Protein AF-A0A6A6QJH3-F1 (afdb_monomer_lite)

InterPro domains:
  IPR001810 F-box domain [PS50181] (20-73)
  IPR032675 Leucine-rich repeat domain superfamily [G3DSA:3.80.10.10] (65-300)

Structure (mmCIF, N/CA/C/O backbone):
data_AF-A0A6A6QJH3-F1
#
_entry.id   AF-A0A6A6QJH3-F1
#
loop_
_atom_site.group_PDB
_atom_site.id
_atom_site.type_symbol
_atom_site.label_atom_id
_atom_site.label_alt_id
_atom_site.label_comp_id
_atom_site.label_asym_id
_atom_site.label_entity_id
_atom_site.label_seq_id
_atom_site.pdbx_PDB_ins_code
_atom_site.Cartn_x
_atom_site.Cartn_y
_atom_site.Cartn_z
_atom_site.occupancy
_atom_site.B_iso_or_equiv
_atom_site.auth_seq_id
_atom_site.auth_comp_id
_atom_site.auth_asym_id
_atom_site.auth_atom_id
_atom_site.pdbx_PDB_model_num
ATOM 1 N N . MET A 1 1 ? -6.195 -55.926 25.428 1.00 33.22 1 MET A N 1
ATOM 2 C CA . MET A 1 1 ? -6.969 -56.781 24.502 1.00 33.22 1 MET A CA 1
ATOM 3 C C . MET A 1 1 ? -7.998 -55.862 23.858 1.00 33.22 1 MET A C 1
ATOM 5 O O . MET A 1 1 ? -8.963 -55.534 24.522 1.00 33.22 1 MET A O 1
ATOM 9 N N . VAL A 1 2 ? -7.574 -55.046 22.888 1.00 33.12 2 VAL A N 1
ATOM 10 C CA . VAL A 1 2 ? -7.531 -55.300 21.425 1.00 33.12 2 VAL A CA 1
ATOM 11 C C . VAL A 1 2 ? -8.934 -55.444 20.838 1.00 33.12 2 VAL A C 1
ATOM 13 O O . VAL A 1 2 ? -9.550 -56.479 21.054 1.00 33.12 2 VAL A O 1
ATOM 16 N N . THR A 1 3 ? -9.378 -54.381 20.156 1.00 28.95 3 THR A N 1
ATOM 17 C CA . THR A 1 3 ? -9.725 -54.266 18.713 1.00 28.95 3 THR A CA 1
ATOM 18 C C . THR A 1 3 ? -10.146 -52.796 18.515 1.00 28.95 3 THR A C 1
ATOM 20 O O . THR A 1 3 ? -11.162 -52.393 19.067 1.00 28.95 3 THR A O 1
ATOM 23 N N . ASP A 1 4 ? -9.271 -51.884 18.079 1.00 29.75 4 ASP A N 1
ATOM 24 C CA . ASP A 1 4 ? -8.947 -51.542 16.677 1.00 29.75 4 ASP A CA 1
ATOM 25 C C . ASP A 1 4 ? -10.167 -51.487 15.741 1.00 29.75 4 ASP A C 1
ATOM 27 O O . ASP A 1 4 ? -10.427 -52.414 14.977 1.00 29.75 4 ASP A O 1
ATOM 31 N N . GLU A 1 5 ? -10.882 -50.358 15.776 1.00 31.42 5 GLU A N 1
ATOM 32 C CA . GLU A 1 5 ? -11.679 -49.869 14.647 1.00 31.42 5 GLU A CA 1
ATOM 33 C C . GLU A 1 5 ? -10.901 -48.732 13.974 1.00 31.42 5 GLU A C 1
ATOM 35 O O . GLU A 1 5 ? -10.791 -47.614 14.480 1.00 31.42 5 GLU A O 1
ATOM 40 N N . ASN A 1 6 ? -10.295 -49.072 12.837 1.00 27.81 6 ASN A N 1
ATOM 41 C CA . ASN A 1 6 ? -9.639 -48.140 11.937 1.00 27.81 6 ASN A CA 1
ATOM 42 C C . ASN A 1 6 ? -10.673 -47.159 11.365 1.00 27.81 6 ASN A C 1
ATOM 44 O O . ASN A 1 6 ? -11.611 -47.576 10.687 1.00 27.81 6 ASN A O 1
ATOM 48 N N . LEU A 1 7 ? -10.448 -45.858 11.575 1.00 31.80 7 LEU A N 1
ATOM 49 C CA . LEU A 1 7 ? -10.994 -44.817 10.708 1.00 31.80 7 LEU A CA 1
ATOM 50 C C . LEU A 1 7 ? -10.454 -45.057 9.292 1.00 31.80 7 LEU A C 1
ATOM 52 O O . LEU A 1 7 ? -9.259 -44.887 9.040 1.00 31.80 7 LEU A O 1
ATOM 56 N N . GLU A 1 8 ? -11.333 -45.451 8.377 1.00 27.08 8 GLU A N 1
ATOM 57 C CA . GLU A 1 8 ? -11.036 -45.486 6.951 1.00 27.08 8 GLU A CA 1
ATOM 58 C C . GLU A 1 8 ? -10.656 -44.074 6.481 1.00 27.08 8 GLU A C 1
ATOM 60 O O . GLU A 1 8 ? -11.463 -43.144 6.482 1.00 27.08 8 GLU A O 1
ATOM 65 N N . LEU A 1 9 ? -9.384 -43.912 6.099 1.00 31.98 9 LEU A N 1
ATOM 66 C CA . LEU A 1 9 ? -8.946 -42.811 5.255 1.00 31.98 9 LEU A CA 1
ATOM 67 C C . LEU A 1 9 ? -9.688 -42.928 3.924 1.00 31.98 9 LEU A C 1
ATOM 69 O O . LEU A 1 9 ? -9.411 -43.826 3.130 1.00 31.98 9 LEU A O 1
ATOM 73 N N . ASP A 1 10 ? -10.591 -41.986 3.686 1.00 30.16 10 ASP A N 1
ATOM 74 C CA . ASP A 1 10 ? -11.298 -41.809 2.426 1.00 30.16 10 ASP A CA 1
ATOM 75 C C . ASP A 1 10 ? -10.274 -41.501 1.315 1.00 30.16 10 ASP A C 1
ATOM 77 O O . ASP A 1 10 ? -9.805 -40.373 1.118 1.00 30.16 10 ASP A O 1
ATOM 81 N N . THR A 1 11 ? -9.824 -42.552 0.629 1.00 31.25 11 THR A N 1
ATOM 82 C CA . THR A 1 11 ? -8.893 -42.468 -0.494 1.00 31.25 11 THR A CA 1
ATOM 83 C C . THR A 1 11 ? -9.565 -41.766 -1.667 1.00 31.25 11 THR A C 1
ATOM 85 O O . THR A 1 11 ? -10.440 -42.326 -2.328 1.00 31.25 11 THR A O 1
ATOM 88 N N . LEU A 1 12 ? -9.099 -40.550 -1.961 1.00 35.19 12 LEU A N 1
ATOM 89 C CA . LEU A 1 12 ? -9.361 -39.817 -3.198 1.00 35.19 12 LEU A CA 1
ATOM 90 C C . LEU A 1 12 ? -9.184 -40.741 -4.414 1.00 35.19 12 LEU A C 1
ATOM 92 O O . LEU A 1 12 ? -8.065 -41.108 -4.782 1.00 35.19 12 LEU A O 1
ATOM 96 N N . GLN A 1 13 ? -10.297 -41.092 -5.063 1.00 32.12 13 GLN A N 1
ATOM 97 C CA . GLN A 1 13 ? -10.285 -41.737 -6.371 1.00 32.12 13 GLN A CA 1
ATOM 98 C C . GLN A 1 13 ? -9.567 -40.815 -7.364 1.00 32.12 13 GLN A C 1
ATOM 100 O O . GLN A 1 13 ? -10.042 -39.735 -7.710 1.00 32.12 13 GLN A O 1
ATOM 105 N N . THR A 1 14 ? -8.387 -41.240 -7.805 1.00 31.72 14 THR A N 1
ATOM 106 C CA . THR A 1 14 ? -7.556 -40.514 -8.765 1.00 31.72 14 THR A CA 1
ATOM 107 C C . THR A 1 14 ? -8.132 -40.669 -10.176 1.00 31.72 14 THR A C 1
ATOM 109 O O . THR A 1 14 ? -8.233 -41.794 -10.676 1.00 31.72 14 THR A O 1
ATOM 112 N N . PRO A 1 15 ? -8.473 -39.575 -10.883 1.00 34.97 15 PRO A N 1
ATOM 113 C CA . PRO A 1 15 ? -8.834 -39.661 -12.289 1.00 34.97 15 PRO A CA 1
ATOM 114 C C . PRO A 1 15 ? -7.582 -39.988 -13.110 1.00 34.97 15 PRO A C 1
ATOM 116 O O . PRO A 1 15 ? -6.642 -39.195 -13.194 1.00 34.97 15 PRO A O 1
ATOM 119 N N . ARG A 1 16 ? -7.572 -41.161 -13.750 1.00 37.00 16 ARG A N 1
ATOM 120 C CA . ARG A 1 16 ? -6.601 -41.515 -14.791 1.00 37.00 16 ARG A CA 1
ATOM 121 C C . ARG A 1 16 ? -6.897 -40.700 -16.052 1.00 37.00 16 ARG A C 1
ATOM 123 O O . ARG A 1 16 ? -7.755 -41.091 -16.833 1.00 37.00 16 ARG A O 1
ATOM 130 N N . ASN A 1 17 ? -6.201 -39.577 -16.235 1.00 38.50 17 ASN A N 1
ATOM 131 C CA . ASN A 1 17 ? -5.598 -39.189 -17.518 1.00 38.50 17 ASN A CA 1
ATOM 132 C C . ASN A 1 17 ? -4.716 -37.936 -17.374 1.00 38.50 17 ASN A C 1
ATOM 134 O O . ASN A 1 17 ? -5.122 -36.896 -16.861 1.00 38.50 17 ASN A O 1
ATOM 138 N N . ASN A 1 18 ? -3.476 -38.084 -17.838 1.00 39.50 18 ASN A N 1
ATOM 139 C CA . ASN A 1 18 ? -2.341 -37.196 -17.628 1.00 39.50 18 ASN A CA 1
ATOM 140 C C . ASN A 1 18 ? -2.458 -35.847 -18.353 1.00 39.50 18 ASN A C 1
ATOM 142 O O . ASN A 1 18 ? -2.210 -35.738 -19.550 1.00 39.50 18 ASN A O 1
ATOM 146 N N . ALA A 1 19 ? -2.649 -34.797 -17.564 1.00 43.34 19 ALA A N 1
ATOM 147 C CA . ALA A 1 19 ? -1.692 -33.699 -17.509 1.00 43.34 19 ALA A CA 1
ATOM 148 C C . ALA A 1 19 ? -1.487 -33.413 -16.019 1.00 43.34 19 ALA A C 1
ATOM 150 O O . ALA A 1 19 ? -2.361 -32.840 -15.373 1.00 43.34 19 ALA A O 1
ATOM 151 N N . THR A 1 20 ? -0.387 -33.910 -15.450 1.00 55.75 20 THR A N 1
ATOM 152 C CA . THR A 1 20 ? -0.022 -33.727 -14.040 1.00 55.75 20 THR A CA 1
ATOM 153 C C . THR A 1 20 ? 0.220 -32.245 -13.793 1.00 55.75 20 THR A C 1
ATOM 155 O O . THR A 1 20 ? 1.339 -31.759 -13.936 1.00 55.75 20 THR A O 1
ATOM 158 N N . ASN A 1 21 ? -0.846 -31.499 -13.507 1.00 62.19 21 ASN A N 1
ATOM 159 C CA . ASN A 1 21 ? -0.726 -30.123 -13.066 1.00 62.19 21 ASN A CA 1
ATOM 160 C C . ASN A 1 21 ? 0.072 -30.165 -11.753 1.00 62.19 21 ASN A C 1
ATOM 162 O O . ASN A 1 21 ? -0.440 -30.739 -10.789 1.00 62.19 21 ASN A O 1
ATOM 166 N N . PRO A 1 22 ? 1.293 -29.600 -11.701 1.00 72.00 22 PRO A N 1
ATOM 167 C CA . PRO A 1 22 ? 2.166 -29.716 -10.535 1.00 72.00 22 PRO A CA 1
ATOM 168 C C . PRO A 1 22 ? 1.496 -29.229 -9.251 1.00 72.00 22 PRO A C 1
ATOM 170 O O . PRO A 1 22 ? 1.783 -29.748 -8.181 1.00 72.00 22 PRO A O 1
ATOM 173 N N . ILE A 1 23 ? 0.555 -28.283 -9.371 1.00 74.94 23 ILE A N 1
ATOM 174 C CA . ILE A 1 23 ? -0.236 -27.752 -8.257 1.00 74.94 23 ILE A CA 1
ATOM 175 C C . ILE A 1 23 ? -1.143 -28.827 -7.644 1.00 74.94 23 ILE A C 1
ATOM 177 O O . ILE A 1 23 ? -1.285 -28.882 -6.430 1.00 74.94 23 ILE A O 1
ATOM 181 N N . LEU A 1 24 ? -1.740 -29.698 -8.463 1.00 77.69 24 LEU A N 1
ATOM 182 C CA . LEU A 1 24 ? -2.634 -30.763 -7.988 1.00 77.69 24 LEU A CA 1
ATOM 183 C C . LEU A 1 24 ? -1.876 -31.946 -7.375 1.00 77.69 24 LEU A C 1
ATOM 185 O O . LEU A 1 24 ? -2.484 -32.767 -6.700 1.00 77.69 24 LEU A O 1
ATOM 189 N N . SER A 1 25 ? -0.564 -32.038 -7.609 1.00 82.19 25 SER A N 1
ATOM 190 C CA . SER A 1 25 ? 0.308 -33.009 -6.941 1.00 82.19 25 SER A CA 1
ATOM 191 C C . SER A 1 25 ? 0.901 -32.498 -5.627 1.00 82.19 25 SER A C 1
ATOM 193 O O . SER A 1 25 ? 1.598 -33.258 -4.960 1.00 82.19 25 SER A O 1
ATOM 195 N N . ILE A 1 26 ? 0.665 -31.232 -5.256 1.00 84.44 26 ILE A N 1
ATOM 196 C CA . ILE A 1 26 ? 1.148 -30.689 -3.983 1.00 84.44 26 ILE A CA 1
ATOM 197 C C . ILE A 1 26 ? 0.317 -31.309 -2.847 1.00 84.44 26 ILE A C 1
ATOM 199 O O . ILE A 1 26 ? -0.913 -31.213 -2.886 1.00 84.44 26 ILE A O 1
ATOM 203 N N . PRO A 1 27 ? 0.956 -31.922 -1.833 1.00 86.88 27 PRO A N 1
ATOM 204 C CA . PRO A 1 27 ? 0.282 -32.369 -0.617 1.00 86.88 27 PRO A CA 1
ATOM 205 C C . PRO A 1 27 ? -0.563 -31.258 0.024 1.00 86.88 27 PRO A C 1
ATOM 207 O O . PRO A 1 27 ? -0.189 -30.087 -0.012 1.00 86.88 27 PRO A O 1
ATOM 210 N N . ALA A 1 28 ? -1.719 -31.603 0.595 1.00 81.19 28 ALA A N 1
ATOM 211 C CA . ALA A 1 28 ? -2.696 -30.616 1.066 1.00 81.19 28 ALA A CA 1
ATOM 212 C C . ALA A 1 28 ? -2.156 -29.689 2.172 1.00 81.19 28 ALA A C 1
ATOM 214 O O . ALA A 1 28 ? -2.520 -28.516 2.224 1.00 81.19 28 ALA A O 1
ATOM 215 N N . ASP A 1 29 ? -1.272 -30.197 3.026 1.00 84.19 29 ASP A N 1
ATOM 216 C CA . ASP A 1 29 ? -0.551 -29.449 4.057 1.00 84.19 29 ASP A CA 1
ATOM 217 C C . ASP A 1 29 ? 0.401 -28.409 3.449 1.00 84.19 29 ASP A C 1
ATOM 219 O O . ASP A 1 29 ? 0.345 -27.235 3.813 1.00 84.19 29 ASP A O 1
ATOM 223 N N . ILE A 1 30 ? 1.195 -28.797 2.447 1.00 87.00 30 ILE A N 1
ATOM 224 C CA . ILE A 1 30 ? 2.076 -27.872 1.718 1.00 87.00 30 ILE A CA 1
ATOM 225 C C . ILE A 1 30 ? 1.245 -26.858 0.926 1.00 87.00 30 ILE A C 1
ATOM 227 O O . ILE A 1 30 ? 1.567 -25.669 0.891 1.00 87.00 30 ILE A O 1
ATOM 231 N N . PHE A 1 31 ? 0.152 -27.302 0.304 1.00 87.25 31 PHE A N 1
ATOM 232 C CA . PHE A 1 31 ? -0.744 -26.411 -0.420 1.00 87.25 31 PHE A CA 1
ATOM 233 C C . PHE A 1 31 ? -1.396 -25.391 0.513 1.00 87.25 31 PHE A C 1
ATOM 235 O O . PHE A 1 31 ? -1.562 -24.242 0.113 1.00 87.25 31 PHE A O 1
ATOM 242 N N . ARG A 1 32 ? -1.700 -25.761 1.762 1.00 88.19 32 ARG A N 1
ATOM 243 C CA . ARG A 1 32 ? -2.193 -24.822 2.775 1.00 88.19 32 ARG A CA 1
ATOM 244 C C . ARG A 1 32 ? -1.171 -23.731 3.078 1.00 88.19 32 ARG A C 1
ATOM 246 O O . ARG A 1 32 ? -1.536 -22.562 3.059 1.00 88.19 32 ARG A O 1
ATOM 253 N N . CYS A 1 33 ? 0.108 -24.087 3.216 1.00 85.88 33 CYS A N 1
ATOM 254 C CA . CYS A 1 33 ? 1.175 -23.095 3.370 1.00 85.88 33 CYS A CA 1
ATOM 255 C C . CYS A 1 33 ? 1.263 -22.137 2.176 1.00 85.88 33 CYS A C 1
ATOM 257 O O . CYS A 1 33 ? 1.585 -20.973 2.362 1.00 85.88 33 CYS A O 1
ATOM 259 N N . ILE A 1 34 ? 0.983 -22.602 0.953 1.00 86.62 34 ILE A N 1
ATOM 260 C CA . ILE A 1 34 ? 0.912 -21.732 -0.234 1.00 86.62 34 ILE A CA 1
ATOM 261 C C . ILE A 1 34 ? -0.347 -20.860 -0.183 1.00 86.62 34 ILE A C 1
ATOM 263 O O . ILE A 1 34 ? -0.286 -19.671 -0.493 1.00 86.62 34 ILE A O 1
ATOM 267 N N . ALA A 1 35 ? -1.479 -21.445 0.206 1.00 86.06 35 ALA A N 1
ATOM 268 C CA . ALA A 1 35 ? -2.768 -20.775 0.273 1.00 86.06 35 ALA A CA 1
ATOM 269 C C . ALA A 1 35 ? -2.791 -19.627 1.288 1.00 86.06 35 ALA A C 1
ATOM 271 O O . ALA A 1 35 ? -3.460 -18.628 1.041 1.00 86.06 35 ALA A O 1
ATOM 272 N N . ASP A 1 36 ? -1.998 -19.715 2.357 1.00 82.38 36 ASP A N 1
ATOM 273 C CA . ASP A 1 36 ? -1.810 -18.630 3.326 1.00 82.38 36 ASP A CA 1
ATOM 274 C C . ASP A 1 36 ? -1.214 -17.350 2.706 1.00 82.38 36 ASP A C 1
ATOM 276 O O . ASP A 1 36 ? -1.390 -16.264 3.257 1.00 82.38 36 ASP A O 1
ATOM 280 N N . TYR A 1 37 ? -0.551 -17.456 1.547 1.00 83.31 37 TYR A N 1
ATOM 281 C CA . TYR A 1 37 ? -0.027 -16.319 0.779 1.00 83.31 37 TYR A CA 1
ATOM 282 C C . TYR A 1 37 ? -0.912 -15.918 -0.407 1.00 83.31 37 TYR A C 1
ATOM 284 O O . TYR A 1 37 ? -0.558 -14.993 -1.140 1.00 83.31 37 TYR A O 1
ATOM 292 N N . LEU A 1 38 ? -2.030 -16.610 -0.643 1.00 84.19 38 LEU A N 1
ATOM 293 C CA . LEU A 1 38 ? -2.943 -16.256 -1.724 1.00 84.19 38 LEU A CA 1
ATOM 294 C C . LEU A 1 38 ? -3.861 -15.116 -1.294 1.00 84.19 38 LEU A C 1
ATOM 296 O O . LEU A 1 38 ? -4.569 -15.198 -0.291 1.00 84.19 38 LEU A O 1
ATOM 300 N N . GLU A 1 39 ? -3.933 -14.085 -2.128 1.00 81.12 39 GLU A N 1
ATOM 301 C CA . GLU A 1 39 ? -5.009 -13.114 -2.029 1.00 81.12 39 GLU A CA 1
ATOM 302 C C . GLU A 1 39 ? -6.343 -13.757 -2.419 1.00 81.12 39 GLU A C 1
ATOM 304 O O . GLU A 1 39 ? -6.419 -14.683 -3.234 1.00 81.12 39 GLU A O 1
ATOM 309 N N . ARG A 1 40 ? -7.437 -13.212 -1.885 1.00 82.25 40 ARG A N 1
ATOM 310 C CA . ARG A 1 40 ? -8.799 -13.670 -2.180 1.00 82.25 40 ARG A CA 1
ATOM 311 C C . ARG A 1 40 ? -9.084 -13.743 -3.686 1.00 82.25 40 ARG A C 1
ATOM 313 O O . ARG A 1 40 ? -9.707 -14.700 -4.151 1.00 82.25 40 ARG A O 1
ATOM 320 N N . ALA A 1 41 ? -8.641 -12.742 -4.447 1.00 76.12 41 ALA A N 1
ATOM 321 C CA . ALA A 1 41 ? -8.834 -12.691 -5.895 1.00 76.12 41 ALA A CA 1
ATOM 322 C C . ALA A 1 41 ? -8.080 -13.823 -6.614 1.00 76.12 41 ALA A C 1
ATOM 324 O O . ALA A 1 41 ? -8.636 -14.460 -7.514 1.00 76.12 41 ALA A O 1
ATOM 325 N N . ASP A 1 42 ? -6.854 -14.121 -6.183 1.00 82.94 42 ASP A N 1
ATOM 326 C CA . ASP A 1 42 ? -6.040 -15.201 -6.739 1.00 82.94 42 ASP A CA 1
ATOM 327 C C . ASP A 1 42 ? -6.588 -16.579 -6.368 1.00 82.94 42 ASP A C 1
ATOM 329 O O . ASP A 1 42 ? -6.681 -17.451 -7.234 1.00 82.94 42 ASP A O 1
ATOM 333 N N . ALA A 1 43 ? -7.040 -16.766 -5.127 1.00 85.94 43 ALA A N 1
ATOM 334 C CA . ALA A 1 43 ? -7.709 -17.989 -4.689 1.00 85.94 43 ALA A CA 1
ATOM 335 C C . ALA A 1 43 ? -8.991 -18.249 -5.497 1.00 85.94 43 ALA A C 1
ATOM 337 O O . ALA A 1 43 ? -9.191 -19.347 -6.025 1.00 85.94 43 ALA A O 1
ATOM 338 N N . LEU A 1 44 ? -9.821 -17.218 -5.697 1.00 81.75 44 LEU A N 1
ATOM 339 C CA . LEU A 1 44 ? -11.001 -17.307 -6.559 1.00 81.75 44 LEU A CA 1
ATOM 340 C C . LEU A 1 44 ? -10.615 -17.662 -7.999 1.00 81.75 44 LEU A C 1
ATOM 342 O O . LEU A 1 44 ? -11.252 -18.504 -8.635 1.00 81.75 44 LEU A O 1
ATOM 346 N N . ARG A 1 45 ? -9.548 -17.057 -8.523 1.00 80.25 45 ARG A N 1
ATOM 347 C CA . ARG A 1 45 ? -9.061 -17.342 -9.874 1.00 80.25 45 ARG A CA 1
ATOM 348 C C . ARG A 1 45 ? -8.563 -18.779 -10.003 1.00 80.25 45 ARG A C 1
ATOM 350 O O . ARG A 1 45 ? -8.881 -19.432 -10.996 1.00 80.25 45 ARG A O 1
ATOM 357 N N . LEU A 1 46 ? -7.848 -19.292 -9.005 1.00 83.69 46 LEU A N 1
ATOM 358 C CA . LEU A 1 46 ? -7.432 -20.692 -8.943 1.00 83.69 46 LEU A CA 1
ATOM 359 C C . LEU A 1 46 ? -8.642 -21.625 -8.933 1.00 83.69 46 LEU A C 1
ATOM 361 O O . LEU A 1 46 ? -8.656 -22.581 -9.709 1.00 83.69 46 LEU A O 1
ATOM 365 N N . LYS A 1 47 ? -9.682 -21.303 -8.152 1.00 83.94 47 LYS A N 1
ATOM 366 C CA . LYS A 1 47 ? -10.939 -22.067 -8.119 1.00 83.94 47 LYS A CA 1
ATOM 367 C C . LYS A 1 47 ? -11.609 -22.145 -9.494 1.00 83.94 47 LYS A C 1
ATOM 369 O O . LYS A 1 47 ? -12.108 -23.198 -9.885 1.00 83.94 47 LYS A O 1
ATOM 374 N N . LEU A 1 48 ? -11.611 -21.035 -10.236 1.00 79.12 48 LEU A N 1
ATOM 375 C CA . LEU A 1 48 ? -12.263 -20.925 -11.547 1.00 79.12 48 LEU A CA 1
ATOM 376 C C . LEU A 1 48 ? -11.454 -21.557 -12.688 1.00 79.12 48 LEU A C 1
ATOM 378 O O . LEU A 1 48 ? -12.032 -22.092 -13.635 1.00 79.12 48 LEU A O 1
ATOM 382 N N . VAL A 1 49 ? -10.124 -21.466 -12.636 1.00 78.94 49 VAL A N 1
ATOM 383 C CA . VAL A 1 49 ? -9.241 -21.905 -13.730 1.00 78.94 49 VAL A CA 1
ATOM 384 C C . VAL A 1 49 ? -8.802 -23.359 -13.553 1.00 78.94 49 VAL A C 1
ATOM 386 O O . VAL A 1 49 ? -8.682 -24.090 -14.539 1.00 78.94 49 VAL A O 1
ATOM 389 N N . CYS A 1 50 ? -8.585 -23.811 -12.317 1.00 81.50 50 CYS A N 1
ATOM 390 C CA . CYS A 1 50 ? -8.126 -25.163 -12.026 1.00 81.50 50 CYS A CA 1
ATOM 391 C C . CYS A 1 50 ? -9.300 -26.051 -11.600 1.00 81.50 50 CYS A C 1
ATOM 393 O O . CYS A 1 50 ? -9.711 -26.038 -10.442 1.00 81.50 50 CYS A O 1
ATOM 395 N N . ARG A 1 51 ? -9.819 -26.878 -12.521 1.00 79.88 51 ARG A N 1
ATOM 396 C CA . ARG A 1 51 ? -10.951 -27.790 -12.243 1.00 79.88 51 ARG A CA 1
ATOM 397 C C . ARG A 1 51 ? -10.732 -28.657 -10.996 1.00 79.88 51 ARG A C 1
ATOM 399 O O . ARG A 1 51 ? -11.669 -28.831 -10.226 1.00 79.88 51 ARG A O 1
ATOM 406 N N . GLY A 1 52 ? -9.504 -29.134 -10.771 1.00 82.25 52 GLY A N 1
ATOM 407 C CA . GLY A 1 52 ? -9.155 -29.939 -9.593 1.00 82.25 52 GLY A CA 1
ATOM 408 C C . GLY A 1 52 ? -9.209 -29.178 -8.263 1.00 82.25 52 GLY A C 1
ATOM 409 O O . GLY A 1 52 ? -9.346 -29.802 -7.222 1.00 82.25 52 GLY A O 1
ATOM 410 N N . LEU A 1 53 ? -9.159 -27.841 -8.286 1.00 84.12 53 LEU A N 1
ATOM 411 C CA . LEU A 1 53 ? -9.299 -26.991 -7.098 1.00 84.12 53 LEU A CA 1
ATOM 412 C C . LEU A 1 53 ? -10.702 -26.387 -6.951 1.00 84.12 53 LEU A C 1
ATOM 414 O O . LEU A 1 53 ? -10.961 -25.684 -5.979 1.00 84.12 53 LEU A O 1
ATOM 418 N N . SER A 1 54 ? -11.626 -26.666 -7.876 1.00 82.38 54 SER A N 1
ATOM 419 C CA . SER A 1 54 ? -12.983 -26.097 -7.847 1.00 82.38 54 SER A CA 1
ATOM 420 C C . SER A 1 54 ? -13.806 -26.512 -6.619 1.00 82.38 54 SER A C 1
ATOM 422 O O . SER A 1 54 ? -14.734 -25.802 -6.243 1.00 82.38 54 SER A O 1
ATOM 424 N N . GLN A 1 55 ? -13.445 -27.628 -5.983 1.00 83.38 55 GLN A N 1
ATOM 425 C CA . GLN A 1 55 ? -14.054 -28.151 -4.754 1.00 83.38 55 GLN A CA 1
ATOM 426 C C . GLN A 1 55 ? -13.080 -28.112 -3.560 1.00 83.38 55 GLN A C 1
ATOM 428 O O . GLN A 1 55 ? -13.314 -28.761 -2.543 1.00 83.38 55 GLN A O 1
ATOM 433 N N . SER A 1 56 ? -11.956 -27.394 -3.680 1.00 86.88 56 SER A N 1
ATOM 434 C CA . SER A 1 56 ? -10.949 -27.337 -2.619 1.00 86.88 56 SER A CA 1
ATOM 435 C C . SER A 1 56 ? -11.458 -26.530 -1.425 1.00 86.88 56 SER A C 1
ATOM 437 O O . SER A 1 56 ? -11.673 -25.323 -1.534 1.00 86.88 56 SER A O 1
ATOM 439 N N . GLN A 1 57 ? -11.573 -27.183 -0.265 1.00 87.50 57 GLN A N 1
ATOM 440 C CA . GLN A 1 57 ? -11.939 -26.517 0.989 1.00 87.50 57 GLN A CA 1
ATOM 441 C C . GLN A 1 57 ? -10.907 -25.463 1.410 1.00 87.50 57 GLN A C 1
ATOM 443 O O . GLN A 1 57 ? -11.290 -24.414 1.906 1.00 87.50 57 GLN A O 1
ATOM 448 N N . VAL A 1 58 ? -9.614 -25.700 1.157 1.00 89.00 58 VAL A N 1
ATOM 449 C CA . VAL A 1 58 ? -8.539 -24.740 1.472 1.00 89.00 58 VAL A CA 1
ATOM 450 C C . VAL A 1 58 ? -8.715 -23.444 0.676 1.00 89.00 58 VAL A C 1
ATOM 452 O O . VAL A 1 58 ? -8.543 -22.353 1.208 1.00 89.00 58 VAL A O 1
ATOM 455 N N . ILE A 1 59 ? -9.102 -23.546 -0.597 1.00 89.38 59 ILE A N 1
ATOM 456 C CA . ILE A 1 59 ? -9.398 -22.365 -1.415 1.00 89.38 59 ILE A 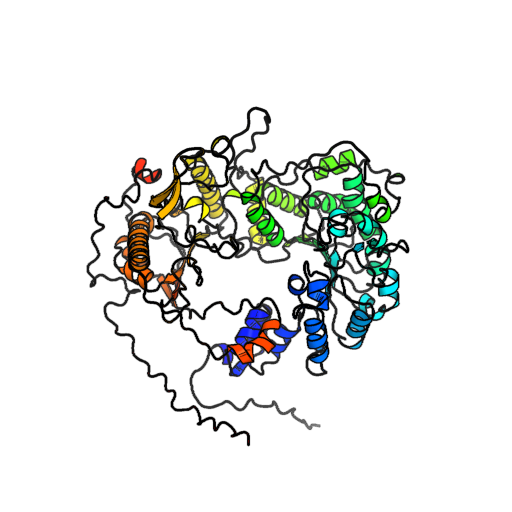CA 1
ATOM 457 C C . ILE A 1 59 ? -10.671 -21.663 -0.930 1.00 89.38 59 ILE A C 1
ATOM 459 O O . ILE A 1 59 ? -10.712 -20.434 -0.899 1.00 89.38 59 ILE A O 1
ATOM 463 N N . ASP A 1 60 ? -11.684 -22.418 -0.508 1.00 86.94 60 ASP A N 1
ATOM 464 C CA . ASP A 1 60 ? -12.921 -21.849 0.036 1.00 86.94 60 ASP A CA 1
ATOM 465 C C . ASP A 1 60 ? -12.688 -21.106 1.346 1.00 86.94 60 ASP A C 1
ATOM 467 O O . ASP A 1 60 ? -13.200 -20.000 1.514 1.00 86.94 60 ASP A O 1
ATOM 471 N N . GLU A 1 61 ? -11.848 -21.652 2.222 1.00 90.19 61 GLU A N 1
ATOM 472 C CA . GLU A 1 61 ? -11.374 -20.967 3.420 1.00 90.19 61 GLU A CA 1
ATOM 473 C C . GLU A 1 61 ? -10.772 -19.604 3.069 1.00 90.19 61 GLU A C 1
ATOM 475 O O . GLU A 1 61 ? -11.207 -18.594 3.617 1.00 90.19 61 GLU A O 1
ATOM 480 N N . VAL A 1 62 ? -9.846 -19.537 2.104 1.00 89.25 62 VAL A N 1
ATOM 481 C CA . VAL A 1 62 ? -9.222 -18.266 1.686 1.00 89.25 62 VAL A CA 1
ATOM 482 C C . VAL A 1 62 ? -10.248 -17.289 1.098 1.00 89.25 62 VAL A C 1
ATOM 484 O O . VAL A 1 62 ? -10.216 -16.098 1.408 1.00 89.25 62 VAL A O 1
ATOM 487 N N . ILE A 1 63 ? -11.187 -17.770 0.276 1.00 87.94 63 ILE A N 1
ATOM 488 C CA . ILE A 1 63 ? -12.198 -16.919 -0.376 1.00 87.94 63 ILE A CA 1
ATOM 489 C C . ILE A 1 63 ? -13.171 -16.303 0.639 1.00 87.94 63 ILE A C 1
ATOM 491 O O . ILE A 1 63 ? -13.552 -15.135 0.487 1.00 87.94 63 ILE A O 1
ATOM 495 N N . TYR A 1 64 ? -13.586 -17.081 1.643 1.00 90.25 64 TYR A N 1
ATOM 496 C CA . TYR A 1 64 ? -14.576 -16.672 2.642 1.00 90.25 64 TYR A CA 1
ATOM 497 C C . TYR A 1 64 ? -13.967 -16.040 3.899 1.00 90.25 64 TYR A C 1
ATOM 499 O O . TYR A 1 64 ? -14.709 -15.421 4.654 1.00 90.25 64 TYR A O 1
ATOM 507 N N . LYS A 1 65 ? -12.647 -16.115 4.119 1.00 92.75 65 LYS A N 1
ATOM 508 C CA . LYS A 1 65 ? -11.979 -15.547 5.307 1.00 92.75 65 LYS A CA 1
ATOM 509 C C . LYS A 1 65 ? -12.291 -14.067 5.549 1.00 92.75 65 LYS A C 1
ATOM 511 O O . LYS A 1 65 ? -12.518 -13.670 6.693 1.00 92.75 65 LYS A O 1
ATOM 516 N N . TYR A 1 66 ? -12.307 -13.271 4.474 1.00 92.69 66 TYR A N 1
ATOM 517 C CA . TYR A 1 66 ? -12.601 -11.834 4.485 1.00 92.69 66 TYR A CA 1
ATOM 518 C C . TYR A 1 66 ? -13.463 -11.450 3.258 1.00 92.69 66 TYR A C 1
ATOM 520 O O . TYR A 1 66 ? -12.929 -10.997 2.243 1.00 92.69 66 TYR A O 1
ATOM 528 N N . PRO A 1 67 ? -14.788 -11.704 3.290 1.00 90.81 67 PRO A N 1
ATOM 529 C CA . PRO A 1 67 ? -15.643 -11.702 2.098 1.00 90.81 67 PRO A CA 1
ATOM 530 C C . PRO A 1 67 ? -16.065 -10.300 1.625 1.00 90.81 67 PRO A C 1
ATOM 532 O O . PRO A 1 67 ? -16.285 -10.099 0.427 1.00 90.81 67 PRO A O 1
ATOM 535 N N . ILE A 1 68 ? -16.171 -9.343 2.550 1.00 91.94 68 ILE A N 1
ATOM 536 C CA . ILE A 1 68 ? -16.385 -7.915 2.282 1.00 91.94 68 ILE A CA 1
ATOM 537 C C . ILE A 1 68 ? -15.201 -7.181 2.898 1.00 91.94 68 ILE A C 1
ATOM 539 O O . ILE A 1 68 ? -15.058 -7.203 4.119 1.00 91.94 68 ILE A O 1
ATOM 543 N N . GLN A 1 69 ? -14.347 -6.601 2.057 1.00 91.00 69 GLN A N 1
ATOM 544 C CA . GLN A 1 69 ? -13.105 -5.933 2.446 1.00 91.00 69 GLN A CA 1
ATOM 545 C C . GLN A 1 69 ? -13.304 -4.422 2.596 1.00 91.00 69 GLN A C 1
ATOM 547 O O . GLN A 1 69 ? -14.293 -3.871 2.116 1.00 91.00 69 GLN A O 1
ATOM 552 N N . PHE A 1 70 ? -12.362 -3.731 3.239 1.00 88.31 70 PHE A N 1
ATOM 553 C CA . PHE A 1 70 ? -12.416 -2.275 3.401 1.00 88.31 70 PHE A CA 1
ATOM 554 C C . PHE A 1 70 ? -12.604 -1.559 2.056 1.00 88.31 70 PHE A C 1
ATOM 556 O O . PHE A 1 70 ? -13.474 -0.708 1.923 1.00 88.31 70 PHE A O 1
ATOM 563 N N . GLU A 1 71 ? -11.875 -1.974 1.028 1.00 84.44 71 GLU A N 1
ATOM 564 C CA . GLU A 1 71 ? -11.911 -1.447 -0.337 1.00 84.44 71 GLU A CA 1
ATOM 565 C C . GLU A 1 71 ? -13.281 -1.623 -1.006 1.00 84.44 71 GLU A C 1
ATOM 567 O O . GLU A 1 71 ? -13.622 -0.867 -1.911 1.00 84.44 71 GLU A O 1
ATOM 572 N N . ASP A 1 72 ? -14.084 -2.589 -0.551 1.00 84.38 72 ASP A N 1
ATOM 573 C CA . ASP A 1 72 ? -15.447 -2.795 -1.037 1.00 84.38 72 ASP A CA 1
ATOM 574 C C . ASP A 1 72 ? -16.445 -1.785 -0.457 1.00 84.38 72 ASP A C 1
ATOM 576 O O . ASP A 1 72 ? -17.484 -1.541 -1.069 1.00 84.38 72 ASP A O 1
ATOM 580 N N . VAL A 1 73 ? -16.156 -1.233 0.726 1.00 87.00 73 VAL A N 1
ATOM 581 C CA . VAL A 1 73 ? -17.049 -0.316 1.456 1.00 87.00 73 VAL A CA 1
ATOM 582 C C . VAL A 1 73 ? -16.510 1.110 1.542 1.00 87.00 73 VAL A C 1
ATOM 584 O O . VAL A 1 73 ? -17.269 2.031 1.849 1.00 87.00 73 VAL A O 1
ATOM 587 N N . ARG A 1 74 ? -15.217 1.311 1.273 1.00 83.88 74 ARG A N 1
ATOM 588 C CA . ARG A 1 74 ? -14.521 2.597 1.350 1.00 83.88 74 ARG A CA 1
ATOM 589 C C . ARG A 1 74 ? -15.216 3.633 0.474 1.00 83.88 74 ARG A C 1
ATOM 591 O O . ARG A 1 74 ? -15.456 3.392 -0.704 1.00 83.88 74 ARG A O 1
ATOM 598 N N . GLU A 1 75 ? -15.495 4.801 1.056 1.00 76.88 75 GLU A N 1
ATOM 599 C CA . GLU A 1 75 ? -16.066 5.961 0.346 1.00 76.88 75 GLU A CA 1
ATOM 600 C C . GLU A 1 75 ? -17.408 5.666 -0.360 1.00 76.88 75 GLU A C 1
ATOM 602 O O . GLU A 1 75 ? -17.868 6.443 -1.197 1.00 76.88 75 GLU A O 1
ATOM 607 N N . MET A 1 76 ? -18.075 4.566 0.009 1.00 80.56 76 MET A N 1
ATOM 608 C CA . MET A 1 76 ? -19.398 4.221 -0.495 1.00 80.56 76 MET A CA 1
ATOM 609 C C . MET A 1 76 ? -20.393 5.320 -0.127 1.00 80.56 76 MET A C 1
ATOM 611 O O . MET A 1 76 ? -20.493 5.714 1.036 1.00 80.56 76 MET A O 1
ATOM 615 N N . ARG A 1 77 ? -21.144 5.815 -1.114 1.00 80.75 77 ARG A N 1
ATOM 616 C CA . ARG A 1 77 ? -22.150 6.868 -0.918 1.00 80.75 77 ARG A CA 1
ATOM 617 C C . ARG A 1 77 ? -23.513 6.258 -0.624 1.00 80.75 77 ARG A C 1
ATOM 619 O O . ARG A 1 77 ? -23.779 5.116 -0.984 1.00 80.75 77 ARG A O 1
ATOM 626 N N . LEU A 1 78 ? -24.426 7.052 -0.064 1.00 80.94 78 LEU A N 1
ATOM 627 C CA . LEU A 1 78 ? -25.790 6.593 0.237 1.00 80.94 78 LEU A CA 1
ATOM 628 C C . LEU A 1 78 ? -26.503 6.058 -1.015 1.00 80.94 78 LEU A C 1
ATOM 630 O O . LEU A 1 78 ? -27.196 5.049 -0.961 1.00 80.94 78 LEU A O 1
ATOM 634 N N . ASN A 1 79 ? -26.294 6.714 -2.162 1.00 80.56 79 ASN A N 1
ATOM 635 C CA . ASN A 1 79 ? -26.850 6.270 -3.438 1.00 80.56 79 ASN A CA 1
ATOM 636 C C . ASN A 1 79 ? -26.253 4.929 -3.897 1.00 80.56 79 ASN A C 1
ATOM 638 O O . ASN A 1 79 ? -26.958 4.103 -4.467 1.00 80.56 79 ASN A O 1
ATOM 642 N N . ASP A 1 80 ? -24.959 4.712 -3.642 1.00 83.38 80 ASP A N 1
ATOM 643 C CA . ASP A 1 80 ? -24.296 3.447 -3.961 1.00 83.38 80 ASP A CA 1
ATOM 644 C C . ASP A 1 80 ? -24.816 2.327 -3.053 1.00 83.38 80 ASP A C 1
ATOM 646 O O . ASP A 1 80 ? -25.081 1.234 -3.539 1.00 83.38 80 ASP A O 1
ATOM 650 N N . TRP A 1 81 ? -25.032 2.624 -1.767 1.00 86.12 81 TRP A N 1
ATOM 651 C CA . TRP A 1 81 ? -25.632 1.695 -0.812 1.00 86.12 81 TRP A CA 1
ATOM 652 C C . TRP A 1 81 ? -27.065 1.315 -1.201 1.00 86.12 81 TRP A C 1
ATOM 654 O O . TRP A 1 81 ? -27.369 0.136 -1.314 1.00 86.12 81 TRP A O 1
ATOM 664 N N . ASN A 1 82 ? -27.944 2.285 -1.453 1.00 84.06 82 ASN A N 1
ATOM 665 C CA . ASN A 1 82 ? -29.371 2.008 -1.646 1.00 84.06 82 ASN A CA 1
ATOM 666 C C . ASN A 1 82 ? -29.737 1.508 -3.050 1.00 84.06 82 ASN A C 1
ATOM 668 O O . ASN A 1 82 ? -30.720 0.786 -3.189 1.00 84.06 82 ASN A O 1
ATOM 672 N N . TYR A 1 83 ? -29.006 1.922 -4.089 1.00 79.62 83 TYR A N 1
ATOM 673 C CA . TYR A 1 83 ? -29.481 1.779 -5.473 1.00 79.62 83 TYR A CA 1
ATOM 674 C C . TYR A 1 83 ? -28.484 1.130 -6.431 1.00 79.62 83 TYR A C 1
ATOM 676 O O . TYR A 1 83 ? -28.786 1.003 -7.619 1.00 79.62 83 TYR A O 1
ATOM 684 N N . LYS A 1 84 ? -27.291 0.743 -5.967 1.00 80.31 84 LYS A N 1
ATOM 685 C CA . LYS A 1 84 ? -26.308 0.060 -6.812 1.00 80.31 84 LYS A CA 1
ATOM 686 C C . LYS A 1 84 ? -25.966 -1.320 -6.268 1.00 80.31 84 LYS A C 1
ATOM 688 O O . LYS A 1 84 ? -25.934 -1.536 -5.058 1.00 80.31 84 LYS A O 1
ATOM 693 N N . SER A 1 85 ? -25.602 -2.212 -7.188 1.00 78.56 85 SER A N 1
ATOM 694 C CA . SER A 1 85 ? -25.162 -3.576 -6.887 1.00 78.56 85 SER A CA 1
ATOM 695 C C . SER A 1 85 ? -24.052 -3.670 -5.832 1.00 78.56 85 SER A C 1
ATOM 697 O O . SER A 1 85 ? -24.127 -4.586 -5.018 1.00 78.56 85 SER A O 1
ATOM 699 N N . PRO A 1 86 ? -23.059 -2.754 -5.727 1.00 76.81 86 PRO A N 1
ATOM 700 C CA . PRO A 1 86 ? -22.002 -2.879 -4.721 1.00 76.81 86 PRO A CA 1
ATOM 701 C C . PRO A 1 86 ? -22.461 -2.596 -3.283 1.00 76.81 86 PRO A C 1
ATOM 703 O O . PRO A 1 86 ? -21.692 -2.852 -2.360 1.00 76.81 86 PRO A O 1
ATOM 706 N N . GLY A 1 87 ? -23.665 -2.046 -3.101 1.00 86.12 87 GLY A N 1
ATOM 707 C CA . GLY A 1 87 ? -24.213 -1.611 -1.823 1.00 86.12 87 GLY A CA 1
ATOM 708 C C . GLY A 1 87 ? -25.025 -2.677 -1.085 1.00 86.12 87 GLY A C 1
ATOM 709 O O . GLY A 1 87 ? -24.546 -3.775 -0.802 1.00 86.12 87 GLY A O 1
ATOM 710 N N . ARG A 1 88 ? -26.277 -2.337 -0.769 1.00 89.69 88 ARG A N 1
ATOM 711 C CA . ARG A 1 88 ? -27.229 -3.158 -0.011 1.00 89.69 88 ARG A CA 1
ATOM 712 C C . ARG A 1 88 ? -27.515 -4.490 -0.696 1.00 89.69 88 ARG A C 1
ATOM 714 O O . ARG A 1 88 ? -27.530 -5.511 -0.023 1.00 89.69 88 ARG A O 1
ATOM 721 N N . GLU A 1 89 ? -27.660 -4.497 -2.021 1.00 89.56 89 GLU A N 1
ATOM 722 C CA . GLU A 1 89 ? -27.867 -5.729 -2.796 1.00 89.56 89 GLU A CA 1
ATOM 723 C C . GLU A 1 89 ? -26.716 -6.723 -2.578 1.00 89.56 89 GLU A C 1
ATOM 725 O O . GLU A 1 89 ? -26.944 -7.906 -2.325 1.00 89.56 89 GLU A O 1
ATOM 730 N N . ARG A 1 90 ? -25.464 -6.246 -2.595 1.00 87.94 90 ARG A N 1
ATOM 731 C CA . ARG A 1 90 ? -24.293 -7.079 -2.294 1.00 87.94 90 ARG A CA 1
ATOM 732 C C . ARG A 1 90 ? -24.294 -7.575 -0.854 1.00 87.94 90 ARG A C 1
ATOM 734 O O . ARG A 1 90 ? -23.933 -8.730 -0.629 1.00 87.94 90 ARG A O 1
ATOM 741 N N . TRP A 1 91 ? -24.644 -6.720 0.103 1.00 93.25 91 TRP A N 1
ATOM 742 C CA . TRP A 1 91 ? -24.762 -7.112 1.507 1.00 93.25 91 TRP A CA 1
ATOM 743 C C . TRP A 1 91 ? -25.785 -8.243 1.682 1.00 93.25 91 TRP A C 1
ATOM 745 O O . TRP A 1 91 ? -25.464 -9.287 2.245 1.00 93.25 91 TRP A O 1
ATOM 755 N N . GLU A 1 92 ? -26.972 -8.097 1.099 1.00 93.81 92 GLU A N 1
ATOM 756 C CA . GLU A 1 92 ? -28.042 -9.096 1.163 1.00 93.81 92 GLU A CA 1
ATOM 757 C C . GLU A 1 92 ? -27.669 -10.392 0.432 1.00 93.81 92 GLU A C 1
ATOM 759 O O . GLU A 1 92 ? -27.899 -11.486 0.951 1.00 93.81 92 GLU A O 1
ATOM 764 N N . ALA A 1 93 ? -27.015 -10.293 -0.729 1.00 90.88 93 ALA A N 1
ATOM 765 C CA . ALA A 1 93 ? -26.489 -11.450 -1.449 1.00 90.88 93 ALA A CA 1
ATOM 766 C C . ALA A 1 93 ? -25.415 -12.193 -0.640 1.00 90.88 93 ALA A C 1
ATOM 768 O O . ALA A 1 93 ? -25.372 -13.426 -0.647 1.00 90.88 93 ALA A O 1
ATOM 769 N N . PHE A 1 94 ? -24.558 -11.463 0.082 1.00 93.75 94 PHE A N 1
ATOM 770 C CA . PHE A 1 94 ? -23.609 -12.062 1.012 1.00 93.75 94 PHE A CA 1
ATOM 771 C C . PHE A 1 94 ? -24.346 -12.799 2.132 1.00 93.75 94 PHE A C 1
ATOM 773 O O . PHE A 1 94 ? -24.090 -13.992 2.304 1.00 93.75 94 PHE A O 1
ATOM 780 N N . CYS A 1 95 ? -25.295 -12.153 2.816 1.00 95.19 95 CYS A N 1
ATOM 781 C CA . CYS A 1 95 ? -26.090 -12.784 3.869 1.00 95.19 95 CYS A CA 1
ATOM 782 C C . CYS A 1 95 ? -26.784 -14.063 3.379 1.00 95.19 95 CYS A C 1
ATOM 784 O O . CYS A 1 95 ? -26.699 -15.096 4.038 1.00 95.19 95 CYS A O 1
ATOM 786 N N . ALA A 1 96 ? -27.386 -14.031 2.188 1.00 94.44 96 ALA A N 1
ATOM 787 C CA . ALA A 1 96 ? -28.031 -15.191 1.572 1.00 94.44 96 ALA A CA 1
ATOM 788 C C . ALA A 1 96 ? -27.047 -16.313 1.191 1.00 94.44 96 ALA A C 1
ATOM 790 O O . ALA A 1 96 ? -27.430 -17.480 1.117 1.00 94.44 96 ALA A O 1
ATOM 791 N N . SER A 1 97 ? -25.777 -15.983 0.937 1.00 91.75 97 SER A N 1
ATOM 792 C CA . SER A 1 97 ? -24.743 -16.970 0.599 1.00 91.75 97 SER A CA 1
ATOM 793 C C . SER A 1 97 ? -24.177 -17.709 1.816 1.00 91.75 97 SER A C 1
ATOM 795 O O . SER A 1 97 ? -23.544 -18.759 1.653 1.00 91.75 97 SER A O 1
ATOM 797 N N . VAL A 1 98 ? -24.370 -17.172 3.024 1.00 93.56 98 VAL A N 1
ATOM 798 C CA . VAL A 1 98 ? -23.851 -17.755 4.263 1.00 93.56 98 VAL A CA 1
ATOM 799 C C . VAL A 1 98 ? -24.720 -18.933 4.699 1.00 93.56 98 VAL A C 1
ATOM 801 O O . VAL A 1 98 ? -25.941 -18.849 4.764 1.00 93.56 98 VAL A O 1
ATOM 804 N N . ASN A 1 99 ? -24.073 -20.058 4.993 1.00 93.94 99 ASN A N 1
ATOM 805 C CA . ASN A 1 99 ? -24.703 -21.300 5.434 1.00 93.94 99 ASN A CA 1
ATOM 806 C C . ASN A 1 99 ? -23.764 -22.082 6.370 1.00 93.94 99 ASN A C 1
ATOM 808 O O . ASN A 1 99 ? -22.617 -21.691 6.603 1.00 93.94 99 ASN A O 1
ATOM 812 N N . ASP A 1 100 ? -24.226 -23.220 6.888 1.00 93.38 100 ASP A N 1
ATOM 813 C CA . ASP A 1 100 ? -23.461 -24.056 7.826 1.00 93.38 100 ASP A CA 1
ATOM 814 C C . ASP A 1 100 ? -22.112 -24.546 7.275 1.00 93.38 100 ASP A C 1
ATOM 816 O O . ASP A 1 100 ? -21.176 -24.798 8.041 1.00 93.38 100 ASP A O 1
ATOM 820 N N . GLY A 1 101 ? -21.990 -24.654 5.949 1.00 89.50 101 GLY A N 1
ATOM 821 C CA . GLY A 1 101 ? -20.775 -25.092 5.272 1.00 89.50 101 GLY A CA 1
ATOM 822 C C . GLY A 1 101 ? -19.667 -24.039 5.245 1.00 89.50 101 GLY A C 1
ATOM 823 O O . GLY A 1 101 ? -18.497 -24.415 5.299 1.00 89.50 101 GLY A O 1
ATOM 824 N N . ASN A 1 102 ? -20.007 -22.744 5.192 1.00 91.38 102 ASN A N 1
ATOM 825 C CA . ASN A 1 102 ? -19.026 -21.666 4.990 1.00 91.38 102 ASN A CA 1
ATOM 826 C C . ASN A 1 102 ? -18.922 -20.656 6.144 1.00 91.38 102 ASN A C 1
ATOM 828 O O . ASN A 1 102 ? -17.864 -20.047 6.307 1.00 91.38 102 ASN A O 1
ATOM 832 N N . ARG A 1 103 ? -19.948 -20.507 6.994 1.00 93.88 103 ARG A N 1
ATOM 833 C CA . ARG A 1 103 ? -19.988 -19.464 8.040 1.00 93.88 103 ARG A CA 1
ATOM 834 C C . ARG A 1 103 ? -18.827 -19.522 9.032 1.00 93.88 103 ARG A C 1
ATOM 836 O O . ARG A 1 103 ? -18.423 -18.508 9.588 1.00 93.88 103 ARG A O 1
ATOM 843 N N . ARG A 1 104 ? -18.265 -20.717 9.231 1.00 93.81 104 ARG A N 1
ATOM 844 C CA . ARG A 1 104 ? -17.115 -20.969 10.111 1.00 93.81 104 ARG A CA 1
ATOM 845 C C . ARG A 1 104 ? -15.788 -20.440 9.565 1.00 93.81 104 ARG A C 1
ATOM 847 O O . ARG A 1 104 ? -14.845 -20.302 10.337 1.00 93.81 104 ARG A O 1
ATOM 854 N N . PHE A 1 105 ? -15.699 -20.191 8.260 1.00 92.94 105 PHE A N 1
ATOM 855 C CA . PHE A 1 105 ? -14.481 -19.694 7.619 1.00 92.94 105 PHE A CA 1
ATOM 856 C C . PHE A 1 105 ? -14.370 -18.173 7.691 1.00 92.94 105 PHE A C 1
ATOM 858 O O . PHE A 1 105 ? -13.272 -17.641 7.579 1.00 92.94 105 PHE A O 1
ATOM 865 N N . ILE A 1 106 ? -15.488 -17.477 7.900 1.00 95.94 106 ILE A N 1
ATOM 866 C CA . ILE A 1 106 ? -15.540 -16.018 7.935 1.00 95.94 106 ILE A CA 1
ATOM 867 C C . ILE A 1 106 ? -14.988 -15.537 9.280 1.00 95.94 106 ILE A C 1
ATOM 869 O O . ILE A 1 106 ? -15.650 -15.653 10.311 1.00 95.94 106 ILE A O 1
ATOM 873 N N . SER A 1 107 ? -13.768 -14.997 9.264 1.00 95.94 107 SER A N 1
ATOM 874 C CA . SER A 1 107 ? -13.089 -14.489 10.463 1.00 95.94 107 SER A CA 1
ATOM 875 C C . SER A 1 107 ? -13.014 -12.963 10.513 1.00 95.94 107 SER A C 1
ATOM 877 O O . SER A 1 107 ? -12.811 -12.408 11.593 1.00 95.94 107 SER A O 1
ATOM 879 N N . LYS A 1 108 ? -13.148 -12.288 9.362 1.00 97.00 108 LYS A N 1
ATOM 880 C CA . LYS A 1 108 ? -13.070 -10.827 9.225 1.00 97.00 108 LYS A CA 1
ATOM 881 C C . LYS A 1 108 ? -14.161 -10.290 8.300 1.00 97.00 108 LYS A C 1
ATOM 883 O O . LYS A 1 108 ? -14.463 -10.929 7.296 1.00 97.00 108 LYS A O 1
ATOM 888 N N . ILE A 1 109 ? -14.724 -9.118 8.596 1.00 97.00 109 ILE A N 1
ATOM 889 C CA . ILE A 1 109 ? -15.670 -8.424 7.707 1.00 97.00 109 ILE A CA 1
ATOM 890 C C . ILE A 1 109 ? -15.578 -6.903 7.866 1.00 97.00 109 ILE A C 1
ATOM 892 O O . ILE A 1 109 ? -15.351 -6.421 8.975 1.00 97.00 109 ILE A O 1
ATOM 896 N N . ALA A 1 110 ? -15.751 -6.166 6.767 1.00 96.94 110 ALA A N 1
ATOM 897 C CA . ALA A 1 110 ? -15.823 -4.711 6.757 1.00 96.94 110 ALA A CA 1
ATOM 898 C C . ALA A 1 110 ? -17.261 -4.219 6.593 1.00 96.94 110 ALA A C 1
ATOM 900 O O . ALA A 1 110 ? -18.032 -4.781 5.813 1.00 96.94 110 ALA A O 1
ATOM 901 N N . MET A 1 111 ? -17.597 -3.147 7.307 1.00 95.56 111 MET A N 1
ATOM 902 C CA . MET A 1 111 ? -18.936 -2.574 7.362 1.00 95.56 111 MET A CA 1
ATOM 903 C C . MET A 1 111 ? -18.978 -1.182 6.744 1.00 95.56 111 MET A C 1
ATOM 905 O O . MET A 1 111 ? -18.090 -0.346 6.919 1.00 95.56 111 MET A O 1
ATOM 909 N N . CYS A 1 112 ? -20.063 -0.924 6.022 1.00 90.88 112 CYS A N 1
ATOM 910 C CA . CYS A 1 112 ? -20.322 0.368 5.409 1.00 90.88 112 CYS A CA 1
ATOM 911 C C . CYS A 1 112 ? -20.843 1.381 6.442 1.00 90.88 112 CYS A C 1
ATOM 913 O O . CYS A 1 112 ? -21.525 1.013 7.399 1.00 90.88 112 CYS A O 1
ATOM 915 N N . HIS A 1 113 ? -20.601 2.671 6.199 1.00 89.19 113 HIS A N 1
ATOM 916 C CA . HIS A 1 113 ? -21.138 3.789 6.980 1.00 89.19 113 HIS A CA 1
ATOM 917 C C . HIS A 1 113 ? -22.669 3.765 7.169 1.00 89.19 113 HIS A C 1
ATOM 919 O O . HIS A 1 113 ? -23.174 4.286 8.167 1.00 89.19 113 HIS A O 1
ATOM 925 N N . PHE A 1 114 ? -23.393 3.158 6.224 1.00 88.50 114 PHE A N 1
ATOM 926 C CA . PHE A 1 114 ? -24.859 3.078 6.195 1.00 88.50 114 PHE A CA 1
ATOM 927 C C . PHE A 1 114 ? -25.435 1.780 6.777 1.00 88.50 114 PHE A C 1
ATOM 929 O O . PHE A 1 114 ? -26.638 1.553 6.675 1.00 88.50 114 PHE A O 1
ATOM 936 N N . SER A 1 115 ? -24.597 0.928 7.372 1.00 91.56 115 SER A N 1
ATOM 937 C CA . SER A 1 115 ? -25.053 -0.325 7.985 1.00 91.56 115 SER A CA 1
ATOM 938 C C . SER A 1 115 ? -25.967 -0.040 9.184 1.00 91.56 115 SER A C 1
ATOM 940 O O . SER A 1 115 ? -25.698 0.861 9.989 1.00 91.56 115 SER A O 1
ATOM 942 N N . SER A 1 116 ? -27.053 -0.800 9.313 1.00 93.31 116 SER A N 1
ATOM 943 C CA . SER A 1 116 ? -28.002 -0.691 10.425 1.00 93.31 116 SER A CA 1
ATOM 944 C C . SER A 1 116 ? -27.555 -1.529 11.627 1.00 93.31 116 SER A C 1
ATOM 946 O O . SER A 1 116 ? -26.714 -2.414 11.491 1.00 93.31 116 SER A O 1
ATOM 948 N N . ILE A 1 117 ? -28.149 -1.302 12.805 1.00 96.19 117 ILE A N 1
ATOM 949 C CA . ILE A 1 117 ? -27.943 -2.178 13.975 1.00 96.19 117 ILE A CA 1
ATOM 950 C C . ILE A 1 117 ? -28.310 -3.636 13.648 1.00 96.19 117 ILE A C 1
ATOM 952 O O . ILE A 1 117 ? -27.632 -4.554 14.106 1.00 96.19 117 ILE A O 1
ATOM 956 N N . ASP A 1 118 ? -29.354 -3.865 12.851 1.00 96.56 118 ASP A N 1
ATOM 957 C CA . ASP A 1 118 ? -29.791 -5.222 12.511 1.00 96.56 118 ASP A CA 1
ATOM 958 C C . ASP A 1 118 ? -28.771 -5.954 11.631 1.00 96.56 118 ASP A C 1
ATOM 960 O O . ASP A 1 118 ? -28.599 -7.163 11.782 1.00 96.56 118 ASP A O 1
ATOM 964 N N . ASP A 1 119 ? -28.014 -5.229 10.800 1.00 96.44 119 ASP A N 1
ATOM 965 C CA . ASP A 1 119 ? -26.891 -5.808 10.056 1.00 96.44 119 ASP A CA 1
ATOM 966 C C . ASP A 1 119 ? -25.810 -6.344 11.027 1.00 96.44 119 ASP A C 1
ATOM 968 O O . ASP A 1 119 ? -25.269 -7.433 10.823 1.00 96.44 119 ASP A O 1
ATOM 972 N N . PHE A 1 120 ? -25.538 -5.643 12.138 1.00 97.94 120 PHE A N 1
ATOM 973 C CA . PHE A 1 120 ? -24.606 -6.112 13.178 1.00 97.94 120 PHE A CA 1
ATOM 974 C C . PHE A 1 120 ? -25.164 -7.261 14.024 1.00 97.94 120 PHE A C 1
ATOM 976 O O . PHE A 1 120 ? -24.416 -8.188 14.350 1.00 97.94 120 PHE A O 1
ATOM 983 N N . LYS A 1 121 ? -26.463 -7.253 14.347 1.00 98.06 121 LYS A N 1
ATOM 984 C CA . LYS A 1 121 ? -27.113 -8.390 15.024 1.00 98.06 121 LYS A CA 1
ATOM 985 C C . LYS A 1 121 ? -27.023 -9.647 14.169 1.00 98.06 121 LYS A C 1
ATOM 987 O O . LYS A 1 121 ? -26.621 -10.700 14.660 1.00 98.06 121 LYS A O 1
ATOM 992 N N . TRP A 1 122 ? -27.283 -9.512 12.868 1.00 98.12 122 TRP A N 1
ATOM 993 C CA . TRP A 1 122 ? -27.151 -10.613 11.923 1.00 98.12 122 TRP A CA 1
ATOM 994 C C . TRP A 1 122 ? -25.729 -11.194 11.928 1.00 98.12 122 TRP A C 1
ATOM 996 O O . TRP A 1 122 ? -25.570 -12.414 11.982 1.00 98.12 122 TRP A O 1
ATOM 1006 N N . ILE A 1 123 ? -24.692 -10.346 11.951 1.00 98.12 123 ILE A N 1
ATOM 1007 C CA . ILE A 1 123 ? -23.286 -10.778 12.077 1.00 98.12 123 ILE A CA 1
ATOM 1008 C C . ILE A 1 123 ? -23.047 -11.530 13.389 1.00 98.12 123 ILE A C 1
ATOM 1010 O O . ILE A 1 123 ? -22.385 -12.574 13.398 1.00 98.12 123 ILE A O 1
ATOM 1014 N N . ALA A 1 124 ? -23.561 -11.004 14.503 1.00 97.44 124 ALA A N 1
ATOM 1015 C CA . ALA A 1 124 ? -23.402 -11.614 15.818 1.00 97.44 124 ALA A CA 1
ATOM 1016 C C . ALA A 1 124 ? -23.947 -13.053 15.835 1.00 97.44 124 ALA A C 1
ATOM 1018 O O . ALA A 1 124 ? -23.264 -13.958 16.329 1.00 97.44 124 ALA A O 1
ATOM 1019 N N . GLU A 1 125 ? -25.125 -13.249 15.238 1.00 97.19 125 GLU A N 1
ATOM 1020 C CA . GLU A 1 125 ? -25.876 -14.508 15.197 1.00 97.19 125 GLU A CA 1
ATOM 1021 C C . GLU A 1 125 ? -25.338 -15.513 14.166 1.00 97.19 125 GLU A C 1
ATOM 1023 O O . GLU A 1 125 ? -25.264 -16.709 14.449 1.00 97.19 125 GLU A O 1
ATOM 1028 N N . ASN A 1 126 ? -24.941 -15.052 12.975 1.00 97.88 126 ASN A N 1
ATOM 1029 C CA . ASN A 1 126 ? -24.661 -15.939 11.839 1.00 97.88 126 ASN A CA 1
ATOM 1030 C C . ASN A 1 126 ? -23.173 -16.215 11.611 1.00 97.88 126 ASN A C 1
ATOM 1032 O O . ASN A 1 126 ? -22.838 -17.211 10.966 1.00 97.88 126 ASN A O 1
ATOM 1036 N N . LEU A 1 127 ? -22.275 -15.377 12.142 1.00 97.56 127 LEU A N 1
ATOM 1037 C CA . LEU A 1 127 ? -20.825 -15.482 11.931 1.00 97.56 127 LEU A CA 1
ATOM 1038 C C . LEU A 1 127 ? -20.094 -15.805 13.249 1.00 97.56 127 LEU A C 1
ATOM 1040 O O . LEU A 1 127 ? -19.408 -14.945 13.800 1.00 97.56 127 LEU A O 1
ATOM 1044 N N . PRO A 1 128 ? -20.217 -17.033 13.791 1.00 94.69 128 PRO A N 1
ATOM 1045 C CA . PRO A 1 128 ? -19.736 -17.365 15.137 1.00 94.69 128 PRO A CA 1
ATOM 1046 C C . PRO A 1 128 ? -18.212 -17.268 15.300 1.00 94.69 128 PRO A C 1
ATOM 1048 O O . PRO A 1 128 ? -17.737 -16.985 16.396 1.00 94.69 128 PRO A O 1
ATOM 1051 N N . ASN A 1 129 ? -17.456 -17.460 14.214 1.00 96.25 129 ASN A N 1
ATOM 1052 C CA . ASN A 1 129 ? -15.991 -17.411 14.206 1.00 96.25 129 ASN A CA 1
ATOM 1053 C C . ASN A 1 129 ? -15.429 -16.030 13.831 1.00 96.25 129 ASN A C 1
ATOM 1055 O O . ASN A 1 129 ? -14.216 -15.886 13.670 1.00 96.25 129 ASN A O 1
ATOM 1059 N N . LEU A 1 130 ? -16.285 -15.011 13.687 1.00 97.88 130 LEU A N 1
ATOM 1060 C CA . LEU A 1 130 ? -15.830 -13.661 13.386 1.00 97.88 130 LEU A CA 1
ATOM 1061 C C . LEU A 1 130 ? -15.124 -13.053 14.605 1.00 97.88 130 LEU A C 1
ATOM 1063 O O . LEU A 1 130 ? -15.767 -12.688 15.592 1.00 97.88 130 LEU A O 1
ATOM 1067 N N . THR A 1 131 ? -13.805 -12.912 14.496 1.00 97.88 131 THR A N 1
ATOM 1068 C CA . THR A 1 131 ? -12.934 -12.305 15.512 1.00 97.88 131 THR A CA 1
ATOM 1069 C C . THR A 1 131 ? -12.366 -10.959 15.074 1.00 97.88 131 THR A C 1
ATOM 1071 O O . THR A 1 131 ? -11.707 -10.301 15.875 1.00 97.88 131 THR A O 1
ATOM 1074 N N . SER A 1 132 ? -12.565 -10.555 13.818 1.00 98.19 132 SER A N 1
ATOM 1075 C CA . SER A 1 132 ? -12.102 -9.275 13.293 1.00 98.19 132 SER A CA 1
ATOM 1076 C C . SER A 1 132 ? -13.244 -8.492 12.655 1.00 98.19 132 SER A C 1
ATOM 1078 O O . SER A 1 132 ? -13.981 -9.019 11.821 1.00 98.19 132 SER A O 1
ATOM 1080 N N . LEU A 1 133 ? -13.390 -7.228 13.038 1.00 98.25 133 LEU A N 1
ATOM 1081 C CA . LEU A 1 133 ? -14.410 -6.337 12.494 1.00 98.25 133 LEU A CA 1
ATOM 1082 C C . LEU A 1 133 ? -13.758 -5.044 12.013 1.00 98.25 133 LEU A C 1
ATOM 1084 O O . LEU A 1 133 ? -12.969 -4.440 12.735 1.00 98.25 133 LEU A O 1
ATOM 1088 N N . ASP A 1 134 ? -14.099 -4.615 10.805 1.00 97.56 134 ASP A N 1
ATOM 1089 C CA . ASP A 1 134 ? -13.645 -3.348 10.249 1.00 97.56 134 ASP A CA 1
ATOM 1090 C C . ASP A 1 134 ? -14.822 -2.382 10.097 1.00 97.56 134 ASP A C 1
ATOM 1092 O O . ASP A 1 134 ? -15.665 -2.518 9.214 1.00 97.56 134 ASP A O 1
ATOM 1096 N N . ILE A 1 135 ? -14.893 -1.410 11.003 1.00 96.44 135 ILE A N 1
ATOM 1097 C CA . ILE A 1 135 ? -15.865 -0.310 10.995 1.00 96.44 135 ILE A CA 1
ATOM 1098 C C . ILE A 1 135 ? -15.183 1.015 10.652 1.00 96.44 135 ILE A C 1
ATOM 1100 O O . ILE A 1 135 ? -15.714 2.085 10.938 1.00 96.44 135 ILE A O 1
ATOM 1104 N N . SER A 1 136 ? -14.004 0.976 10.031 1.00 93.12 136 SER A N 1
ATOM 1105 C CA . SER A 1 136 ? -13.203 2.176 9.788 1.00 93.12 136 SER A CA 1
ATOM 1106 C C . SER A 1 136 ? -13.821 3.166 8.802 1.00 93.12 136 SER A C 1
ATOM 1108 O O . SER A 1 136 ? -13.485 4.349 8.802 1.00 93.12 136 SER A O 1
ATOM 1110 N N . ASN A 1 137 ? -14.777 2.704 7.997 1.00 90.06 137 ASN A N 1
ATOM 1111 C CA . ASN A 1 137 ? -15.581 3.552 7.126 1.00 90.06 137 ASN A CA 1
ATOM 1112 C C . ASN A 1 137 ? -16.779 4.200 7.856 1.00 90.06 137 ASN A C 1
ATOM 1114 O O . ASN A 1 137 ? -17.409 5.118 7.329 1.00 90.06 137 ASN A O 1
ATOM 1118 N N . ILE A 1 138 ? -17.115 3.756 9.072 1.00 91.81 138 ILE A N 1
ATOM 1119 C CA . ILE A 1 138 ? -18.209 4.320 9.865 1.00 91.81 138 ILE A CA 1
ATOM 1120 C C . ILE A 1 138 ? -17.714 5.553 10.626 1.00 91.81 138 ILE A C 1
ATOM 1122 O O . ILE A 1 138 ? -17.054 5.461 11.654 1.00 91.81 138 ILE A O 1
ATOM 1126 N N . LYS A 1 139 ? -18.070 6.724 10.100 1.00 89.25 139 LYS A N 1
ATOM 1127 C CA . LYS A 1 139 ? -17.783 8.039 10.684 1.00 89.25 139 LYS A CA 1
ATOM 1128 C C . LYS A 1 139 ? -18.815 8.461 11.730 1.00 89.25 139 LYS A C 1
ATOM 1130 O O . LYS A 1 139 ? -19.945 7.971 11.736 1.00 89.25 139 LYS A O 1
ATOM 1135 N N . ASP A 1 140 ? -18.441 9.426 12.562 1.00 88.88 140 ASP A N 1
ATOM 1136 C CA . ASP A 1 140 ? -19.319 9.957 13.614 1.00 88.88 140 ASP A CA 1
ATOM 1137 C C . ASP A 1 140 ? -20.470 10.788 13.060 1.00 88.88 140 ASP A C 1
ATOM 1139 O O . ASP A 1 140 ? -21.570 10.729 13.596 1.00 88.88 140 ASP A O 1
ATOM 1143 N N . PHE A 1 141 ? -20.244 11.533 11.980 1.00 85.56 141 PHE A N 1
ATOM 1144 C CA . PHE A 1 141 ? -21.283 12.352 11.368 1.00 85.56 141 PHE A CA 1
ATOM 1145 C C . PHE A 1 141 ? -21.943 11.619 10.204 1.00 85.56 141 PHE A C 1
ATOM 1147 O O . PHE A 1 141 ? -21.264 11.039 9.354 1.00 85.56 141 PHE A O 1
ATOM 1154 N N . VAL A 1 142 ? -23.271 11.692 10.145 1.00 79.00 142 VAL A N 1
ATOM 1155 C CA . VAL A 1 142 ? -24.097 11.196 9.038 1.00 79.00 142 VAL A CA 1
ATOM 1156 C C . VAL A 1 142 ? -24.953 12.343 8.526 1.00 79.00 142 VAL A C 1
ATOM 1158 O O . VAL A 1 142 ? -25.518 13.079 9.325 1.00 79.00 142 VAL A O 1
ATOM 1161 N N . TRP A 1 143 ? -25.075 12.484 7.207 1.00 74.00 143 TRP A N 1
ATOM 1162 C CA . TRP A 1 143 ? -25.958 13.480 6.597 1.00 74.00 143 TRP A CA 1
ATOM 1163 C C . TRP A 1 143 ? -27.155 12.787 5.948 1.00 74.00 143 TRP A C 1
ATOM 1165 O O . TRP A 1 143 ? -27.129 12.446 4.766 1.00 74.00 143 TRP A O 1
ATOM 1175 N N . THR A 1 144 ? -28.189 12.499 6.732 1.00 70.88 144 THR A N 1
ATOM 1176 C CA . THR A 1 144 ? -29.358 11.744 6.265 1.00 70.88 144 THR A CA 1
ATOM 1177 C C . THR A 1 144 ? -30.612 12.110 7.060 1.00 70.88 144 THR A C 1
ATOM 1179 O O . THR A 1 144 ? -30.510 12.366 8.257 1.00 70.88 144 THR A O 1
ATOM 1182 N N . PRO A 1 145 ? -31.802 12.106 6.430 1.00 64.69 145 PRO A N 1
ATOM 1183 C CA . PRO A 1 145 ? -33.071 12.166 7.154 1.00 64.69 145 PRO A CA 1
ATOM 1184 C C . PRO A 1 145 ? -33.441 10.837 7.835 1.00 64.69 145 PRO A C 1
ATOM 1186 O O . PRO A 1 145 ? -34.416 10.791 8.577 1.00 64.69 145 PRO A O 1
ATOM 1189 N N . ALA A 1 146 ? -32.728 9.744 7.542 1.00 69.88 146 ALA A N 1
ATOM 1190 C CA . ALA A 1 146 ? -32.998 8.443 8.144 1.00 69.88 146 ALA A CA 1
ATOM 1191 C C . ALA A 1 146 ? -32.581 8.407 9.621 1.00 69.88 146 ALA A C 1
ATOM 1193 O O . ALA A 1 146 ? -31.619 9.062 10.022 1.00 69.88 146 ALA A O 1
ATOM 1194 N N . GLU A 1 147 ? -33.278 7.597 10.415 1.00 69.38 147 GLU A N 1
ATOM 1195 C CA . GLU A 1 147 ? -32.888 7.318 11.794 1.00 69.38 147 GLU A CA 1
ATOM 1196 C C . GLU A 1 147 ? -31.475 6.714 11.827 1.00 69.38 147 GLU A C 1
ATOM 1198 O O . GLU A 1 147 ? -31.163 5.775 11.089 1.00 69.38 147 GLU A O 1
ATOM 1203 N N . ILE A 1 148 ? -30.604 7.285 12.663 1.00 83.12 148 ILE A N 1
ATOM 1204 C CA . ILE A 1 148 ? -29.245 6.783 12.883 1.00 83.12 148 ILE A CA 1
ATOM 1205 C C . ILE A 1 148 ? -29.075 6.373 14.337 1.00 83.12 148 ILE A C 1
ATOM 1207 O O . ILE A 1 148 ? -29.701 6.953 15.225 1.00 83.12 148 ILE A O 1
ATOM 1211 N N . TRP A 1 149 ? -28.153 5.451 14.574 1.00 92.94 149 TRP A N 1
ATOM 1212 C CA . TRP A 1 149 ? -27.820 4.935 15.895 1.00 92.94 149 TRP A CA 1
ATOM 1213 C C . TRP A 1 149 ? -26.570 5.591 16.506 1.00 92.94 149 TRP A C 1
ATOM 1215 O O . TRP A 1 149 ? -25.721 6.097 15.769 1.00 92.94 149 TRP A O 1
ATOM 1225 N N . THR A 1 150 ? -26.431 5.562 17.834 1.00 94.00 150 THR A N 1
ATOM 1226 C CA . THR A 1 150 ? -25.207 5.968 18.563 1.00 94.00 150 THR A CA 1
ATOM 1227 C C . THR A 1 150 ? -24.245 4.804 18.788 1.00 94.00 150 THR A C 1
ATOM 1229 O O . THR A 1 150 ? -24.617 3.632 18.667 1.00 94.00 150 THR A O 1
ATOM 1232 N N . TRP A 1 151 ? -22.987 5.097 19.139 1.00 95.38 151 TRP A N 1
ATOM 1233 C CA . TRP A 1 151 ? -22.019 4.040 19.455 1.00 95.38 151 TRP A CA 1
ATOM 1234 C C . TRP A 1 151 ? -22.462 3.179 20.642 1.00 95.38 151 TRP A C 1
ATOM 1236 O O . TRP A 1 151 ? -22.294 1.959 20.607 1.00 95.38 151 TRP A O 1
ATOM 1246 N N . ASN A 1 152 ? -23.076 3.787 21.658 1.00 96.44 152 ASN A N 1
ATOM 1247 C CA . ASN A 1 152 ? -23.624 3.065 22.802 1.00 96.44 152 ASN A CA 1
ATOM 1248 C C . ASN A 1 152 ? -24.802 2.159 22.405 1.00 96.44 152 ASN A C 1
ATOM 1250 O O . ASN A 1 152 ? -24.822 0.990 22.783 1.00 96.44 152 ASN A O 1
ATOM 1254 N N . GLU A 1 153 ? -25.745 2.657 21.594 1.00 97.19 153 GLU A N 1
ATOM 1255 C CA . GLU A 1 153 ? -26.874 1.861 21.083 1.00 97.19 153 GLU A CA 1
ATOM 1256 C C . GLU A 1 153 ? -26.383 0.625 20.307 1.00 97.19 153 GLU A C 1
ATOM 1258 O O . GLU A 1 153 ? -26.899 -0.480 20.496 1.00 97.19 153 GLU A O 1
ATOM 1263 N N . LEU A 1 154 ? -25.337 0.776 19.484 1.00 96.88 154 LEU A N 1
ATOM 1264 C CA . LEU A 1 154 ? -24.733 -0.338 18.749 1.00 96.88 154 LEU A CA 1
ATOM 1265 C C . LEU A 1 154 ? -24.114 -1.389 19.686 1.00 96.88 154 LEU A C 1
ATOM 1267 O O . LEU A 1 154 ? -24.339 -2.591 19.511 1.00 96.88 154 LEU A O 1
ATOM 1271 N N . VAL A 1 155 ? -23.340 -0.954 20.683 1.00 97.25 155 VAL A N 1
ATOM 1272 C CA . VAL A 1 155 ? -22.692 -1.855 21.651 1.00 97.25 155 VAL A CA 1
ATOM 1273 C C . VAL A 1 155 ? -23.730 -2.595 22.494 1.00 97.25 155 VAL A C 1
ATOM 1275 O O . VAL A 1 155 ? -23.611 -3.807 22.677 1.00 97.25 155 VAL A O 1
ATOM 1278 N N . GLN A 1 156 ? -24.774 -1.900 22.953 1.00 97.56 156 GLN A N 1
ATOM 1279 C CA . GLN A 1 156 ? -25.871 -2.494 23.722 1.00 97.56 156 GLN A CA 1
ATOM 1280 C C . GLN A 1 156 ? -26.673 -3.510 22.907 1.00 97.56 156 GLN A C 1
ATOM 1282 O O . GLN A 1 156 ? -27.109 -4.526 23.448 1.00 97.56 156 GLN A O 1
ATOM 1287 N N . ALA A 1 157 ? -26.846 -3.266 21.608 1.00 97.44 157 ALA A N 1
ATOM 1288 C CA . ALA A 1 157 ? -27.536 -4.193 20.723 1.00 97.44 157 ALA A CA 1
ATOM 1289 C C . ALA A 1 157 ? -26.709 -5.449 20.403 1.00 97.44 157 ALA A C 1
ATOM 1291 O O . ALA A 1 157 ? -27.288 -6.509 20.168 1.00 97.44 157 ALA A O 1
ATOM 1292 N N . CYS A 1 158 ? -25.374 -5.345 20.378 1.00 97.50 158 CYS A N 1
ATOM 1293 C CA . CYS A 1 158 ? -24.480 -6.419 19.930 1.00 97.50 158 CYS A CA 1
ATOM 1294 C C . CYS A 1 158 ? -23.324 -6.738 20.911 1.00 97.50 158 CYS A C 1
ATOM 1296 O O . CYS A 1 158 ? -22.179 -6.883 20.472 1.00 97.50 158 CYS A O 1
ATOM 1298 N N . PRO A 1 159 ? -23.562 -6.925 22.225 1.00 97.25 159 PRO A N 1
ATOM 1299 C CA . PRO A 1 159 ? -22.484 -7.067 23.212 1.00 97.25 159 PRO A CA 1
ATOM 1300 C C . PRO A 1 159 ? -21.627 -8.322 22.979 1.00 97.25 159 PRO A C 1
ATOM 1302 O O . PRO A 1 159 ? -20.402 -8.303 23.131 1.00 97.25 159 PRO A O 1
ATOM 1305 N N . ASN A 1 160 ? -22.254 -9.415 22.533 1.00 96.62 160 ASN A N 1
ATOM 1306 C CA . ASN A 1 160 ? -21.568 -10.671 22.221 1.00 96.62 160 ASN A CA 1
ATOM 1307 C C . ASN A 1 160 ? -20.652 -10.553 20.996 1.00 96.62 160 ASN A C 1
ATOM 1309 O O . ASN A 1 160 ? -19.650 -11.260 20.915 1.00 96.62 160 ASN A O 1
ATOM 1313 N N . LEU A 1 161 ? -20.980 -9.666 20.048 1.00 97.56 161 LEU A N 1
ATOM 1314 C CA . LEU A 1 161 ? -20.130 -9.415 18.888 1.00 97.56 161 LEU A CA 1
ATOM 1315 C C . LEU A 1 161 ? -18.841 -8.718 19.318 1.00 97.56 161 LEU A C 1
ATOM 1317 O O . LEU A 1 161 ? -17.767 -9.205 18.991 1.00 97.56 161 LEU A O 1
ATOM 1321 N N . PHE A 1 162 ? -18.941 -7.619 20.069 1.00 98.06 162 PHE A N 1
ATOM 1322 C CA . PHE A 1 162 ? -17.771 -6.833 20.470 1.00 98.06 162 PHE A CA 1
ATOM 1323 C C . PHE A 1 162 ? -16.871 -7.578 21.462 1.00 98.06 162 PHE A C 1
ATOM 1325 O O . PHE A 1 162 ? -15.654 -7.598 21.290 1.00 98.06 162 PHE A O 1
ATOM 1332 N N . SER A 1 163 ? -17.448 -8.283 22.439 1.00 97.50 163 SER A N 1
ATOM 1333 C CA . SER A 1 163 ? -16.675 -9.017 23.459 1.00 97.50 163 SER A CA 1
ATOM 1334 C C . SER A 1 163 ? -15.809 -10.161 22.918 1.00 97.50 163 SER A C 1
ATOM 1336 O O . SER A 1 163 ? -14.825 -10.530 23.561 1.00 97.50 163 SER A O 1
ATOM 1338 N N . ARG A 1 164 ? -16.117 -10.710 21.734 1.00 97.19 164 ARG A N 1
ATOM 1339 C CA . ARG A 1 164 ? -15.298 -11.756 21.087 1.00 97.19 164 ARG A CA 1
ATOM 1340 C C . ARG A 1 164 ? -14.262 -11.223 20.092 1.00 97.19 164 ARG A C 1
ATOM 1342 O O . ARG A 1 1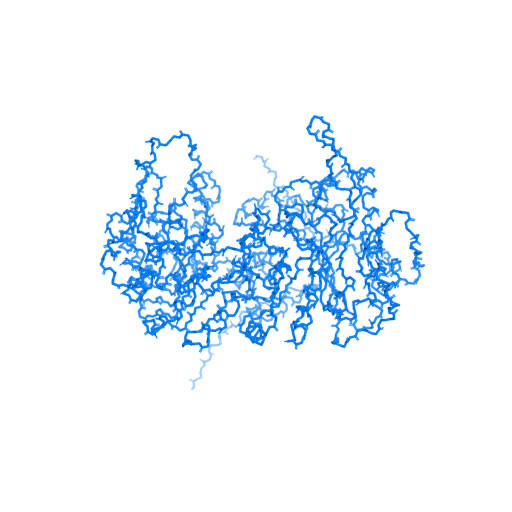64 ? -13.473 -12.015 19.574 1.00 97.19 164 ARG A O 1
ATOM 1349 N N . LEU A 1 165 ? -14.260 -9.922 19.785 1.00 98.38 165 LEU A N 1
ATOM 1350 C CA . LEU A 1 165 ? -13.319 -9.363 18.814 1.00 98.38 165 LEU A CA 1
ATOM 1351 C C . LEU A 1 165 ? -11.890 -9.434 19.352 1.00 98.38 165 LEU A C 1
ATOM 1353 O O . LEU A 1 165 ? -11.600 -8.991 20.459 1.00 98.38 165 LEU A O 1
ATOM 1357 N N . GLN A 1 166 ? -10.992 -9.965 18.529 1.00 98.38 166 GLN A N 1
ATOM 1358 C CA . GLN A 1 166 ? -9.546 -9.932 18.732 1.00 98.38 166 GLN A CA 1
ATOM 1359 C C . GLN A 1 166 ? -8.886 -8.831 17.897 1.00 98.38 166 GLN A C 1
ATOM 1361 O O . GLN A 1 166 ? -7.804 -8.366 18.254 1.00 98.38 166 GLN A O 1
ATOM 1366 N N . GLU A 1 167 ? -9.533 -8.396 16.816 1.00 98.19 167 GLU A N 1
ATOM 1367 C CA . GLU A 1 167 ? -9.075 -7.311 15.953 1.00 98.19 167 GLU A CA 1
ATOM 1368 C C . GLU A 1 167 ? -10.236 -6.365 15.619 1.00 98.19 167 GLU A C 1
ATOM 1370 O O . GLU A 1 167 ? -11.321 -6.811 15.247 1.00 98.19 167 GLU A O 1
ATOM 1375 N N . LEU A 1 168 ? -10.008 -5.061 15.728 1.00 98.06 168 LEU A N 1
ATOM 1376 C CA . LEU A 1 168 ? -10.993 -4.034 15.400 1.00 98.06 168 LEU A CA 1
ATOM 1377 C C . LEU A 1 168 ? -10.312 -2.935 14.589 1.00 98.06 168 LEU A C 1
ATOM 1379 O O . LEU A 1 168 ? -9.309 -2.401 15.041 1.00 98.06 168 LEU A O 1
ATOM 1383 N N . GLU A 1 169 ? -10.856 -2.580 13.431 1.00 96.88 169 GLU A N 1
ATOM 1384 C CA . GLU A 1 169 ? -10.416 -1.425 12.636 1.00 96.88 169 GLU A CA 1
ATOM 1385 C C . GLU A 1 169 ? -11.462 -0.314 12.739 1.00 96.88 169 GLU A C 1
ATOM 1387 O O . GLU A 1 169 ? -12.653 -0.563 12.538 1.00 96.88 169 GLU A O 1
ATOM 1392 N N . VAL A 1 170 ? -11.035 0.911 13.041 1.00 95.38 170 VAL A N 1
ATOM 1393 C CA . VAL A 1 170 ? -11.922 2.061 13.268 1.00 95.38 170 VAL A CA 1
ATOM 1394 C C . VAL A 1 170 ? -11.423 3.310 12.549 1.00 95.38 170 VAL A C 1
ATOM 1396 O O . VAL A 1 170 ? -10.255 3.413 12.168 1.00 95.38 170 VAL A O 1
ATOM 1399 N N . CYS A 1 171 ? -12.328 4.265 12.337 1.00 91.00 171 CYS A N 1
ATOM 1400 C CA . CYS A 1 171 ? -11.955 5.579 11.834 1.00 91.00 171 CYS A CA 1
ATOM 1401 C C . CYS A 1 171 ? -11.199 6.319 12.941 1.00 91.00 171 CYS A C 1
ATOM 1403 O O . CYS A 1 171 ? -11.439 6.066 14.126 1.00 91.00 171 CYS A O 1
ATOM 1405 N N . ASN A 1 172 ? -10.284 7.210 12.571 1.00 89.00 172 ASN A N 1
ATOM 1406 C CA . ASN A 1 172 ? -9.536 7.994 13.535 1.00 89.00 172 ASN A CA 1
ATOM 1407 C C . ASN A 1 172 ? -10.468 8.932 14.312 1.00 89.00 172 ASN A C 1
ATOM 1409 O O . ASN A 1 172 ? -10.737 10.053 13.885 1.00 89.00 172 ASN A O 1
ATOM 1413 N N . TRP A 1 173 ? -10.898 8.471 15.487 1.00 88.62 173 TRP A N 1
ATOM 1414 C CA . TRP A 1 173 ? -11.855 9.149 16.356 1.00 88.62 173 TRP A CA 1
ATOM 1415 C C . TRP A 1 173 ? -11.355 10.490 16.895 1.00 88.62 173 TRP A C 1
ATOM 1417 O O . TRP A 1 173 ? -12.139 11.210 17.508 1.00 88.62 173 TRP A O 1
ATOM 1427 N N . SER A 1 174 ? -10.080 10.829 16.717 1.00 86.69 174 SER A N 1
ATOM 1428 C CA . SER A 1 174 ? -9.542 12.137 17.080 1.00 86.69 174 SER A CA 1
ATOM 1429 C C . SER A 1 174 ? -9.453 13.118 15.911 1.00 86.69 174 SER A C 1
ATOM 1431 O O . SER A 1 174 ? -9.104 14.280 16.108 1.00 86.69 174 SER A O 1
ATOM 1433 N N . ASP A 1 175 ? -9.758 12.687 14.684 1.00 82.50 175 ASP A N 1
ATOM 1434 C CA . ASP A 1 175 ? -9.660 13.536 13.501 1.00 82.50 175 ASP A CA 1
ATOM 1435 C C . ASP A 1 175 ? -11.036 13.980 13.006 1.00 82.50 175 ASP A C 1
ATOM 1437 O O . ASP A 1 175 ? -11.681 13.330 12.176 1.00 82.50 175 ASP A O 1
ATOM 1441 N N . PHE A 1 176 ? -11.464 15.155 13.465 1.00 80.62 176 PHE A N 1
ATOM 1442 C CA . PHE A 1 176 ? -12.699 15.779 13.000 1.00 80.62 176 PHE A CA 1
ATOM 1443 C C . PHE A 1 176 ? -12.770 15.883 11.469 1.00 80.62 176 PHE A C 1
ATOM 1445 O O . PHE A 1 176 ? -13.837 15.693 10.881 1.00 80.62 176 PHE A O 1
ATOM 1452 N N . ALA A 1 177 ? -11.652 16.149 10.785 1.00 76.31 177 ALA A N 1
ATOM 1453 C CA . ALA A 1 177 ? -11.640 16.276 9.329 1.00 76.31 177 ALA A CA 1
ATOM 1454 C C . ALA A 1 177 ? -11.988 14.947 8.638 1.00 76.31 177 ALA A C 1
ATOM 1456 O O . ALA A 1 177 ? -12.740 14.933 7.658 1.00 76.31 177 ALA A O 1
ATOM 1457 N N . ALA A 1 178 ? -11.501 13.820 9.165 1.00 78.06 178 ALA A N 1
ATOM 1458 C CA . ALA A 1 178 ? -11.859 12.495 8.669 1.00 78.06 178 ALA A CA 1
ATOM 1459 C C . ALA A 1 178 ? -13.355 12.205 8.861 1.00 78.06 178 ALA A C 1
ATOM 1461 O O . ALA A 1 178 ? -13.991 11.644 7.962 1.00 78.06 178 ALA A O 1
ATOM 1462 N N . HIS A 1 179 ? -13.926 12.642 9.985 1.00 82.81 179 HIS A N 1
ATOM 1463 C CA . HIS A 1 179 ? -15.319 12.392 10.353 1.00 82.81 179 HIS A CA 1
ATOM 1464 C C . HIS A 1 179 ? -16.319 13.348 9.680 1.00 82.81 179 HIS A C 1
ATOM 1466 O O . HIS A 1 179 ? -17.435 12.937 9.365 1.00 82.81 179 HIS A O 1
ATOM 1472 N N . SER A 1 180 ? -15.929 14.594 9.405 1.00 74.19 180 SER A N 1
ATOM 1473 C CA . SER A 1 180 ? -16.766 15.615 8.750 1.00 74.19 180 SER A CA 1
ATOM 1474 C C . SER A 1 180 ? -16.821 15.464 7.227 1.00 74.19 180 SER A C 1
ATOM 1476 O O . SER A 1 180 ? -17.828 15.806 6.602 1.00 74.19 180 SER A O 1
ATOM 1478 N N . ARG A 1 181 ? -15.771 14.906 6.607 1.00 65.88 181 ARG A N 1
ATOM 1479 C CA . ARG A 1 181 ? -15.725 14.608 5.166 1.00 65.88 181 ARG A CA 1
ATOM 1480 C C . ARG A 1 181 ? -16.582 13.391 4.818 1.00 65.88 181 ARG A C 1
ATOM 1482 O O . ARG A 1 181 ? -16.052 12.310 4.571 1.00 65.88 181 ARG A O 1
ATOM 1489 N N . VAL A 1 182 ? -17.899 13.533 4.755 1.00 60.25 182 VAL A N 1
ATOM 1490 C CA . VAL A 1 182 ? -18.738 12.570 4.025 1.00 60.25 182 VAL A CA 1
ATOM 1491 C C . VAL A 1 182 ? -19.091 13.209 2.687 1.00 60.25 182 VAL A C 1
ATOM 1493 O O . VAL A 1 182 ? -19.831 14.188 2.646 1.00 60.25 182 VAL A O 1
ATOM 1496 N N . GLU A 1 183 ? -18.511 12.716 1.590 1.00 52.62 183 GLU A N 1
ATOM 1497 C CA . GLU A 1 183 ? -18.819 13.225 0.250 1.00 52.62 183 GLU A CA 1
ATOM 1498 C C . GLU A 1 183 ? -20.267 12.882 -0.125 1.00 52.62 183 GLU A C 1
ATOM 1500 O O . GLU A 1 183 ? -20.569 11.793 -0.617 1.00 52.62 183 GLU A O 1
ATOM 1505 N N . TYR A 1 184 ? -21.177 13.828 0.086 1.00 53.03 184 TYR A N 1
ATOM 1506 C CA . TYR A 1 184 ? -22.518 13.766 -0.476 1.00 53.03 184 TYR A CA 1
ATOM 1507 C C . TYR A 1 184 ? -22.554 14.496 -1.818 1.00 53.03 184 TYR A C 1
ATOM 1509 O O . TYR A 1 184 ? -22.282 15.688 -1.902 1.00 53.03 184 TYR A O 1
ATOM 1517 N N . ASN A 1 185 ? -22.995 13.789 -2.859 1.00 40.34 185 ASN A N 1
ATOM 1518 C CA . ASN A 1 185 ? -23.463 14.373 -4.119 1.00 40.34 185 ASN A CA 1
ATOM 1519 C C . ASN A 1 185 ? -24.913 14.897 -4.002 1.00 40.34 185 ASN A C 1
ATOM 1521 O O . ASN A 1 185 ? -25.641 14.911 -4.994 1.00 40.34 185 ASN A O 1
ATOM 1525 N N . TYR A 1 186 ? -25.376 15.323 -2.820 1.00 43.47 186 TYR A N 1
ATOM 1526 C CA . TYR A 1 186 ? -26.472 16.295 -2.831 1.00 43.47 186 TYR A CA 1
ATOM 1527 C C . TYR A 1 186 ? -25.885 17.549 -3.455 1.00 43.47 186 TYR A C 1
ATOM 1529 O O . TYR A 1 186 ? -24.778 17.940 -3.088 1.00 43.47 186 TYR A O 1
ATOM 1537 N N . SER A 1 187 ? -26.553 18.092 -4.476 1.00 38.97 187 SER A N 1
ATOM 1538 C CA . SER A 1 187 ? -26.013 19.202 -5.255 1.00 38.97 187 SER A CA 1
ATOM 1539 C C . SER A 1 187 ? -25.415 20.231 -4.297 1.00 38.97 187 SER A C 1
ATOM 1541 O O . SER A 1 187 ? -26.082 20.655 -3.352 1.00 38.97 187 SER A O 1
ATOM 1543 N N . TYR A 1 188 ? -24.153 20.596 -4.518 1.00 45.44 188 TYR A N 1
ATOM 1544 C CA . TYR A 1 188 ? -23.402 21.553 -3.700 1.00 45.44 188 TYR A CA 1
ATOM 1545 C C . TYR A 1 188 ? -24.125 22.905 -3.506 1.00 45.44 188 TYR A C 1
ATOM 1547 O O . TYR A 1 188 ? -23.660 23.741 -2.740 1.00 45.44 188 TYR A O 1
ATOM 1555 N N . ASN A 1 189 ? -25.258 23.114 -4.178 1.00 45.69 189 ASN A N 1
ATOM 1556 C CA . ASN A 1 189 ? -25.979 24.366 -4.287 1.00 45.69 189 ASN A CA 1
ATOM 1557 C C . ASN A 1 189 ? -27.013 24.618 -3.181 1.00 45.69 189 ASN A C 1
ATOM 1559 O O . ASN A 1 189 ? -27.477 25.747 -3.095 1.00 45.69 189 ASN A O 1
ATOM 1563 N N . ASP A 1 190 ? -27.351 23.648 -2.321 1.00 45.56 190 ASP A N 1
ATOM 1564 C CA . ASP A 1 190 ? -28.409 23.837 -1.310 1.00 45.56 190 ASP A CA 1
ATOM 1565 C C . ASP A 1 190 ? -27.868 23.826 0.132 1.00 45.56 190 ASP A C 1
ATOM 1567 O O . ASP A 1 190 ? -28.098 22.925 0.939 1.00 45.56 190 ASP A O 1
ATOM 1571 N N . TYR A 1 191 ? -27.082 24.854 0.464 1.00 49.41 191 TYR A N 1
ATOM 1572 C CA . TYR A 1 191 ? -26.481 25.040 1.793 1.00 49.41 191 TYR A CA 1
ATOM 1573 C C . TYR A 1 191 ? -27.510 25.224 2.926 1.00 49.41 191 TYR A C 1
ATOM 1575 O O . TYR A 1 191 ? -27.162 25.014 4.084 1.00 49.41 191 TYR A O 1
ATOM 1583 N N . GLN A 1 192 ? -28.765 25.568 2.619 1.00 48.62 192 GLN A N 1
ATOM 1584 C CA . GLN A 1 192 ? -29.801 25.844 3.626 1.00 48.62 192 GLN A CA 1
ATOM 1585 C C . GLN A 1 192 ? -30.309 24.582 4.344 1.00 48.62 192 GLN A C 1
ATOM 1587 O O . GLN A 1 192 ? -30.804 24.670 5.463 1.00 48.62 192 GLN A O 1
ATOM 1592 N N . PHE A 1 193 ? -30.143 23.402 3.741 1.00 50.91 193 PHE A N 1
ATOM 1593 C CA . PHE A 1 193 ? -30.610 22.133 4.309 1.00 50.91 193 PHE A CA 1
ATOM 1594 C C . PHE A 1 193 ? -29.530 21.365 5.076 1.00 50.91 193 PHE A C 1
ATOM 1596 O O . PHE A 1 193 ? -29.835 20.387 5.752 1.00 50.91 193 PHE A O 1
ATOM 1603 N N . LYS A 1 194 ? -28.269 21.805 4.994 1.00 56.75 194 LYS A N 1
ATOM 1604 C CA . LYS A 1 194 ? -27.117 21.112 5.579 1.00 56.75 194 LYS A CA 1
ATOM 1605 C C . LYS A 1 194 ? -27.261 20.869 7.099 1.00 56.75 194 LYS A C 1
ATOM 1607 O O . LYS A 1 194 ? -27.168 19.709 7.497 1.00 56.75 194 LYS A O 1
ATOM 1612 N N . PRO A 1 195 ? -27.545 21.873 7.948 1.00 59.28 195 PRO A N 1
ATOM 1613 C CA . PRO A 1 195 ? -27.564 21.663 9.400 1.00 59.28 195 PRO A CA 1
ATOM 1614 C C . PRO A 1 195 ? -28.637 20.665 9.858 1.00 59.28 195 PRO A C 1
ATOM 1616 O O . PRO A 1 195 ? -28.382 19.840 10.723 1.00 59.28 195 PRO A O 1
ATOM 1619 N N . ASN A 1 196 ? -29.814 20.682 9.223 1.00 61.22 196 ASN A N 1
ATOM 1620 C CA . ASN A 1 196 ? -30.977 19.897 9.659 1.00 61.22 196 ASN A CA 1
ATOM 1621 C C . ASN A 1 196 ? -30.851 18.385 9.416 1.00 61.22 196 ASN A C 1
ATOM 1623 O O . ASN A 1 196 ? -31.631 17.617 9.971 1.00 61.22 196 ASN A O 1
ATOM 1627 N N . PHE A 1 197 ? -29.910 17.953 8.573 1.00 68.25 197 PHE A N 1
ATOM 1628 C CA . PHE A 1 197 ? -29.712 16.537 8.244 1.00 68.25 197 PHE A CA 1
ATOM 1629 C C . PHE A 1 197 ? -28.391 15.977 8.763 1.00 68.25 197 PHE A C 1
ATOM 1631 O O . PHE A 1 197 ? -28.132 14.791 8.571 1.00 68.25 197 PHE A O 1
ATOM 1638 N N . ARG A 1 198 ? -27.559 16.802 9.409 1.00 77.38 198 ARG A N 1
ATOM 1639 C CA . ARG A 1 198 ? -26.333 16.348 10.060 1.00 77.38 198 ARG A CA 1
ATOM 1640 C C . ARG A 1 198 ? -26.689 15.777 11.428 1.00 77.38 198 ARG A C 1
ATOM 1642 O O . ARG A 1 198 ? -27.123 16.495 12.317 1.00 77.38 198 ARG A O 1
ATOM 1649 N N . LEU A 1 199 ? -26.484 14.480 11.593 1.00 80.44 199 LEU A N 1
ATOM 1650 C CA . LEU A 1 199 ? -26.693 13.771 12.846 1.00 80.44 199 LEU A CA 1
ATOM 1651 C C . LEU A 1 199 ? -25.356 13.193 13.323 1.00 80.44 199 LEU A C 1
ATOM 1653 O O . LEU A 1 199 ? -24.600 12.621 12.535 1.00 80.44 199 LEU A O 1
ATOM 1657 N N . SER A 1 200 ? -25.068 13.341 14.616 1.00 86.38 200 SER A N 1
ATOM 1658 C CA . SER A 1 200 ? -23.866 12.799 15.255 1.00 86.38 200 SER A CA 1
ATOM 1659 C C . SER A 1 200 ? -24.169 11.479 15.967 1.00 86.38 200 SER A C 1
ATOM 1661 O O . SER A 1 200 ? -25.105 11.391 16.766 1.00 86.38 200 SER A O 1
ATOM 1663 N N . ARG A 1 201 ? -23.333 10.461 15.736 1.00 89.75 201 ARG A N 1
ATOM 1664 C CA . ARG A 1 201 ? -23.302 9.212 16.520 1.00 89.75 201 ARG A CA 1
ATOM 1665 C C . ARG A 1 201 ? -22.800 9.425 17.951 1.00 89.75 201 ARG A C 1
ATOM 1667 O O . ARG A 1 201 ? -22.932 8.512 18.759 1.00 89.75 201 ARG A O 1
ATOM 1674 N N . ARG A 1 202 ? -22.267 10.618 18.253 1.00 89.62 202 ARG A N 1
ATOM 1675 C CA . ARG A 1 202 ? -21.832 11.056 19.589 1.00 89.62 202 ARG A CA 1
ATOM 1676 C C . ARG A 1 202 ? -22.883 11.862 20.354 1.00 89.62 202 ARG A C 1
ATOM 1678 O O . ARG A 1 202 ? -22.565 12.461 21.373 1.00 89.62 202 ARG A O 1
ATOM 1685 N N . ARG A 1 203 ? -24.135 11.925 19.883 1.00 87.88 203 ARG A N 1
ATOM 1686 C CA . ARG A 1 203 ? -25.204 12.726 20.523 1.00 87.88 203 ARG A CA 1
ATOM 1687 C C . ARG A 1 203 ? -25.521 12.329 21.972 1.00 87.88 203 ARG A C 1
ATOM 1689 O O . ARG A 1 203 ? -26.110 13.111 22.705 1.00 87.88 203 ARG A O 1
ATOM 1696 N N . ASP A 1 204 ? -25.152 11.120 22.373 1.00 88.44 204 ASP A N 1
ATOM 1697 C CA . ASP A 1 204 ? -25.241 10.606 23.743 1.00 88.44 204 ASP A CA 1
ATOM 1698 C C . ASP A 1 204 ? -23.905 10.713 24.500 1.00 88.44 204 ASP A C 1
ATOM 1700 O O . ASP A 1 204 ? -23.707 10.036 25.507 1.00 88.44 204 ASP A O 1
ATOM 1704 N N . LEU A 1 205 ? -22.978 11.534 23.993 1.00 85.81 205 LEU A N 1
ATOM 1705 C CA . LEU A 1 205 ? -21.603 11.706 24.470 1.00 85.81 205 LEU A CA 1
ATOM 1706 C C . LEU A 1 205 ? -20.738 10.435 24.363 1.00 85.81 205 LEU A C 1
ATOM 1708 O O . LEU A 1 205 ? -19.635 10.378 24.912 1.00 85.81 205 LEU A O 1
ATOM 1712 N N . SER A 1 206 ? -21.203 9.409 23.640 1.00 89.25 206 SER A N 1
ATOM 1713 C CA . SER A 1 206 ? -20.425 8.198 23.389 1.00 89.25 206 SER A CA 1
ATOM 1714 C C . SER A 1 206 ? -19.502 8.355 22.181 1.00 89.25 206 SER A C 1
ATOM 1716 O O . SER A 1 206 ? -19.821 9.014 21.194 1.00 89.25 206 SER A O 1
ATOM 1718 N N . SER A 1 207 ? -18.337 7.723 22.241 1.00 91.19 207 SER A N 1
ATOM 1719 C CA . SER A 1 207 ? -17.366 7.657 21.151 1.00 91.19 207 SER A CA 1
ATOM 1720 C C . SER A 1 207 ? -16.864 6.225 20.999 1.00 91.19 207 SER A C 1
ATOM 1722 O O . SER A 1 207 ? -17.106 5.370 21.856 1.00 91.19 207 SER A O 1
ATOM 1724 N N . VAL A 1 208 ? -16.145 5.939 19.911 1.00 94.56 208 VAL A N 1
ATOM 1725 C CA . VAL A 1 208 ? -15.511 4.626 19.722 1.00 94.56 208 VAL A CA 1
ATOM 1726 C C . VAL A 1 208 ? -14.655 4.248 20.944 1.00 94.56 208 VAL A C 1
ATOM 1728 O O . VAL A 1 208 ? -14.848 3.144 21.462 1.00 94.56 208 VAL A O 1
ATOM 1731 N N . PRO A 1 209 ? -13.785 5.133 21.478 1.00 94.44 209 PRO A N 1
ATOM 1732 C CA . PRO A 1 209 ? -13.085 4.830 22.714 1.00 94.44 209 PRO A CA 1
ATOM 1733 C C . PRO A 1 209 ? -13.978 4.596 23.919 1.00 94.44 209 PRO A C 1
ATOM 1735 O O . PRO A 1 209 ? -13.766 3.608 24.603 1.00 94.44 209 PRO A O 1
ATOM 1738 N N . SER A 1 210 ? -14.957 5.458 24.202 1.00 94.56 210 SE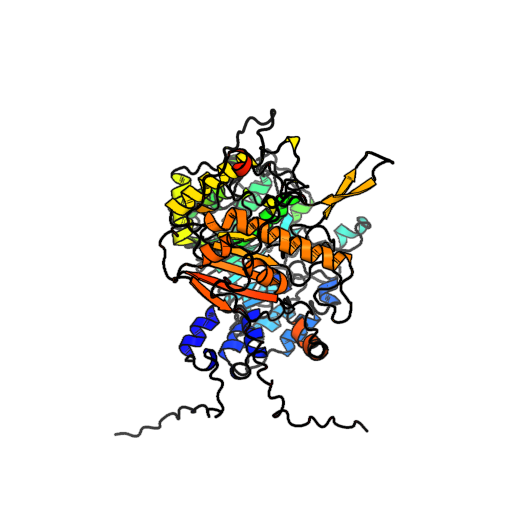R A N 1
ATOM 1739 C CA . SER A 1 210 ? -15.704 5.359 25.463 1.00 94.56 210 SER A CA 1
ATOM 1740 C C . SER A 1 210 ? -16.751 4.240 25.472 1.00 94.56 210 SER A C 1
ATOM 1742 O O . SER A 1 210 ? -17.041 3.701 26.538 1.00 94.56 210 SER A O 1
ATOM 1744 N N . ALA A 1 211 ? -17.283 3.850 24.307 1.00 96.12 211 ALA A N 1
ATOM 1745 C CA . ALA A 1 211 ? -18.308 2.811 24.189 1.00 96.12 211 ALA A CA 1
ATOM 1746 C C . ALA A 1 211 ? -17.769 1.464 23.683 1.00 96.12 211 ALA A C 1
ATOM 1748 O O . ALA A 1 211 ? -18.027 0.431 24.301 1.00 96.12 211 ALA A O 1
ATOM 1749 N N . ILE A 1 212 ? -17.030 1.442 22.566 1.00 97.12 212 ILE A N 1
ATOM 1750 C CA . ILE A 1 212 ? -16.660 0.180 21.900 1.00 97.12 212 ILE A CA 1
ATOM 1751 C C . ILE A 1 212 ? -15.455 -0.483 22.565 1.00 97.12 212 ILE A C 1
ATOM 1753 O O . ILE A 1 212 ? -15.498 -1.688 22.821 1.00 97.12 212 ILE A O 1
ATOM 1757 N N . LEU A 1 213 ? -14.379 0.261 22.848 1.00 96.88 213 LEU A N 1
ATOM 1758 C CA . LEU A 1 213 ? -13.151 -0.347 23.384 1.00 96.88 213 LEU A CA 1
ATOM 1759 C C . LEU A 1 213 ? -13.378 -1.102 24.711 1.00 96.88 213 LEU A C 1
ATOM 1761 O O . LEU A 1 213 ? -12.911 -2.241 24.803 1.00 96.88 213 LEU A O 1
ATOM 1765 N N . PRO A 1 214 ? -14.156 -0.582 25.688 1.00 97.12 214 PRO A N 1
ATOM 1766 C CA . PRO A 1 214 ? -14.459 -1.304 26.923 1.00 97.12 214 PRO A CA 1
ATOM 1767 C C . PRO A 1 214 ? -15.275 -2.580 26.700 1.00 97.12 214 PRO A C 1
ATOM 1769 O O . PRO A 1 214 ? -15.143 -3.535 27.464 1.00 97.12 214 PRO A O 1
ATOM 1772 N N . ALA A 1 215 ? -16.102 -2.622 25.650 1.00 97.44 215 ALA A N 1
ATOM 1773 C CA . ALA A 1 215 ? -16.882 -3.805 25.300 1.00 97.44 215 ALA A CA 1
ATOM 1774 C C . ALA A 1 215 ? -16.028 -4.915 24.661 1.00 97.44 215 ALA A C 1
ATOM 1776 O O . ALA A 1 215 ? -16.424 -6.081 24.685 1.00 97.44 215 ALA A O 1
ATOM 1777 N N . CYS A 1 216 ? -14.852 -4.587 24.115 1.00 97.75 216 CYS A N 1
ATOM 1778 C CA . CYS A 1 216 ? -13.983 -5.529 23.409 1.00 97.75 216 CYS A CA 1
ATOM 1779 C C . CYS A 1 216 ? -12.980 -6.220 24.351 1.00 97.75 216 CYS A C 1
ATOM 1781 O O . CYS A 1 216 ? -11.776 -5.962 24.319 1.00 97.75 216 CYS A O 1
ATOM 1783 N N . THR A 1 217 ? -13.463 -7.140 25.187 1.00 97.06 217 THR A N 1
ATOM 1784 C CA . THR A 1 217 ? -12.665 -7.782 26.254 1.00 97.06 217 THR A CA 1
ATOM 1785 C C . THR A 1 217 ? -11.542 -8.709 25.772 1.00 97.06 217 THR A C 1
ATOM 1787 O O . THR A 1 217 ? -10.664 -9.054 26.561 1.00 97.06 217 THR A O 1
ATOM 1790 N N . GLN A 1 218 ? -11.546 -9.111 24.496 1.00 97.88 218 GLN A N 1
ATOM 1791 C CA . GLN A 1 218 ? -10.528 -9.979 23.885 1.00 97.88 218 GLN A CA 1
ATOM 1792 C C . GLN A 1 218 ? -9.644 -9.261 22.853 1.00 97.88 218 GLN A C 1
ATOM 1794 O O . GLN A 1 218 ? -8.837 -9.913 22.182 1.00 97.88 218 GLN A O 1
ATOM 1799 N N . LEU A 1 219 ? -9.779 -7.938 22.714 1.00 97.94 219 LEU A N 1
ATOM 1800 C CA . LEU A 1 219 ? -9.122 -7.170 21.660 1.00 97.94 219 LEU A CA 1
ATOM 1801 C C . LEU A 1 219 ? -7.606 -7.191 21.834 1.00 97.94 219 LEU A C 1
ATOM 1803 O O . LEU A 1 219 ? -7.089 -6.723 22.846 1.00 97.94 219 LEU A O 1
ATOM 1807 N N . LYS A 1 220 ? -6.892 -7.706 20.834 1.00 97.31 220 LYS A N 1
ATOM 1808 C CA . LYS A 1 220 ? -5.423 -7.743 20.786 1.00 97.31 220 LYS A CA 1
ATOM 1809 C C . LYS A 1 220 ? -4.860 -6.688 19.849 1.00 97.31 220 LYS A C 1
ATOM 1811 O O . LYS A 1 220 ? -3.802 -6.132 20.149 1.00 97.31 220 LYS A O 1
ATOM 1816 N N . THR A 1 221 ? -5.573 -6.419 18.757 1.00 97.12 221 THR A N 1
ATOM 1817 C CA . THR A 1 221 ? -5.156 -5.505 17.694 1.00 97.12 221 THR A CA 1
ATOM 1818 C C . THR A 1 221 ? -6.219 -4.443 17.455 1.00 97.12 221 THR A C 1
ATOM 1820 O O . THR A 1 221 ? -7.345 -4.769 17.089 1.00 97.12 221 THR A O 1
ATOM 1823 N N . LEU A 1 222 ? -5.857 -3.175 17.622 1.00 96.25 222 LEU A N 1
ATOM 1824 C CA . LEU A 1 222 ? -6.695 -2.039 17.246 1.00 96.25 222 LEU A CA 1
ATOM 1825 C C . LEU A 1 222 ? -6.073 -1.355 16.036 1.00 96.25 222 LEU A C 1
ATOM 1827 O O . LEU A 1 222 ? -4.939 -0.895 16.114 1.00 96.25 222 LEU A O 1
ATOM 1831 N N . GLY A 1 223 ? -6.798 -1.307 14.931 1.00 94.38 223 GLY A N 1
ATOM 1832 C CA . GLY A 1 223 ? -6.429 -0.581 13.733 1.00 94.38 223 GLY A CA 1
ATOM 1833 C C . GLY A 1 223 ? -7.150 0.755 13.635 1.00 94.38 223 GLY A C 1
ATOM 1834 O O . GLY A 1 223 ? -8.342 0.850 13.921 1.00 94.38 223 GLY A O 1
ATOM 1835 N N . VAL A 1 224 ? -6.421 1.802 13.265 1.00 91.38 224 VAL A N 1
ATOM 1836 C CA . VAL A 1 224 ? -6.936 3.165 13.134 1.00 91.38 224 VAL A CA 1
ATOM 1837 C C . VAL A 1 224 ? -6.636 3.684 11.734 1.00 91.38 224 VAL A C 1
ATOM 1839 O O . VAL A 1 224 ? -5.477 3.725 11.303 1.00 91.38 224 VAL A O 1
ATOM 1842 N N . ARG A 1 225 ? -7.692 4.097 11.026 1.00 87.62 225 ARG A N 1
ATOM 1843 C CA . ARG A 1 225 ? -7.625 4.671 9.676 1.00 87.62 225 ARG A CA 1
ATOM 1844 C C . ARG A 1 225 ? -8.076 6.122 9.657 1.00 87.62 225 ARG A C 1
ATOM 1846 O O . ARG A 1 225 ? -9.138 6.467 10.162 1.00 87.62 225 ARG A O 1
ATOM 1853 N N . GLY A 1 226 ? -7.301 6.955 8.986 1.00 75.75 226 GLY A N 1
ATOM 1854 C CA . GLY A 1 226 ? -7.606 8.346 8.667 1.00 75.75 226 GLY A CA 1
ATOM 1855 C C . GLY A 1 226 ? -6.741 8.759 7.480 1.00 75.75 226 GLY A C 1
ATOM 1856 O O . GLY A 1 226 ? -5.776 8.067 7.179 1.00 75.75 226 GLY A O 1
ATOM 1857 N N . SER A 1 227 ? -7.116 9.828 6.778 1.00 63.09 227 SER A N 1
ATOM 1858 C CA . SER A 1 227 ? -6.293 10.393 5.699 1.00 63.09 227 SER A CA 1
ATOM 1859 C C . SER A 1 227 ? -5.919 11.816 6.080 1.00 63.09 227 SER A C 1
ATOM 1861 O O . SER A 1 227 ? -6.780 12.707 6.073 1.00 63.09 227 SER A O 1
ATOM 1863 N N . PHE A 1 228 ? -4.650 12.041 6.417 1.00 58.44 228 PHE A N 1
ATOM 1864 C CA . PHE A 1 228 ? -4.146 13.366 6.740 1.00 58.44 228 PHE A CA 1
ATOM 1865 C C . PHE A 1 228 ? -3.867 14.153 5.461 1.00 58.44 228 PHE A C 1
ATOM 1867 O O . PHE A 1 228 ? -3.111 13.759 4.579 1.00 58.44 228 PHE A O 1
ATOM 1874 N N . ARG A 1 229 ? -4.484 15.334 5.364 1.00 56.47 229 ARG A N 1
ATOM 1875 C CA . ARG A 1 229 ? -4.192 16.329 4.318 1.00 56.47 229 ARG A CA 1
ATOM 1876 C C . ARG A 1 229 ? -4.019 17.732 4.902 1.00 56.47 229 ARG A C 1
ATOM 1878 O O . ARG A 1 229 ? -4.481 18.701 4.305 1.00 56.47 229 ARG A O 1
ATOM 1885 N N . HIS A 1 230 ? -3.421 17.845 6.088 1.00 56.81 230 HIS A N 1
ATOM 1886 C CA . HIS A 1 230 ? -3.242 19.128 6.772 1.00 56.81 230 HIS A CA 1
ATOM 1887 C C . HIS A 1 230 ? -1.766 19.530 6.835 1.00 56.81 230 HIS A C 1
ATOM 1889 O O . HIS A 1 230 ? -0.911 18.787 7.308 1.00 56.81 230 HIS A O 1
ATOM 1895 N N . ILE A 1 231 ? -1.482 20.731 6.328 1.00 59.91 231 ILE A N 1
ATOM 1896 C CA . ILE A 1 231 ? -0.141 21.337 6.274 1.00 59.91 231 ILE A CA 1
ATOM 1897 C C . ILE A 1 231 ? 0.125 22.172 7.537 1.00 59.91 231 ILE A C 1
ATOM 1899 O O . ILE A 1 231 ? 1.264 22.421 7.908 1.00 59.91 231 ILE A O 1
ATOM 1903 N N . THR A 1 232 ? -0.921 22.581 8.245 1.00 68.62 232 THR A N 1
ATOM 1904 C CA . THR A 1 232 ? -0.836 23.452 9.419 1.00 68.62 232 THR A CA 1
ATOM 1905 C C . THR A 1 232 ? -1.486 22.779 10.610 1.00 68.62 232 THR A C 1
ATOM 1907 O O . THR A 1 232 ? -2.506 22.117 10.434 1.00 68.62 232 THR A O 1
ATOM 1910 N N . TRP A 1 233 ? -0.883 22.965 11.780 1.00 76.88 233 TRP A N 1
ATOM 1911 C CA . TRP A 1 233 ? -1.343 22.427 13.052 1.00 76.88 233 TRP A CA 1
ATOM 1912 C C . TRP A 1 233 ? -1.524 23.564 14.050 1.00 76.88 233 TRP A C 1
ATOM 1914 O O . TRP A 1 233 ? -0.652 24.420 14.187 1.00 76.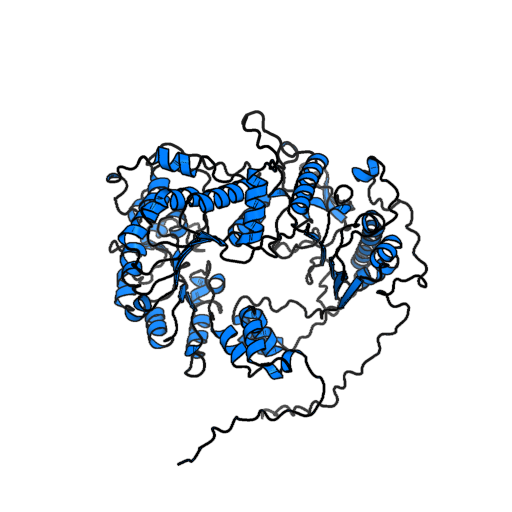88 233 TRP A O 1
ATOM 1924 N N . THR A 1 234 ? -2.647 23.564 14.747 1.00 84.19 234 THR A N 1
ATOM 1925 C CA . THR A 1 234 ? -2.947 24.472 15.862 1.00 84.19 234 THR A CA 1
ATOM 1926 C C . THR A 1 234 ? -2.895 23.732 17.198 1.00 84.19 234 THR A C 1
ATOM 1928 O O . THR A 1 234 ? -2.818 22.502 17.234 1.00 84.19 234 THR A O 1
ATOM 1931 N N . GLU A 1 235 ? -2.932 24.455 18.318 1.00 86.44 235 GLU A N 1
ATOM 1932 C CA . GLU A 1 235 ? -2.918 23.839 19.655 1.00 86.44 235 GLU A CA 1
ATOM 1933 C C . GLU A 1 235 ? -4.124 22.920 19.868 1.00 86.44 235 GLU A C 1
ATOM 1935 O O . GLU A 1 235 ? -3.984 21.829 20.421 1.00 86.44 235 GLU A O 1
ATOM 1940 N N . TRP A 1 236 ? -5.288 23.325 19.355 1.00 83.38 236 TRP A N 1
ATOM 1941 C CA . TRP A 1 236 ? -6.503 22.517 19.396 1.00 83.38 236 TRP A CA 1
ATOM 1942 C C . TRP A 1 236 ? -6.368 21.227 18.578 1.00 83.38 236 TRP A C 1
ATOM 1944 O O . TRP A 1 236 ? -6.693 20.147 19.069 1.00 83.38 236 TRP A O 1
ATOM 1954 N N . GLU A 1 237 ? -5.813 21.298 17.363 1.00 80.75 237 GLU A N 1
ATOM 1955 C CA . GLU A 1 237 ? -5.580 20.099 16.547 1.00 80.75 237 GLU A CA 1
ATOM 1956 C C . GLU A 1 237 ? -4.577 19.145 17.196 1.00 80.75 237 GLU A C 1
ATOM 1958 O O . GLU A 1 237 ? -4.751 17.929 17.103 1.00 80.75 237 GLU A O 1
ATOM 1963 N N . ILE A 1 238 ? -3.543 19.672 17.862 1.00 83.06 238 ILE A N 1
ATOM 1964 C CA . ILE A 1 238 ? -2.620 18.852 18.651 1.00 83.06 238 ILE A CA 1
ATOM 1965 C C . ILE A 1 238 ? -3.363 18.181 19.796 1.00 83.06 238 ILE A C 1
ATOM 1967 O O . ILE A 1 238 ? -3.230 16.971 19.960 1.00 83.06 238 ILE A O 1
ATOM 1971 N N . HIS A 1 239 ? -4.174 18.915 20.554 1.00 85.31 239 HIS A N 1
ATOM 1972 C CA . HIS A 1 239 ? -4.948 18.320 21.634 1.00 85.31 239 HIS A CA 1
ATOM 1973 C C . HIS A 1 239 ? -5.850 17.189 21.133 1.00 85.31 239 HIS A C 1
ATOM 1975 O O . HIS A 1 239 ? -5.732 16.058 21.593 1.00 85.31 239 HIS A O 1
ATOM 1981 N N . GLN A 1 240 ? -6.696 17.441 20.139 1.00 81.50 240 GLN A N 1
ATOM 1982 C CA . GLN A 1 240 ? -7.576 16.399 19.618 1.00 81.50 240 GLN A CA 1
ATOM 1983 C C . GLN A 1 240 ? -6.751 15.203 19.128 1.00 81.50 240 GLN A C 1
ATOM 1985 O O . GLN A 1 240 ? -6.878 14.083 19.621 1.00 81.50 240 GLN A O 1
ATOM 1990 N N . ARG A 1 241 ? -5.805 15.433 18.220 1.00 78.38 241 ARG A N 1
ATOM 1991 C CA . ARG A 1 241 ? -5.148 14.337 17.500 1.00 78.38 241 ARG A CA 1
ATOM 1992 C C . ARG A 1 241 ? -4.122 13.567 18.322 1.00 78.38 241 ARG A C 1
ATOM 1994 O O . ARG A 1 241 ? -3.882 12.400 18.028 1.00 78.38 241 ARG A O 1
ATOM 2001 N N . VAL A 1 242 ? -3.525 14.197 19.327 1.00 79.94 242 VAL A N 1
ATOM 2002 C CA . VAL A 1 242 ? -2.545 13.571 20.218 1.00 79.94 242 VAL A CA 1
ATOM 2003 C C . VAL A 1 242 ? -3.175 13.244 21.556 1.00 79.94 242 VAL A C 1
ATOM 2005 O O . VAL A 1 242 ? -3.203 12.083 21.956 1.00 79.94 242 VAL A O 1
ATOM 2008 N N . CYS A 1 243 ? -3.609 14.278 22.274 1.00 84.00 243 CYS A N 1
ATOM 2009 C CA . CYS A 1 243 ? -3.984 14.188 23.675 1.00 84.00 243 CYS A CA 1
ATOM 2010 C C . CYS A 1 243 ? -5.201 13.278 23.829 1.00 84.00 243 CYS A C 1
ATOM 2012 O O . CYS A 1 243 ? -5.102 12.253 24.501 1.00 84.00 243 CYS A O 1
ATOM 2014 N N . VAL A 1 244 ? -6.290 13.582 23.117 1.00 85.12 244 VAL A N 1
ATOM 2015 C CA . VAL A 1 244 ? -7.522 12.779 23.150 1.00 85.12 244 VAL A CA 1
ATOM 2016 C C . VAL A 1 244 ? -7.261 11.372 22.617 1.00 85.12 244 VAL A C 1
ATOM 2018 O O . VAL A 1 244 ? -7.744 10.397 23.184 1.00 85.12 244 VAL A O 1
ATOM 2021 N N . PHE A 1 245 ? -6.452 11.226 21.563 1.00 87.12 245 PHE A N 1
ATOM 2022 C CA . PHE A 1 245 ? -6.135 9.909 21.005 1.00 87.12 245 PHE A CA 1
ATOM 2023 C C . PHE A 1 245 ? -5.390 8.999 21.994 1.00 87.12 245 PHE A C 1
ATOM 2025 O O . PHE A 1 245 ? -5.812 7.867 22.240 1.00 87.12 245 PHE A O 1
ATOM 2032 N N . VAL A 1 246 ? -4.284 9.483 22.566 1.00 85.88 246 VAL A N 1
ATOM 2033 C CA . VAL A 1 246 ? -3.437 8.708 23.487 1.00 85.88 246 VAL A CA 1
ATOM 2034 C C . VAL A 1 246 ? -4.166 8.440 24.799 1.00 85.88 246 VAL A C 1
ATOM 2036 O O . VAL A 1 246 ? -4.159 7.306 25.283 1.00 85.88 246 VAL A O 1
ATOM 2039 N N . ASP A 1 247 ? -4.839 9.444 25.355 1.00 87.06 247 ASP A N 1
ATOM 2040 C CA . ASP A 1 247 ? -5.549 9.306 26.626 1.00 87.06 247 ASP A CA 1
ATOM 2041 C C . ASP A 1 247 ? -6.734 8.349 26.508 1.00 87.06 247 ASP A C 1
ATOM 2043 O O . ASP A 1 247 ? -6.974 7.551 27.415 1.00 87.06 247 ASP A O 1
ATOM 2047 N N . ALA A 1 248 ? -7.431 8.359 25.370 1.00 89.06 248 ALA A N 1
ATOM 2048 C CA . ALA A 1 248 ? -8.489 7.406 25.071 1.00 89.06 248 ALA A CA 1
ATOM 2049 C C . ALA A 1 248 ? -7.982 5.955 25.090 1.00 89.06 248 ALA A C 1
ATOM 2051 O O . ALA A 1 248 ? -8.634 5.081 25.665 1.00 89.06 248 ALA A O 1
ATOM 2052 N N . LEU A 1 249 ? -6.801 5.691 24.518 1.00 89.44 249 LEU A N 1
ATOM 2053 C CA . LEU A 1 249 ? -6.180 4.363 24.554 1.00 89.44 249 LEU A CA 1
ATOM 2054 C C . LEU A 1 249 ? -5.784 3.947 25.973 1.00 89.44 249 LEU A C 1
ATOM 2056 O O . LEU A 1 249 ? -5.953 2.786 26.339 1.00 89.44 249 LEU A O 1
ATOM 2060 N N . ILE A 1 250 ? -5.270 4.879 26.775 1.00 88.94 250 ILE A N 1
ATOM 2061 C CA . ILE A 1 250 ? -4.875 4.607 28.164 1.00 88.94 250 ILE A CA 1
ATOM 2062 C C . ILE A 1 250 ? -6.107 4.322 29.030 1.00 88.94 250 ILE A C 1
ATOM 2064 O O . ILE A 1 250 ? -6.101 3.382 29.826 1.00 88.94 250 ILE A O 1
ATOM 2068 N N . THR A 1 251 ? -7.151 5.131 28.868 1.00 91.44 251 THR A N 1
ATOM 2069 C CA . THR A 1 251 ? -8.334 5.133 29.735 1.00 91.44 251 THR A CA 1
ATOM 2070 C C . THR A 1 251 ? -9.300 4.011 29.381 1.00 91.44 251 THR A C 1
ATOM 2072 O O . THR A 1 251 ? -9.820 3.340 30.271 1.00 91.44 251 THR A O 1
ATOM 2075 N N . HIS A 1 252 ? -9.531 3.783 28.087 1.00 94.12 252 HIS A N 1
ATOM 2076 C CA . HIS A 1 252 ? -10.562 2.861 27.608 1.00 94.12 252 HIS A CA 1
ATOM 2077 C C . HIS A 1 252 ? -10.010 1.622 26.898 1.00 94.12 252 HIS A C 1
ATOM 2079 O O . HIS A 1 252 ? -10.767 0.694 26.608 1.00 94.12 252 HIS A O 1
ATOM 2085 N N . GLY A 1 253 ? -8.704 1.576 26.616 1.00 92.50 253 GLY A N 1
ATOM 2086 C CA . GLY A 1 253 ? -8.077 0.431 25.967 1.00 92.50 253 GLY A CA 1
ATOM 2087 C C . GLY A 1 253 ? -8.172 -0.839 26.827 1.00 92.50 253 GLY A C 1
ATOM 2088 O O . GLY A 1 253 ? -7.777 -0.826 28.001 1.00 92.50 253 GLY A O 1
ATOM 2089 N N . PRO A 1 254 ? -8.653 -1.967 26.271 1.00 93.75 254 PRO A N 1
ATOM 2090 C CA . PRO A 1 254 ? -8.755 -3.213 27.018 1.00 93.75 254 PRO A CA 1
ATOM 2091 C C . PRO A 1 254 ? -7.368 -3.729 27.416 1.00 93.75 254 PRO A C 1
ATOM 2093 O O . PRO A 1 254 ? -6.361 -3.485 26.751 1.00 93.75 254 PRO A O 1
ATOM 2096 N N . SER A 1 255 ? -7.293 -4.481 28.517 1.00 92.44 255 SER A N 1
ATOM 2097 C CA . SER A 1 255 ? -6.018 -4.997 29.038 1.00 92.44 255 SER A CA 1
ATOM 2098 C C . SER A 1 255 ? -5.302 -5.965 28.092 1.00 92.44 255 SER A C 1
ATOM 2100 O O . SER A 1 255 ? -4.094 -6.145 28.220 1.00 92.44 255 SER A O 1
ATOM 2102 N N . THR A 1 256 ? -6.032 -6.560 27.152 1.00 95.50 256 THR A N 1
ATOM 2103 C CA . THR A 1 256 ? -5.530 -7.480 26.127 1.00 95.50 256 THR A CA 1
ATOM 2104 C C . THR A 1 256 ? -4.909 -6.776 24.918 1.00 95.50 256 THR A C 1
ATOM 2106 O O . THR A 1 256 ? -4.290 -7.452 24.091 1.00 95.50 256 THR A O 1
ATOM 2109 N N . LEU A 1 257 ? -5.062 -5.450 24.794 1.00 95.31 257 LEU A N 1
ATOM 2110 C CA . LEU A 1 257 ? -4.576 -4.686 23.647 1.00 95.31 257 LEU A CA 1
ATOM 2111 C C . LEU A 1 257 ? -3.045 -4.647 23.647 1.00 95.31 257 LEU A C 1
ATOM 2113 O O . LEU A 1 257 ? -2.423 -4.065 24.533 1.00 95.31 257 LEU A O 1
ATOM 2117 N N . THR A 1 258 ? -2.444 -5.261 22.629 1.00 94.75 258 THR A N 1
ATOM 2118 C CA . THR A 1 258 ? -0.982 -5.400 22.500 1.00 94.75 258 THR A CA 1
ATOM 2119 C C . THR A 1 258 ? -0.442 -4.836 21.194 1.00 94.75 258 THR A C 1
ATOM 2121 O O . THR A 1 258 ? 0.756 -4.565 21.109 1.00 94.75 258 THR A O 1
ATOM 2124 N N . THR A 1 259 ? -1.297 -4.647 20.188 1.00 94.56 259 THR A N 1
ATOM 2125 C CA . THR A 1 259 ? -0.910 -4.168 18.859 1.00 94.56 259 THR A CA 1
ATOM 2126 C C . THR A 1 259 ? -1.790 -2.995 18.438 1.00 94.56 259 THR A C 1
ATOM 2128 O O . THR A 1 259 ? -3.016 -3.095 18.466 1.00 94.56 259 THR A O 1
ATOM 2131 N N . LEU A 1 260 ? -1.164 -1.895 18.025 1.00 92.25 260 LEU A N 1
ATOM 2132 C CA . LEU A 1 260 ? -1.832 -0.733 17.446 1.00 92.25 260 LEU A CA 1
ATOM 2133 C C . LEU A 1 260 ? -1.423 -0.654 15.980 1.00 92.25 260 LEU A C 1
ATOM 2135 O O . LEU A 1 260 ? -0.253 -0.448 15.670 1.00 92.25 260 LEU A O 1
ATOM 2139 N N . ARG A 1 261 ? -2.374 -0.836 15.077 1.00 91.81 261 ARG A N 1
ATOM 2140 C CA . ARG A 1 261 ? -2.164 -0.674 13.647 1.00 91.81 261 ARG A CA 1
ATOM 2141 C C . ARG A 1 261 ? -2.575 0.731 13.244 1.00 91.81 261 ARG A C 1
ATOM 2143 O O . ARG A 1 261 ? -3.702 1.147 13.477 1.00 91.81 261 ARG A O 1
ATOM 2150 N N . VAL A 1 262 ? -1.665 1.470 12.636 1.00 86.25 262 VAL A N 1
ATOM 2151 C CA . VAL A 1 262 ? -1.907 2.843 12.220 1.00 86.25 262 VAL A CA 1
ATOM 2152 C C . VAL A 1 262 ? -1.649 2.950 10.730 1.00 86.25 262 VAL A C 1
ATOM 2154 O O . VAL A 1 262 ? -0.559 2.655 10.232 1.00 86.25 262 VAL A O 1
ATOM 2157 N N . HIS A 1 263 ? -2.686 3.358 10.007 1.00 81.69 263 HIS A N 1
ATOM 2158 C CA . HIS A 1 263 ? -2.605 3.506 8.560 1.00 81.69 263 HIS A CA 1
ATOM 2159 C C . HIS A 1 263 ? -2.003 4.839 8.124 1.00 81.69 263 HIS A C 1
ATOM 2161 O O . HIS A 1 263 ? -1.493 4.931 7.013 1.00 81.69 263 HIS A O 1
ATOM 2167 N N . ASP A 1 264 ? -2.001 5.827 9.015 1.00 73.25 264 ASP A N 1
ATOM 2168 C CA . ASP A 1 264 ? -1.422 7.135 8.768 1.00 73.25 264 ASP A CA 1
ATOM 2169 C C . ASP A 1 264 ? -0.722 7.638 10.035 1.00 73.25 264 ASP A C 1
ATOM 2171 O O . ASP A 1 264 ? -1.351 7.877 11.064 1.00 73.25 264 ASP A O 1
ATOM 2175 N N . LEU A 1 265 ? 0.608 7.668 10.007 1.00 67.06 265 LEU A N 1
ATOM 2176 C CA . LEU A 1 265 ? 1.423 7.754 11.220 1.00 67.06 265 LEU A CA 1
ATOM 2177 C C . LEU A 1 265 ? 2.446 8.888 11.177 1.00 67.06 265 LEU A C 1
ATOM 2179 O O . LEU A 1 265 ? 3.052 9.179 12.206 1.00 67.06 265 LEU A O 1
ATOM 2183 N N . SER A 1 266 ? 2.647 9.542 10.027 1.00 59.66 266 SER A N 1
ATOM 2184 C CA . SER A 1 266 ? 3.775 10.465 9.858 1.00 59.66 266 SER A CA 1
ATOM 2185 C C . SER A 1 266 ? 3.881 11.546 10.947 1.00 59.66 266 SER A C 1
ATOM 2187 O O . SER A 1 266 ? 4.999 11.761 11.395 1.00 59.66 266 SER A O 1
ATOM 2189 N N . PRO A 1 267 ? 2.799 12.143 11.493 1.00 58.94 267 PRO A N 1
ATOM 2190 C CA . PRO A 1 267 ? 2.935 13.112 12.585 1.00 58.94 267 PRO A CA 1
ATOM 2191 C C . PRO A 1 267 ? 3.067 12.491 13.987 1.00 58.94 267 PRO A C 1
ATOM 2193 O O . PRO A 1 267 ? 3.514 13.148 14.920 1.00 58.94 267 PRO A O 1
ATOM 2196 N N . PHE A 1 268 ? 2.627 11.248 14.185 1.00 63.84 268 PHE A N 1
ATOM 2197 C CA . PHE A 1 268 ? 2.335 10.728 15.528 1.00 63.84 268 PHE A CA 1
ATOM 2198 C C . PHE A 1 268 ? 3.344 9.720 16.037 1.00 63.84 268 PHE A C 1
ATOM 2200 O O . PHE A 1 268 ? 3.334 9.425 17.230 1.00 63.84 268 PHE A O 1
ATOM 2207 N N . LEU A 1 269 ? 4.181 9.157 15.162 1.00 67.81 269 LEU A N 1
ATOM 2208 C CA . LEU A 1 269 ? 5.033 8.043 15.555 1.00 67.81 269 LEU A CA 1
ATOM 2209 C C . LEU A 1 269 ? 5.967 8.423 16.700 1.00 67.81 269 LEU A C 1
ATOM 2211 O O . LEU A 1 269 ? 5.982 7.729 17.712 1.00 67.81 269 LEU A O 1
ATOM 2215 N N . SER A 1 270 ? 6.734 9.504 16.536 1.00 62.88 270 SER A N 1
ATOM 2216 C CA . SER A 1 270 ? 7.722 9.938 17.528 1.00 62.88 270 SER A CA 1
ATOM 2217 C C . SER A 1 270 ? 7.074 10.134 18.894 1.00 62.88 270 SER A C 1
ATOM 2219 O O . SER A 1 270 ? 7.645 9.750 19.907 1.00 62.88 270 SER A O 1
ATOM 2221 N N . LEU A 1 271 ? 5.836 10.630 18.913 1.00 67.75 271 LEU A N 1
ATOM 2222 C CA . LEU A 1 271 ? 5.111 10.933 20.133 1.00 67.75 271 LEU A CA 1
ATOM 2223 C C . LEU A 1 271 ? 4.410 9.724 20.766 1.00 67.75 271 LEU A C 1
ATOM 2225 O O . LEU A 1 271 ? 4.481 9.548 21.979 1.00 67.75 271 LEU A O 1
ATOM 2229 N N . LEU A 1 272 ? 3.774 8.858 19.969 1.00 68.81 272 LEU A N 1
ATOM 2230 C CA . LEU A 1 272 ? 3.217 7.584 20.451 1.00 68.81 272 LEU A CA 1
ATOM 2231 C C . LEU A 1 272 ? 4.309 6.708 21.064 1.00 68.81 272 LEU A C 1
ATOM 2233 O O . LEU A 1 272 ? 4.080 5.963 22.018 1.00 68.81 272 LEU A O 1
ATOM 2237 N N . VAL A 1 273 ? 5.510 6.828 20.511 1.00 63.69 273 VAL A N 1
ATOM 2238 C CA . VAL A 1 273 ? 6.687 6.108 20.953 1.00 63.69 273 VAL A CA 1
ATOM 2239 C C . VAL A 1 273 ? 7.363 6.823 22.121 1.00 63.69 273 VAL A C 1
ATOM 2241 O O . VAL A 1 273 ? 7.786 6.138 23.040 1.00 63.69 273 VAL A O 1
ATOM 2244 N N . SER A 1 274 ? 7.423 8.152 22.195 1.00 65.44 274 SER A N 1
ATOM 2245 C CA . SER A 1 274 ? 8.001 8.833 23.367 1.00 65.44 274 SER A CA 1
ATOM 2246 C C . SER A 1 274 ? 7.100 8.738 24.603 1.00 65.44 274 SER A C 1
ATOM 2248 O O . SER A 1 274 ? 7.583 8.575 25.720 1.00 65.44 274 SER A O 1
ATOM 2250 N N . GLU A 1 275 ? 5.777 8.757 24.418 1.00 72.44 275 GLU A N 1
ATOM 2251 C CA . GLU A 1 275 ? 4.783 8.553 25.482 1.00 72.44 275 GLU A CA 1
ATOM 2252 C C . GLU A 1 275 ? 4.559 7.057 25.798 1.00 72.44 275 GLU A C 1
ATOM 2254 O O . GLU A 1 275 ? 3.649 6.698 26.554 1.00 72.44 275 GLU A O 1
ATOM 2259 N N . ASN A 1 276 ? 5.415 6.161 25.276 1.00 70.31 276 ASN A N 1
ATOM 2260 C CA . ASN A 1 276 ? 5.294 4.709 25.447 1.00 70.31 276 ASN A CA 1
ATOM 2261 C C . ASN A 1 276 ? 5.206 4.272 26.915 1.00 70.31 276 ASN A C 1
ATOM 2263 O O . ASN A 1 276 ? 4.567 3.268 27.218 1.00 70.31 276 ASN A O 1
ATOM 2267 N N . VAL A 1 277 ? 5.803 5.032 27.841 1.00 72.62 277 VAL A N 1
ATOM 2268 C CA . VAL A 1 277 ? 5.833 4.691 29.270 1.00 72.62 277 VAL A CA 1
ATOM 2269 C C . VAL A 1 277 ? 4.419 4.633 29.846 1.00 72.62 277 VAL A C 1
ATOM 2271 O O . VAL A 1 277 ? 4.177 3.892 30.804 1.00 72.62 277 VAL A O 1
ATOM 2274 N N . LYS A 1 278 ? 3.481 5.384 29.254 1.00 77.75 278 LYS A N 1
ATOM 2275 C CA . LYS A 1 278 ? 2.056 5.355 29.597 1.00 77.75 278 LYS A CA 1
ATOM 2276 C C . LYS A 1 278 ? 1.326 4.190 28.918 1.00 77.75 278 LYS A C 1
ATOM 2278 O O . LYS A 1 278 ? 0.399 3.630 29.492 1.00 77.75 278 LYS A O 1
ATOM 2283 N N . LEU A 1 279 ? 1.802 3.751 27.754 1.00 77.56 279 LEU A N 1
ATOM 2284 C CA . LEU A 1 279 ? 1.254 2.653 26.950 1.00 77.56 279 LEU A CA 1
ATOM 2285 C C . LEU A 1 279 ? 1.907 1.289 27.255 1.00 77.56 279 LEU A C 1
ATOM 2287 O O . LEU A 1 279 ? 2.105 0.489 26.349 1.00 77.56 279 LEU A O 1
ATOM 2291 N N . ARG A 1 280 ? 2.202 0.969 28.525 1.00 76.25 280 ARG A N 1
ATOM 2292 C CA . ARG A 1 280 ? 3.001 -0.224 28.920 1.00 76.25 280 ARG A CA 1
ATOM 2293 C C . ARG A 1 280 ? 2.489 -1.582 28.426 1.00 76.25 280 ARG A C 1
ATOM 2295 O O . ARG A 1 280 ? 3.218 -2.567 28.483 1.00 76.25 280 ARG A O 1
ATOM 2302 N N . LYS A 1 281 ? 1.214 -1.668 28.044 1.00 83.44 281 LYS A N 1
ATOM 2303 C CA . LYS A 1 281 ? 0.595 -2.901 27.529 1.00 83.44 281 LYS A CA 1
ATOM 2304 C C . LYS A 1 281 ? 0.854 -3.091 26.034 1.00 83.44 281 LYS A C 1
ATOM 2306 O O . LYS A 1 281 ? 0.848 -4.220 25.541 1.00 83.44 281 LYS A O 1
ATOM 2311 N N . LEU A 1 282 ? 1.084 -1.994 25.317 1.00 87.19 282 LEU A N 1
ATOM 2312 C CA . LEU A 1 282 ? 1.323 -2.018 23.890 1.00 87.19 282 LEU A CA 1
ATOM 2313 C C . LEU A 1 282 ? 2.716 -2.591 23.630 1.00 87.19 282 LEU A C 1
ATOM 2315 O O . LEU A 1 282 ? 3.713 -2.121 24.157 1.00 87.19 282 LEU A O 1
ATOM 2319 N N . CYS A 1 283 ? 2.779 -3.641 22.822 1.00 89.19 283 CYS A N 1
ATOM 2320 C CA . CYS A 1 283 ? 4.024 -4.323 22.481 1.00 89.19 283 CYS A CA 1
ATOM 2321 C C . CYS A 1 283 ? 4.462 -4.015 21.047 1.00 89.19 283 CYS A C 1
ATOM 2323 O O . CYS A 1 283 ? 5.639 -4.167 20.715 1.00 89.19 283 CYS A O 1
ATOM 2325 N N . LYS A 1 284 ? 3.510 -3.662 20.174 1.00 90.50 284 LYS A N 1
ATOM 2326 C CA . LYS A 1 284 ? 3.730 -3.504 18.737 1.00 90.50 284 LYS A CA 1
ATOM 2327 C C . LYS A 1 284 ? 2.943 -2.325 18.173 1.00 90.50 284 LYS A C 1
ATOM 2329 O O . LYS A 1 284 ? 1.772 -2.149 18.509 1.00 90.50 284 LYS A O 1
ATOM 2334 N N . ILE A 1 285 ? 3.569 -1.585 17.266 1.00 88.62 285 ILE A N 1
ATOM 2335 C CA . ILE A 1 285 ? 2.900 -0.639 16.372 1.00 88.62 285 ILE A CA 1
ATOM 2336 C C . ILE A 1 285 ? 3.108 -1.123 14.938 1.00 88.62 285 ILE A C 1
ATOM 2338 O O . ILE A 1 285 ? 4.244 -1.287 14.499 1.00 88.62 285 ILE A O 1
ATOM 2342 N N . GLU A 1 286 ? 2.013 -1.373 14.225 1.00 89.69 286 GLU A N 1
ATOM 2343 C CA . GLU A 1 286 ? 2.028 -1.745 12.810 1.00 89.69 286 GLU A CA 1
ATOM 2344 C C . GLU A 1 286 ? 1.743 -0.512 11.945 1.00 89.69 286 GLU A C 1
ATOM 2346 O O . GLU A 1 286 ? 0.742 0.166 12.155 1.00 89.69 286 GLU A O 1
ATOM 2351 N N . VAL A 1 287 ? 2.596 -0.220 10.964 1.00 84.88 287 VAL A N 1
ATOM 2352 C CA . VAL A 1 287 ? 2.542 1.005 10.153 1.00 84.88 287 VAL A CA 1
ATOM 2353 C C . VAL A 1 287 ? 2.247 0.679 8.697 1.00 84.88 287 VAL A C 1
ATOM 2355 O O . VAL A 1 287 ? 2.966 -0.106 8.072 1.00 84.88 287 VAL A O 1
ATOM 2358 N N . SER A 1 288 ? 1.225 1.311 8.120 1.00 83.50 288 SER A N 1
ATOM 2359 C CA . SER A 1 288 ? 0.912 1.144 6.696 1.00 83.50 288 SER A CA 1
ATOM 2360 C C . SER A 1 288 ? 1.784 2.031 5.806 1.00 83.50 288 SER A C 1
ATOM 2362 O O . SER A 1 288 ? 1.350 3.026 5.230 1.00 83.50 288 SER A O 1
ATOM 2364 N N . LEU A 1 289 ? 3.054 1.644 5.664 1.00 77.75 289 LEU A N 1
ATOM 2365 C CA . LEU A 1 289 ? 4.011 2.367 4.819 1.00 77.75 289 LEU A CA 1
ATOM 2366 C C . LEU A 1 289 ? 3.634 2.314 3.332 1.00 77.75 289 LEU A C 1
ATOM 2368 O O . LEU A 1 289 ? 3.883 3.273 2.605 1.00 77.75 289 LEU A O 1
ATOM 2372 N N . CYS A 1 290 ? 2.988 1.232 2.882 1.00 75.12 290 CYS A N 1
ATOM 2373 C CA . CYS A 1 290 ? 2.438 1.143 1.531 1.00 75.12 290 CYS A CA 1
ATOM 2374 C C . CYS A 1 290 ? 1.392 2.231 1.277 1.00 75.12 290 CYS A C 1
ATOM 2376 O O . CYS A 1 290 ? 1.500 2.930 0.271 1.00 75.12 290 CYS A O 1
ATOM 2378 N N . ALA A 1 291 ? 0.407 2.394 2.167 1.00 72.62 291 ALA A N 1
ATOM 2379 C CA . ALA A 1 291 ? -0.641 3.401 2.006 1.00 72.62 291 ALA A CA 1
ATOM 2380 C C . ALA A 1 291 ? -0.042 4.811 1.933 1.00 72.62 291 ALA A C 1
ATOM 2382 O O . ALA A 1 291 ? -0.306 5.532 0.971 1.00 72.62 291 ALA A O 1
ATOM 2383 N N . TRP A 1 292 ? 0.864 5.141 2.862 1.00 73.75 292 TRP A N 1
ATOM 2384 C CA . TRP A 1 292 ? 1.575 6.421 2.865 1.00 73.75 292 TRP A CA 1
ATOM 2385 C C . TRP A 1 292 ? 2.292 6.681 1.534 1.00 73.75 292 TRP A C 1
ATOM 2387 O O . TRP A 1 292 ? 2.107 7.725 0.911 1.00 73.75 292 TRP A O 1
ATOM 2397 N N . VAL A 1 293 ? 3.067 5.706 1.047 1.00 71.62 293 VAL A N 1
ATOM 2398 C CA . VAL A 1 293 ? 3.806 5.821 -0.218 1.00 71.62 293 VAL A CA 1
ATOM 2399 C C . VAL A 1 293 ? 2.873 6.042 -1.406 1.00 71.62 293 VAL A C 1
ATOM 2401 O O . VAL A 1 293 ? 3.204 6.844 -2.278 1.00 71.62 293 VAL A O 1
ATOM 2404 N N . HIS A 1 294 ? 1.743 5.334 -1.474 1.00 69.00 294 HIS A N 1
ATOM 2405 C CA . HIS A 1 294 ? 0.792 5.475 -2.578 1.00 69.00 294 HIS A CA 1
ATOM 2406 C C . HIS A 1 294 ? 0.116 6.850 -2.560 1.00 69.00 294 HIS A C 1
ATOM 2408 O O . HIS A 1 294 ? 0.089 7.523 -3.591 1.00 69.00 294 HIS A O 1
ATOM 2414 N N . GLU A 1 295 ? -0.344 7.314 -1.395 1.00 64.75 295 GLU A N 1
ATOM 2415 C CA . GLU A 1 295 ? -0.953 8.643 -1.258 1.00 64.75 295 GLU A CA 1
ATOM 2416 C C . GLU A 1 295 ? 0.020 9.768 -1.644 1.00 64.75 295 GLU A C 1
ATOM 2418 O O . GLU A 1 295 ? -0.350 10.724 -2.339 1.00 64.75 295 GLU A O 1
ATOM 2423 N N . HIS A 1 296 ? 1.293 9.635 -1.263 1.00 63.25 296 HIS A N 1
ATOM 2424 C CA . HIS A 1 296 ? 2.323 10.616 -1.597 1.00 63.25 296 HIS A CA 1
ATOM 2425 C C . HIS A 1 296 ? 2.764 10.519 -3.067 1.00 63.25 296 HIS A C 1
ATOM 2427 O O . HIS A 1 296 ? 2.970 11.555 -3.703 1.00 63.25 296 HIS A O 1
ATOM 2433 N N . ARG A 1 297 ? 2.819 9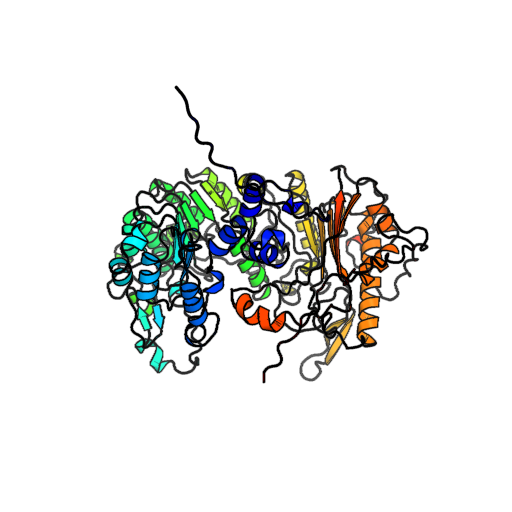.310 -3.655 1.00 60.53 297 ARG A N 1
ATOM 2434 C CA . ARG A 1 297 ? 3.124 9.082 -5.086 1.00 60.53 297 ARG A CA 1
ATOM 2435 C C . ARG A 1 297 ? 2.182 9.870 -5.998 1.00 60.53 297 ARG A C 1
ATOM 2437 O O . ARG A 1 297 ? 2.637 10.455 -6.984 1.00 60.53 297 ARG A O 1
ATOM 2444 N N . ASP A 1 298 ? 0.888 9.879 -5.686 1.00 52.62 298 ASP A N 1
ATOM 2445 C CA . ASP A 1 298 ? -0.117 10.582 -6.489 1.00 52.62 298 ASP A CA 1
ATOM 2446 C C . ASP A 1 298 ? -0.100 12.095 -6.241 1.00 52.62 298 ASP A C 1
ATOM 2448 O O . ASP A 1 298 ? -0.286 12.887 -7.171 1.00 52.62 298 ASP A O 1
ATOM 2452 N N . SER A 1 299 ? 0.212 12.510 -5.012 1.00 53.19 299 SER A N 1
ATOM 2453 C CA . SER A 1 299 ? 0.249 13.921 -4.611 1.00 53.19 299 SER A CA 1
ATOM 2454 C C . SER A 1 299 ? 1.417 14.703 -5.233 1.00 53.19 299 SER A C 1
ATOM 2456 O O . SER A 1 299 ? 1.241 15.882 -5.548 1.00 53.19 299 SER A O 1
ATOM 2458 N N . PHE A 1 300 ? 2.554 14.052 -5.536 1.00 50.66 300 PHE A N 1
ATOM 2459 C CA . PHE A 1 300 ? 3.695 14.635 -6.278 1.00 50.66 300 PHE A CA 1
ATOM 2460 C C . PHE A 1 300 ? 3.313 15.274 -7.628 1.00 50.66 300 PHE A C 1
ATOM 2462 O O . PHE A 1 300 ? 4.102 16.008 -8.220 1.00 50.66 300 PHE A O 1
ATOM 2469 N N . ARG A 1 301 ? 2.128 14.960 -8.162 1.00 48.91 301 ARG A N 1
ATOM 2470 C CA . ARG A 1 301 ? 1.711 15.324 -9.523 1.00 48.91 301 ARG A CA 1
ATOM 2471 C C . ARG A 1 301 ? 0.733 16.486 -9.599 1.00 48.91 301 ARG A C 1
ATOM 2473 O O . ARG A 1 301 ? 0.592 17.044 -10.690 1.00 48.91 301 ARG A O 1
ATOM 2480 N N . SER A 1 302 ? 0.040 16.790 -8.502 1.00 42.50 302 SER A N 1
ATOM 2481 C CA . SER A 1 302 ? -1.072 17.752 -8.480 1.00 42.50 302 SER A CA 1
ATOM 2482 C C . SER A 1 302 ? -0.717 19.082 -7.818 1.00 42.50 302 SER A C 1
ATOM 2484 O O . SER A 1 302 ? -1.412 20.065 -8.056 1.00 42.50 302 SER A O 1
ATOM 2486 N N . TYR A 1 303 ? 0.365 19.142 -7.037 1.00 41.59 303 TYR A N 1
ATOM 2487 C CA . TYR A 1 303 ? 0.831 20.372 -6.404 1.00 41.59 303 TYR A CA 1
ATOM 2488 C C . TYR A 1 303 ? 2.351 20.500 -6.547 1.00 41.59 303 TYR A C 1
ATOM 2490 O O . TYR A 1 303 ? 3.043 19.486 -6.432 1.00 41.59 303 TYR A O 1
ATOM 2498 N N . PRO A 1 304 ? 2.892 21.715 -6.784 1.00 45.12 304 PRO A N 1
ATOM 2499 C CA . PRO A 1 304 ? 4.314 21.968 -6.607 1.00 45.12 304 PRO A CA 1
ATOM 2500 C C . PRO A 1 304 ? 4.629 21.666 -5.144 1.00 45.12 304 PRO A C 1
ATOM 2502 O O . PRO A 1 304 ? 4.246 22.421 -4.251 1.00 45.12 304 PRO A O 1
ATOM 2505 N N . TYR A 1 305 ? 5.235 20.506 -4.901 1.00 47.62 305 TYR A N 1
ATOM 2506 C CA . TYR A 1 305 ? 5.597 20.037 -3.572 1.00 47.62 305 TYR A CA 1
ATOM 2507 C C . TYR A 1 305 ? 6.704 20.953 -3.036 1.00 47.62 305 TYR A C 1
ATOM 2509 O O . TYR A 1 305 ? 7.893 20.656 -3.093 1.00 47.62 305 TYR A O 1
ATOM 2517 N N . GLN A 1 306 ? 6.315 22.090 -2.464 1.00 45.16 306 GLN A N 1
ATOM 2518 C CA . GLN A 1 306 ? 7.003 22.524 -1.264 1.00 45.16 306 GLN A CA 1
ATOM 2519 C C . GLN A 1 306 ? 6.713 21.408 -0.272 1.00 45.16 306 GLN A C 1
ATOM 2521 O O . GLN A 1 306 ? 5.549 21.194 0.064 1.00 45.16 306 GLN A O 1
ATOM 2526 N N . PHE A 1 307 ? 7.743 20.630 0.066 1.00 50.81 307 PHE A N 1
ATOM 2527 C CA . PHE A 1 307 ? 7.793 19.733 1.217 1.00 50.81 307 PHE A CA 1
ATOM 2528 C C . PHE A 1 307 ? 6.703 20.117 2.214 1.00 50.81 307 PHE A C 1
ATOM 2530 O O . PHE A 1 307 ? 6.702 21.273 2.640 1.00 50.81 307 PHE A O 1
ATOM 2537 N N . LEU A 1 308 ? 5.742 19.225 2.491 1.00 51.31 308 LEU A N 1
ATOM 2538 C CA . LEU A 1 308 ? 4.646 19.488 3.427 1.00 51.31 308 LEU A CA 1
ATOM 2539 C C . LEU A 1 308 ? 5.289 19.904 4.756 1.00 51.31 308 LEU A C 1
ATOM 2541 O O . LEU A 1 308 ? 5.729 19.074 5.548 1.00 51.31 308 LEU A O 1
ATOM 2545 N N . THR A 1 309 ? 5.473 21.209 4.945 1.00 52.69 309 THR A N 1
ATOM 2546 C CA . THR A 1 309 ? 6.049 21.742 6.168 1.00 52.69 309 THR A CA 1
ATOM 2547 C C . THR A 1 309 ? 4.881 21.791 7.109 1.00 52.69 309 THR A C 1
ATOM 2549 O O . THR A 1 309 ? 4.079 22.719 7.047 1.00 52.69 309 THR A O 1
ATOM 2552 N N . HIS A 1 310 ? 4.746 20.745 7.922 1.00 63.19 310 HIS A N 1
ATOM 2553 C CA . HIS A 1 310 ? 3.876 20.819 9.075 1.00 63.19 310 HIS A CA 1
ATOM 2554 C C . HIS A 1 310 ? 4.373 21.988 9.916 1.00 63.19 310 HIS A C 1
ATOM 2556 O O . HIS A 1 310 ? 5.501 21.989 10.402 1.00 63.19 310 HIS A O 1
ATOM 2562 N N . ARG A 1 311 ? 3.571 23.046 9.981 1.00 68.56 311 ARG A N 1
ATOM 2563 C CA . ARG A 1 311 ? 3.883 24.230 10.777 1.00 68.56 311 ARG A CA 1
ATOM 2564 C C . ARG A 1 311 ? 2.895 24.306 11.916 1.00 68.56 311 ARG A C 1
ATOM 2566 O O . ARG A 1 311 ? 1.689 24.293 11.675 1.00 68.56 311 ARG A O 1
ATOM 2573 N N . MET A 1 312 ? 3.422 24.423 13.129 1.00 76.31 312 MET A N 1
ATOM 2574 C CA . MET A 1 312 ? 2.628 24.856 14.269 1.00 76.31 312 MET A CA 1
ATOM 2575 C C . MET A 1 312 ? 2.302 26.338 14.127 1.00 76.31 312 MET A C 1
ATOM 2577 O O . MET A 1 312 ? 3.193 27.161 13.910 1.00 76.31 312 MET A O 1
ATOM 2581 N N . ILE A 1 313 ? 1.026 26.669 14.263 1.00 79.94 313 ILE A N 1
ATOM 2582 C CA . ILE A 1 313 ? 0.520 28.033 14.329 1.00 79.94 313 ILE A CA 1
ATOM 2583 C C . ILE A 1 313 ? -0.112 28.201 15.716 1.00 79.94 313 ILE A C 1
ATOM 2585 O O . ILE A 1 313 ? -0.929 27.363 16.099 1.00 79.94 313 ILE A O 1
ATOM 2589 N N . PRO A 1 314 ? 0.243 29.253 16.476 1.00 78.62 314 PRO A N 1
ATOM 2590 C CA . PRO A 1 314 ? -0.430 29.551 17.736 1.00 78.62 314 PRO A CA 1
ATOM 2591 C C . PRO A 1 314 ? -1.925 29.780 17.509 1.00 78.62 314 PRO A C 1
ATOM 2593 O O . PRO A 1 314 ? -2.303 30.492 16.574 1.00 78.62 314 PRO A O 1
ATOM 2596 N N . GLY A 1 315 ? -2.769 29.216 18.370 1.00 77.44 315 GLY A N 1
ATOM 2597 C CA . GLY A 1 315 ? -4.209 29.410 18.268 1.00 77.44 315 GLY A CA 1
ATOM 2598 C C . GLY A 1 315 ? -5.018 28.231 18.787 1.00 77.44 315 GLY A C 1
ATOM 2599 O O . GLY A 1 315 ? -4.700 27.069 18.545 1.00 77.44 315 GLY A O 1
ATOM 2600 N N . THR A 1 316 ? -6.122 28.575 19.445 1.00 72.81 316 THR A N 1
ATOM 2601 C CA . THR A 1 316 ? -7.129 27.648 19.983 1.00 72.81 316 THR A CA 1
ATOM 2602 C C . THR A 1 316 ? -8.437 27.678 19.182 1.00 72.81 316 THR A C 1
ATOM 2604 O O . THR A 1 316 ? -9.420 27.042 19.561 1.00 72.81 316 THR A O 1
ATOM 2607 N N . GLN A 1 317 ? -8.464 28.453 18.089 1.00 67.00 317 GLN A N 1
ATOM 2608 C CA . GLN A 1 317 ? -9.646 28.620 17.251 1.00 67.00 317 GLN A CA 1
ATOM 2609 C C . GLN A 1 317 ? -9.986 27.302 16.559 1.00 67.00 317 GLN A C 1
ATOM 2611 O O . GLN A 1 317 ? -9.212 26.797 15.749 1.00 67.00 317 GLN A O 1
ATOM 2616 N N . HIS A 1 318 ? -11.174 26.802 16.862 1.00 69.62 318 HIS A N 1
ATOM 2617 C CA . HIS A 1 318 ? -11.813 25.667 16.219 1.00 69.62 318 HIS A CA 1
ATOM 2618 C C . HIS A 1 318 ? -13.165 26.136 15.661 1.00 69.62 318 HIS A C 1
ATOM 2620 O O . HIS A 1 318 ? -13.692 27.186 16.046 1.00 69.62 318 HIS A O 1
ATOM 2626 N N . ARG A 1 319 ? -13.701 25.421 14.677 1.00 68.56 319 ARG A N 1
ATOM 2627 C CA . ARG A 1 319 ? -14.995 25.745 14.060 1.00 68.56 319 ARG A CA 1
ATOM 2628 C C . ARG A 1 319 ? -16.110 25.449 15.060 1.00 68.56 319 ARG A C 1
ATOM 2630 O O . ARG A 1 319 ? -16.022 24.473 15.788 1.00 68.56 319 ARG A O 1
ATOM 2637 N N . GLU A 1 320 ? -17.210 26.200 15.032 1.00 67.75 320 GLU A N 1
ATOM 2638 C CA . GLU A 1 320 ? -18.392 25.876 15.859 1.00 67.75 320 GLU A CA 1
ATOM 2639 C C . GLU A 1 320 ? -18.867 24.425 15.635 1.00 67.75 320 GLU A C 1
ATOM 2641 O O . GLU A 1 320 ? -19.237 23.727 16.572 1.00 67.75 320 GLU A O 1
ATOM 2646 N N . GLU A 1 321 ? -18.755 23.931 14.397 1.00 65.88 321 GLU A N 1
ATOM 2647 C CA . GLU A 1 321 ? -19.064 22.545 14.021 1.00 65.88 321 GLU A CA 1
ATOM 2648 C C . GLU A 1 321 ? -18.173 21.482 14.690 1.00 65.88 321 GLU A C 1
ATOM 2650 O O . GLU A 1 321 ? -18.531 20.303 14.698 1.00 65.88 321 GLU A O 1
ATOM 2655 N N . GLU A 1 322 ? -16.999 21.871 15.189 1.00 73.06 322 GLU A N 1
ATOM 2656 C CA . GLU A 1 322 ? -16.080 20.998 15.925 1.00 73.06 322 GLU A CA 1
ATOM 2657 C C . GLU A 1 322 ? -16.528 20.821 17.383 1.00 73.06 322 GLU A C 1
ATOM 2659 O O . GLU A 1 322 ? -16.166 19.823 17.998 1.00 73.06 322 GLU A O 1
ATOM 2664 N N . GLY A 1 323 ? -17.401 21.693 17.906 1.00 71.62 323 GLY A N 1
ATOM 2665 C CA . GLY A 1 323 ? -17.945 21.586 19.264 1.00 71.62 323 GLY A CA 1
ATOM 2666 C C . GLY A 1 323 ? -18.815 20.343 19.501 1.00 71.62 323 GLY A C 1
ATOM 2667 O O . GLY A 1 323 ? -18.842 19.821 20.606 1.00 71.62 323 GLY A O 1
ATOM 2668 N N . GLU A 1 324 ? -19.476 19.801 18.469 1.00 71.12 324 GLU A N 1
ATOM 2669 C CA . GLU A 1 324 ? -20.204 18.514 18.563 1.00 71.12 324 GLU A CA 1
ATOM 2670 C C . GLU A 1 324 ? -19.272 17.289 18.593 1.00 71.12 324 GLU A C 1
ATOM 2672 O O . GLU A 1 324 ? -19.708 16.161 18.841 1.00 71.12 324 GLU A O 1
ATOM 2677 N N . PHE A 1 325 ? -18.002 17.493 18.244 1.00 75.94 325 PHE A N 1
ATOM 2678 C CA . PHE A 1 325 ? -16.960 16.473 18.257 1.00 75.94 325 PHE A CA 1
ATOM 2679 C C . PHE A 1 325 ? -16.091 16.569 19.513 1.00 75.94 325 PHE A C 1
ATOM 2681 O O . PHE A 1 325 ? -15.572 15.540 19.955 1.00 75.94 325 PHE A O 1
ATOM 2688 N N . ASP A 1 326 ? -15.959 17.784 20.051 1.00 72.25 326 ASP A N 1
ATOM 2689 C CA . ASP A 1 326 ? -15.203 18.111 21.250 1.00 72.25 326 ASP A CA 1
ATOM 2690 C C . ASP A 1 326 ? -15.803 17.428 22.484 1.00 72.25 326 ASP A C 1
ATOM 2692 O O . ASP A 1 326 ? -17.010 17.442 22.730 1.00 72.25 326 ASP A O 1
ATOM 2696 N N . THR A 1 327 ? -14.930 16.813 23.268 1.00 69.31 327 THR A N 1
ATOM 2697 C CA . THR A 1 327 ? -15.254 16.206 24.557 1.00 69.31 327 THR A CA 1
ATOM 2698 C C . THR A 1 327 ? -15.209 17.224 25.704 1.00 69.31 327 THR A C 1
ATOM 2700 O O . THR A 1 327 ? -15.525 16.870 26.841 1.00 69.31 327 THR A O 1
ATOM 2703 N N . GLY A 1 328 ? -14.884 18.494 25.416 1.00 71.81 328 GLY A N 1
ATOM 2704 C CA . GLY A 1 328 ? -14.831 19.599 26.382 1.00 71.81 328 GLY A CA 1
ATOM 2705 C C . GLY A 1 328 ? -13.588 19.564 27.277 1.00 71.81 328 GLY A C 1
ATOM 2706 O O . GLY A 1 328 ? -13.484 20.295 28.259 1.00 71.81 328 GLY A O 1
ATOM 2707 N N . ASP A 1 329 ? -12.642 18.696 26.949 1.00 78.12 329 ASP A N 1
ATOM 2708 C CA . ASP A 1 329 ? -11.420 18.390 27.681 1.00 78.12 329 ASP A CA 1
ATOM 2709 C C . ASP A 1 329 ? -10.228 19.255 27.258 1.00 78.12 329 ASP A C 1
ATOM 2711 O O . ASP A 1 329 ? -9.217 19.276 27.964 1.00 78.12 329 ASP A O 1
ATOM 2715 N N . TYR A 1 330 ? -10.360 20.036 26.179 1.00 81.69 330 TYR A N 1
ATOM 2716 C CA . TYR A 1 330 ? -9.328 20.982 25.753 1.00 81.69 330 TYR A CA 1
ATOM 2717 C C . TYR A 1 330 ? -8.974 21.985 26.858 1.00 81.69 330 TYR A C 1
ATOM 2719 O O . TYR A 1 330 ? -7.802 22.139 27.202 1.00 81.69 330 TYR A O 1
ATOM 2727 N N . GLU A 1 331 ? -9.981 22.635 27.451 1.00 81.50 331 GLU A N 1
ATOM 2728 C CA . GLU A 1 331 ? -9.785 23.655 28.494 1.00 81.50 331 GLU A CA 1
ATOM 2729 C C . GLU A 1 331 ? -9.232 23.068 29.799 1.00 81.50 331 GLU A C 1
ATOM 2731 O O . GLU A 1 331 ? -8.522 23.749 30.537 1.00 81.50 331 GLU A O 1
ATOM 2736 N N . ALA A 1 332 ? -9.527 21.794 30.072 1.00 84.50 332 ALA A N 1
ATOM 2737 C CA . ALA A 1 332 ? -9.033 21.074 31.242 1.00 84.50 332 ALA A CA 1
ATOM 2738 C C . ALA A 1 332 ? -7.628 20.474 31.032 1.00 84.50 332 ALA A C 1
ATOM 2740 O O . ALA A 1 332 ? -7.047 19.916 31.965 1.00 84.50 332 ALA A O 1
ATOM 2741 N N . CYS A 1 333 ? -7.072 20.546 29.819 1.00 85.00 333 CYS A N 1
ATOM 2742 C CA . CYS A 1 333 ? -5.802 19.913 29.505 1.00 85.00 333 CYS A CA 1
ATOM 2743 C C . CYS A 1 333 ? -4.610 20.790 29.905 1.00 85.00 333 CYS A C 1
ATOM 2745 O O . CYS A 1 333 ? -4.326 21.808 29.283 1.00 85.00 333 CYS A O 1
ATOM 2747 N N . GLU A 1 334 ? -3.838 20.335 30.891 1.00 87.94 334 GLU A N 1
ATOM 2748 C CA . GLU A 1 334 ? -2.648 21.047 31.388 1.00 87.94 334 GLU A CA 1
ATOM 2749 C C . GLU A 1 334 ? -1.390 20.854 30.514 1.00 87.94 334 GLU A C 1
ATOM 2751 O O . GLU A 1 334 ? -0.320 21.387 30.815 1.00 87.94 334 GLU A O 1
ATOM 2756 N N . ARG A 1 335 ? -1.471 20.062 29.435 1.00 87.00 335 ARG A N 1
ATOM 2757 C CA . ARG A 1 335 ? -0.325 19.795 28.554 1.00 87.00 335 ARG A CA 1
ATOM 2758 C C . ARG A 1 335 ? 0.026 21.026 27.719 1.00 87.00 335 ARG A C 1
ATOM 2760 O O . ARG A 1 335 ? -0.838 21.674 27.140 1.00 87.00 335 ARG A O 1
ATOM 2767 N N . ASN A 1 336 ? 1.324 21.284 27.562 1.00 88.44 336 ASN A N 1
ATOM 2768 C CA . ASN A 1 336 ? 1.812 22.319 26.655 1.00 88.44 336 ASN A CA 1
ATOM 2769 C C . ASN A 1 336 ? 1.677 21.859 25.190 1.00 88.44 336 ASN A C 1
ATOM 2771 O O . ASN A 1 336 ? 2.585 21.238 24.631 1.00 88.44 336 ASN A O 1
ATOM 2775 N N . HIS A 1 337 ? 0.533 22.158 24.568 1.00 87.50 337 HIS A N 1
ATOM 2776 C CA . HIS A 1 337 ? 0.233 21.771 23.186 1.00 87.50 337 HIS A CA 1
ATOM 2777 C C . HIS A 1 337 ? 1.205 22.378 22.169 1.00 87.50 337 HIS A C 1
ATOM 2779 O O . HIS A 1 337 ? 1.482 21.745 21.152 1.00 87.50 337 HIS A O 1
ATOM 2785 N N . MET A 1 338 ? 1.779 23.553 22.444 1.00 87.00 338 MET A N 1
ATOM 2786 C CA . MET A 1 338 ? 2.801 24.143 21.577 1.00 87.00 338 MET A CA 1
ATOM 2787 C C . MET A 1 338 ? 4.104 23.353 21.607 1.00 87.00 338 MET A C 1
ATOM 2789 O O . MET A 1 338 ? 4.678 23.109 20.551 1.00 87.00 338 MET A O 1
ATOM 2793 N N . GLU A 1 339 ? 4.564 22.922 22.780 1.00 85.62 339 GLU A N 1
ATOM 2794 C CA . GLU A 1 339 ? 5.775 22.100 22.894 1.00 85.62 339 GLU A CA 1
ATOM 2795 C C . GLU A 1 339 ? 5.566 20.712 22.271 1.00 85.62 339 GLU A C 1
ATOM 2797 O O . GLU A 1 339 ? 6.411 20.226 21.518 1.00 85.62 339 GLU A O 1
ATOM 2802 N N . ILE A 1 340 ? 4.417 20.084 22.541 1.00 81.50 340 ILE A N 1
ATOM 2803 C CA . ILE A 1 340 ? 4.045 18.798 21.936 1.00 81.50 340 ILE A CA 1
ATOM 2804 C C . ILE A 1 340 ? 3.956 18.938 20.418 1.00 81.50 340 ILE A C 1
ATOM 2806 O O . ILE A 1 340 ? 4.539 18.146 19.683 1.00 81.50 340 ILE A O 1
ATOM 2810 N N . GLY A 1 341 ? 3.267 19.973 19.947 1.00 79.31 341 GLY A N 1
ATOM 2811 C CA . GLY A 1 341 ? 3.137 20.283 18.534 1.00 79.31 341 GLY A CA 1
ATOM 2812 C C . GLY A 1 341 ? 4.472 20.577 17.873 1.00 79.31 341 GLY A C 1
ATOM 2813 O O . GLY A 1 341 ? 4.716 20.129 16.759 1.00 79.31 341 GLY A O 1
ATOM 2814 N N . GLN A 1 342 ? 5.385 21.259 18.560 1.00 79.38 342 GLN A N 1
ATOM 2815 C CA . GLN A 1 342 ? 6.755 21.434 18.090 1.00 79.38 342 GLN A CA 1
ATOM 2816 C C . GLN A 1 342 ? 7.467 20.091 17.958 1.00 79.38 342 GLN A C 1
ATOM 2818 O O . GLN A 1 342 ? 8.023 19.851 16.903 1.00 79.38 342 GLN A O 1
ATOM 2823 N N . LYS A 1 343 ? 7.377 19.168 18.921 1.00 76.06 343 LYS A N 1
ATOM 2824 C CA . LYS A 1 343 ? 7.957 17.813 18.781 1.00 76.06 343 LYS A CA 1
ATOM 2825 C C . LYS A 1 343 ? 7.324 17.002 17.639 1.00 76.06 343 LYS A C 1
ATOM 2827 O O . LYS A 1 343 ? 8.012 16.238 16.975 1.00 76.06 343 LYS A O 1
ATOM 2832 N N . VAL A 1 344 ? 6.025 17.194 17.397 1.00 73.06 344 VAL A N 1
ATOM 2833 C CA . VAL A 1 344 ? 5.257 16.573 16.299 1.00 73.06 344 VAL A CA 1
ATOM 2834 C C . VAL A 1 344 ? 5.551 17.212 14.942 1.00 73.06 344 VAL A C 1
ATOM 2836 O O . VAL A 1 344 ? 5.329 16.596 13.913 1.00 73.06 344 VAL A O 1
ATOM 2839 N N . THR A 1 345 ? 6.021 18.455 14.885 1.00 69.62 345 THR A N 1
ATOM 2840 C CA . THR A 1 345 ? 6.250 19.160 13.609 1.00 69.62 345 THR A CA 1
ATOM 2841 C C . THR A 1 345 ? 7.729 19.373 13.294 1.00 69.62 345 THR A C 1
ATOM 2843 O O . THR A 1 345 ? 8.096 19.496 12.126 1.00 69.62 345 THR A O 1
ATOM 2846 N N . GLN A 1 346 ? 8.597 19.378 14.306 1.00 62.88 346 GLN A N 1
ATOM 2847 C CA . GLN A 1 346 ? 10.050 19.453 14.188 1.00 62.88 346 GLN A CA 1
ATOM 2848 C C . GLN A 1 346 ? 10.599 18.040 13.984 1.00 62.88 346 GLN A C 1
ATOM 2850 O O . GLN A 1 346 ? 10.691 17.259 14.923 1.00 62.88 346 GLN A O 1
ATOM 2855 N N . GLY A 1 347 ? 10.966 17.717 12.744 1.00 52.09 347 GLY A N 1
ATOM 2856 C CA . GLY A 1 347 ? 11.560 16.425 12.379 1.00 52.09 347 GLY A CA 1
ATOM 2857 C C . GLY A 1 347 ? 10.673 15.573 11.478 1.00 52.09 347 GLY A C 1
ATOM 2858 O O . GLY A 1 347 ? 11.222 14.892 10.607 1.00 52.09 347 GLY A O 1
ATOM 2859 N N . VAL A 1 348 ? 9.343 15.719 11.595 1.00 55.09 348 VAL A N 1
ATOM 2860 C CA . VAL A 1 348 ? 8.378 14.889 10.861 1.00 55.09 348 VAL A CA 1
ATOM 2861 C C . VAL A 1 348 ? 8.630 14.942 9.372 1.00 55.09 348 VAL A C 1
ATOM 2863 O O . VAL A 1 348 ? 8.608 16.003 8.736 1.00 55.09 348 VAL A O 1
ATOM 2866 N N . GLY A 1 349 ? 8.946 13.758 8.849 1.00 53.28 349 GLY A N 1
ATOM 2867 C CA . GLY A 1 349 ? 9.650 13.586 7.599 1.00 53.28 349 GLY A CA 1
ATOM 2868 C C . GLY A 1 349 ? 9.033 14.328 6.422 1.00 53.28 349 GLY A C 1
ATOM 2869 O O . GLY A 1 349 ? 8.130 13.841 5.751 1.00 53.28 349 GLY A O 1
ATOM 2870 N N . HIS A 1 350 ? 9.643 15.465 6.084 1.00 59.38 350 HIS A N 1
ATOM 2871 C CA . HIS A 1 350 ? 9.470 16.163 4.809 1.00 59.38 350 HIS A CA 1
ATOM 2872 C C . HIS A 1 350 ? 9.766 15.262 3.593 1.00 59.38 350 HIS A C 1
ATOM 2874 O O . HIS A 1 350 ? 9.363 15.573 2.473 1.00 59.38 350 HIS A O 1
ATOM 2880 N N . SER A 1 351 ? 10.488 14.157 3.813 1.00 69.00 351 SER A N 1
ATOM 2881 C CA . SER A 1 351 ? 10.868 13.151 2.828 1.00 69.00 351 SER A CA 1
ATOM 2882 C C . SER A 1 351 ? 10.698 11.736 3.392 1.00 69.00 351 SER A C 1
ATOM 2884 O O . SER A 1 351 ? 10.751 11.516 4.605 1.00 69.00 351 SER A O 1
ATOM 2886 N N . LEU A 1 352 ? 10.577 10.754 2.493 1.00 76.81 352 LEU A N 1
ATOM 2887 C CA . LEU A 1 352 ? 10.555 9.327 2.838 1.00 76.81 352 LEU A CA 1
ATOM 2888 C C . LEU A 1 352 ? 11.807 8.910 3.635 1.00 76.81 352 LEU A C 1
ATOM 2890 O O . LEU A 1 352 ? 11.724 8.060 4.517 1.00 76.81 352 LEU A O 1
ATOM 2894 N N . CYS A 1 353 ? 12.954 9.545 3.368 1.00 77.94 353 CYS A N 1
ATOM 2895 C CA . CYS A 1 353 ? 14.190 9.308 4.109 1.00 77.94 353 CYS A CA 1
ATOM 2896 C C . CYS A 1 353 ? 14.078 9.674 5.590 1.00 77.94 353 CYS A C 1
ATOM 2898 O O . CYS A 1 353 ? 14.449 8.880 6.451 1.00 77.94 353 CYS A O 1
ATOM 2900 N N . ASN A 1 354 ? 13.545 10.859 5.890 1.00 75.38 354 ASN A N 1
ATOM 2901 C CA . ASN A 1 354 ? 13.379 11.294 7.272 1.00 75.38 354 ASN A CA 1
ATOM 2902 C C . ASN A 1 354 ? 12.388 10.391 8.005 1.00 75.38 354 ASN A C 1
ATOM 2904 O O . ASN A 1 354 ? 12.689 9.959 9.109 1.00 75.38 354 ASN A O 1
ATOM 2908 N N . MET A 1 355 ? 11.287 9.999 7.353 1.00 78.88 355 MET A N 1
ATOM 2909 C CA . MET A 1 355 ? 10.346 9.043 7.943 1.00 78.88 355 MET A CA 1
ATOM 2910 C C . MET A 1 355 ? 11.038 7.718 8.311 1.00 78.88 355 MET A C 1
ATOM 2912 O O . MET A 1 355 ? 10.785 7.171 9.380 1.00 78.88 355 MET A O 1
ATOM 2916 N N . PHE A 1 356 ? 11.940 7.195 7.470 1.00 83.94 356 PHE A N 1
ATOM 2917 C CA . PHE A 1 356 ? 12.705 5.986 7.806 1.00 83.94 356 PHE A CA 1
ATOM 2918 C C . PHE A 1 356 ? 13.628 6.189 9.008 1.00 83.94 356 PHE A C 1
ATOM 2920 O O . PHE A 1 356 ? 13.710 5.296 9.852 1.00 83.94 356 PHE A O 1
ATOM 2927 N N . LYS A 1 357 ? 14.290 7.347 9.111 1.00 83.06 357 LYS A N 1
ATOM 2928 C CA . LYS A 1 357 ? 15.105 7.693 10.284 1.00 83.06 357 LYS A CA 1
ATOM 2929 C C . LYS A 1 357 ? 14.252 7.764 11.546 1.00 83.06 357 LYS A C 1
ATOM 2931 O O . LYS A 1 357 ? 14.606 7.143 12.537 1.00 83.06 357 LYS A O 1
ATOM 2936 N N . GLU A 1 358 ? 13.104 8.432 11.489 1.00 79.00 358 GLU A N 1
ATOM 2937 C CA . GLU A 1 358 ? 12.178 8.547 12.619 1.00 79.00 358 GLU A CA 1
ATOM 2938 C C . GLU A 1 358 ? 11.647 7.187 13.065 1.00 79.00 358 GLU A C 1
ATOM 2940 O O . GLU A 1 358 ? 11.658 6.891 14.255 1.00 79.00 358 GLU A O 1
ATOM 2945 N N . LEU A 1 359 ? 11.249 6.329 12.119 1.00 81.94 359 LEU A N 1
ATOM 2946 C CA . LEU A 1 359 ? 10.839 4.952 12.402 1.00 81.94 359 LEU A CA 1
ATOM 2947 C C . LEU A 1 359 ? 11.956 4.149 13.067 1.00 81.94 359 LEU A C 1
ATOM 2949 O O . LEU A 1 359 ? 11.706 3.414 14.024 1.00 81.94 359 LEU A O 1
ATOM 2953 N N . HIS A 1 360 ? 13.185 4.305 12.577 1.00 86.56 360 HIS A N 1
ATOM 2954 C CA . HIS A 1 360 ? 14.341 3.632 13.139 1.00 86.56 360 HIS A CA 1
ATOM 2955 C C . HIS A 1 360 ? 14.638 4.124 14.561 1.00 86.56 360 HIS A C 1
ATOM 2957 O O . HIS A 1 360 ? 14.674 3.298 15.470 1.00 86.56 360 HIS A O 1
ATOM 2963 N N . THR A 1 361 ? 14.766 5.435 14.780 1.00 83.69 361 THR A N 1
ATOM 2964 C CA . THR A 1 361 ? 14.992 6.037 16.105 1.00 83.69 361 THR A CA 1
ATOM 2965 C C . THR A 1 361 ? 13.905 5.619 17.087 1.00 83.69 361 THR A C 1
ATOM 2967 O O . THR A 1 361 ? 14.199 5.090 18.158 1.00 83.69 361 THR A O 1
ATOM 2970 N N . ALA A 1 362 ? 12.642 5.728 16.672 1.00 78.81 362 ALA A N 1
ATOM 2971 C CA . ALA A 1 362 ? 11.500 5.307 17.465 1.00 78.81 362 ALA A CA 1
ATOM 2972 C C . ALA A 1 362 ? 11.579 3.828 17.884 1.00 78.81 362 ALA A C 1
ATOM 2974 O O . ALA A 1 362 ? 11.268 3.472 19.020 1.00 78.81 362 ALA A O 1
ATOM 2975 N N . SER A 1 363 ? 12.032 2.955 16.982 1.00 82.38 363 SER A N 1
ATOM 2976 C CA . SER A 1 363 ? 12.191 1.530 17.283 1.00 82.38 363 SER A CA 1
ATOM 2977 C C . SER A 1 363 ? 13.324 1.220 18.272 1.00 82.38 363 SER A C 1
ATOM 2979 O O . SER A 1 363 ? 13.289 0.162 18.896 1.00 82.38 363 SER A O 1
ATOM 2981 N N . GLN A 1 364 ? 14.312 2.112 18.419 1.00 84.19 364 GLN A N 1
ATOM 2982 C CA . GLN A 1 364 ? 15.432 1.951 19.358 1.00 84.19 364 GLN A CA 1
ATOM 2983 C C . GLN A 1 364 ? 15.106 2.503 20.751 1.00 84.19 364 GLN A C 1
ATOM 2985 O O . GLN A 1 364 ? 15.530 1.940 21.757 1.00 84.19 364 GLN A O 1
ATOM 2990 N N . GLU A 1 365 ? 14.347 3.597 20.819 1.00 80.12 365 GLU A N 1
ATOM 2991 C CA . GLU A 1 365 ? 14.050 4.312 22.069 1.00 80.12 365 GLU A CA 1
ATOM 2992 C C . GLU A 1 365 ? 12.860 3.726 22.849 1.00 80.12 365 GLU A C 1
ATOM 2994 O O . GLU A 1 365 ? 12.564 4.151 23.969 1.00 80.12 365 GLU A O 1
ATOM 2999 N N . SER A 1 366 ? 12.165 2.734 22.285 1.00 79.12 366 SER A N 1
ATOM 3000 C CA . SER A 1 366 ? 10.952 2.165 22.868 1.00 79.12 366 SER A CA 1
ATOM 3001 C C . SER A 1 366 ? 10.999 0.658 23.055 1.00 79.12 366 SER A C 1
ATOM 3003 O O . SER A 1 366 ? 11.600 -0.085 22.287 1.00 79.12 366 SER A O 1
ATOM 3005 N N . HIS A 1 367 ? 10.268 0.186 24.066 1.00 83.81 367 HIS A N 1
ATOM 3006 C CA . HIS A 1 367 ? 9.943 -1.231 24.219 1.00 83.81 367 HIS A CA 1
ATOM 3007 C C . HIS A 1 367 ? 8.938 -1.723 23.159 1.00 83.81 367 HIS A C 1
ATOM 3009 O O . HIS A 1 367 ? 8.764 -2.933 22.986 1.00 83.81 367 HIS A O 1
ATOM 3015 N N . ILE A 1 368 ? 8.270 -0.799 22.462 1.00 84.69 368 ILE A N 1
ATOM 3016 C CA . ILE A 1 368 ? 7.275 -1.082 21.434 1.00 84.69 368 ILE A CA 1
ATOM 3017 C C . ILE A 1 368 ? 7.985 -1.368 20.111 1.00 84.69 368 ILE A C 1
ATOM 3019 O O . ILE A 1 368 ? 8.724 -0.540 19.582 1.00 84.69 368 ILE A O 1
ATOM 3023 N N . LYS A 1 369 ? 7.710 -2.533 19.524 1.00 87.38 369 LYS A N 1
ATOM 3024 C CA . LYS A 1 369 ? 8.257 -2.902 18.215 1.00 87.38 369 LYS A CA 1
ATOM 3025 C C . LYS A 1 369 ? 7.473 -2.226 17.098 1.00 87.38 369 LYS A C 1
ATOM 3027 O O . LYS A 1 369 ? 6.280 -2.483 16.945 1.00 87.38 369 LYS A O 1
ATOM 3032 N N . VAL A 1 370 ? 8.155 -1.433 16.282 1.00 85.50 370 VAL A N 1
ATOM 3033 C CA . VAL A 1 370 ? 7.589 -0.853 15.060 1.00 85.50 370 VAL A CA 1
ATOM 3034 C C . VAL A 1 370 ? 7.747 -1.848 13.909 1.00 85.50 370 VAL A C 1
ATOM 3036 O O . VAL A 1 370 ? 8.858 -2.292 13.619 1.00 85.50 370 VAL A O 1
ATOM 3039 N N . LEU A 1 371 ? 6.638 -2.224 13.274 1.00 86.75 371 LEU A N 1
ATOM 3040 C CA . LEU A 1 371 ? 6.569 -3.189 12.172 1.00 86.75 371 LEU A CA 1
ATOM 3041 C C . LEU A 1 371 ? 5.730 -2.608 11.027 1.00 86.75 371 LEU A C 1
ATOM 3043 O O . LEU A 1 371 ? 4.849 -1.793 11.282 1.00 86.75 371 LEU A O 1
ATOM 3047 N N . PRO A 1 372 ? 5.937 -3.002 9.765 1.00 84.62 372 PRO A N 1
ATOM 3048 C CA . PRO A 1 372 ? 5.026 -2.619 8.699 1.00 84.62 372 PRO A CA 1
ATOM 3049 C C . PRO A 1 372 ? 3.772 -3.512 8.726 1.00 84.62 372 PRO A C 1
ATOM 3051 O O . PRO A 1 372 ? 3.852 -4.683 9.096 1.00 84.62 372 PRO A O 1
ATOM 3054 N N . THR A 1 373 ? 2.619 -2.995 8.295 1.00 83.19 373 THR A N 1
ATOM 3055 C CA . THR A 1 373 ? 1.399 -3.819 8.132 1.00 83.19 373 THR A CA 1
ATOM 3056 C C . THR A 1 373 ? 1.522 -4.828 6.996 1.00 83.19 373 THR A C 1
ATOM 3058 O O . THR A 1 373 ? 0.883 -5.874 7.008 1.00 83.19 373 THR A O 1
ATOM 3061 N N . GLU A 1 374 ? 2.324 -4.488 5.990 1.00 80.94 374 GLU A N 1
ATOM 3062 C CA . GLU A 1 374 ? 2.486 -5.234 4.748 1.00 80.94 374 GLU A CA 1
ATOM 3063 C C . GLU A 1 374 ? 3.970 -5.392 4.425 1.00 80.94 374 GLU A C 1
ATOM 3065 O O . GLU A 1 374 ? 4.810 -4.583 4.824 1.00 80.94 374 GLU A O 1
ATOM 3070 N N . SER A 1 375 ? 4.311 -6.434 3.669 1.00 80.38 375 SER A N 1
ATOM 3071 C CA . SER A 1 375 ? 5.685 -6.609 3.211 1.00 80.38 375 SER A CA 1
ATOM 3072 C C . SER A 1 375 ? 6.066 -5.514 2.216 1.00 80.38 375 SER A C 1
ATOM 3074 O O . SER A 1 375 ? 5.408 -5.334 1.195 1.00 80.38 375 SER A O 1
ATOM 3076 N N . LEU A 1 376 ? 7.199 -4.850 2.450 1.00 83.81 376 LEU A N 1
ATOM 3077 C CA . LEU A 1 376 ? 7.744 -3.840 1.534 1.00 83.81 376 LEU A CA 1
ATOM 3078 C C . LEU A 1 376 ? 8.668 -4.438 0.461 1.00 83.81 376 LEU A C 1
ATOM 3080 O O . LEU A 1 376 ? 9.516 -3.743 -0.105 1.00 83.81 376 LEU A O 1
ATOM 3084 N N . ARG A 1 377 ? 8.540 -5.742 0.193 1.00 84.19 377 ARG A N 1
ATOM 3085 C CA . ARG A 1 377 ? 9.442 -6.490 -0.692 1.00 84.19 377 ARG A CA 1
ATOM 3086 C C . ARG A 1 377 ? 9.322 -6.116 -2.165 1.00 84.19 377 ARG A C 1
ATOM 3088 O O . ARG A 1 377 ? 10.282 -6.287 -2.902 1.00 84.19 377 ARG A O 1
ATOM 3095 N N . ASP A 1 378 ? 8.168 -5.641 -2.607 1.00 83.75 378 ASP A N 1
ATOM 3096 C CA . ASP A 1 378 ? 7.923 -5.309 -4.015 1.00 83.75 378 ASP A CA 1
ATOM 3097 C C . ASP A 1 378 ? 7.189 -3.966 -4.155 1.00 83.75 378 ASP A C 1
ATOM 3099 O O . ASP A 1 378 ? 6.503 -3.716 -5.145 1.00 83.75 378 ASP A O 1
ATOM 3103 N N . ILE A 1 379 ? 7.339 -3.086 -3.157 1.00 84.56 379 ILE A N 1
ATOM 3104 C CA . ILE A 1 379 ? 6.710 -1.765 -3.171 1.00 84.56 379 ILE A CA 1
ATOM 3105 C C . ILE A 1 379 ? 7.248 -0.925 -4.332 1.00 84.56 379 ILE A C 1
ATOM 3107 O O . ILE A 1 379 ? 8.462 -0.799 -4.514 1.00 84.56 379 ILE A O 1
ATOM 3111 N N . ILE A 1 380 ? 6.343 -0.334 -5.113 1.00 84.31 380 ILE A N 1
ATOM 3112 C CA . ILE A 1 380 ? 6.712 0.523 -6.239 1.00 84.31 380 ILE A CA 1
ATOM 3113 C C . ILE A 1 380 ? 6.846 1.969 -5.758 1.00 84.31 380 ILE A C 1
ATOM 3115 O O . ILE A 1 380 ? 5.874 2.581 -5.319 1.00 84.31 380 ILE A O 1
ATOM 3119 N N . LEU A 1 381 ? 8.051 2.527 -5.867 1.00 84.12 381 LEU A N 1
ATOM 3120 C CA . LEU A 1 381 ? 8.403 3.871 -5.417 1.00 84.12 381 LEU A CA 1
ATOM 3121 C C . LEU A 1 381 ? 8.713 4.791 -6.591 1.00 84.12 381 LEU A C 1
ATOM 3123 O O . LEU A 1 381 ? 9.306 4.384 -7.589 1.00 84.12 381 LEU A O 1
ATOM 3127 N N . HIS A 1 382 ? 8.372 6.068 -6.442 1.00 82.12 382 HIS A N 1
ATOM 3128 C CA . HIS A 1 382 ? 8.879 7.095 -7.339 1.00 82.12 382 HIS A CA 1
ATOM 3129 C C . HIS A 1 382 ? 10.346 7.405 -6.973 1.00 82.12 382 HIS A C 1
ATOM 3131 O O . HIS A 1 382 ? 10.619 7.629 -5.792 1.00 82.12 382 HIS A O 1
ATOM 3137 N N . PRO A 1 383 ? 11.296 7.477 -7.929 1.00 82.56 383 PRO A N 1
ATOM 3138 C CA . PRO A 1 383 ? 12.700 7.798 -7.635 1.00 82.56 383 PRO A CA 1
ATOM 3139 C C . PRO A 1 383 ? 12.870 9.099 -6.833 1.00 82.56 383 PRO A C 1
ATOM 3141 O O . PRO A 1 383 ? 13.723 9.208 -5.960 1.00 82.56 383 PRO A O 1
ATOM 3144 N N . PHE A 1 384 ? 11.994 10.072 -7.085 1.00 78.88 384 PHE A N 1
ATOM 3145 C CA . PHE A 1 384 ? 12.001 11.389 -6.432 1.00 78.88 384 PHE A CA 1
ATOM 3146 C C . PHE A 1 384 ? 11.608 11.366 -4.949 1.00 78.88 384 PHE A C 1
ATOM 3148 O O . PHE A 1 384 ? 11.745 12.378 -4.276 1.00 78.88 384 PHE A O 1
ATOM 3155 N N . HIS A 1 385 ? 11.168 10.227 -4.405 1.00 77.44 385 HIS A N 1
ATOM 3156 C CA . HIS A 1 385 ? 10.967 10.097 -2.960 1.00 77.44 385 HIS A CA 1
ATOM 3157 C C . HIS A 1 385 ? 12.289 10.155 -2.168 1.00 77.44 385 HIS A C 1
ATOM 3159 O O . HIS A 1 385 ? 12.256 10.404 -0.965 1.00 77.44 385 HIS A O 1
ATOM 3165 N N . PHE A 1 386 ? 13.434 9.938 -2.829 1.00 78.38 386 PHE A N 1
ATOM 3166 C CA . PHE A 1 386 ? 14.757 9.868 -2.194 1.00 78.38 386 PHE A CA 1
ATOM 3167 C C . PHE A 1 386 ? 15.729 10.966 -2.640 1.00 78.38 386 PHE A C 1
ATOM 3169 O O . PHE A 1 386 ? 16.817 11.066 -2.086 1.00 78.38 386 PHE A O 1
ATOM 3176 N N . VAL A 1 387 ? 15.377 11.791 -3.628 1.00 77.19 387 VAL A N 1
ATOM 3177 C CA . VAL A 1 387 ? 16.268 12.834 -4.166 1.00 77.19 387 VAL A CA 1
ATOM 3178 C C . VAL A 1 387 ? 15.497 14.138 -4.294 1.00 77.19 387 VAL A C 1
ATOM 3180 O O . VAL A 1 387 ? 14.354 14.135 -4.753 1.00 77.19 387 VAL A O 1
ATOM 3183 N N . SER A 1 388 ? 16.112 15.253 -3.890 1.00 74.62 388 SER A N 1
ATOM 3184 C CA . SER A 1 388 ? 15.466 16.560 -3.959 1.00 74.62 388 SER A CA 1
ATOM 3185 C C . SER A 1 388 ? 15.428 17.035 -5.408 1.00 74.62 388 SER A C 1
ATOM 3187 O O . SER A 1 388 ? 16.454 17.168 -6.072 1.00 74.62 388 SER A O 1
ATOM 3189 N N . VAL A 1 389 ? 14.222 17.292 -5.907 1.00 73.56 389 VAL A N 1
ATOM 3190 C CA . VAL A 1 389 ? 13.982 17.727 -7.292 1.00 73.56 389 VAL A CA 1
ATOM 3191 C C . VAL A 1 389 ? 13.937 19.253 -7.409 1.00 73.56 389 VAL A C 1
ATOM 3193 O O . VAL A 1 389 ? 14.083 19.787 -8.505 1.00 73.56 389 VAL A O 1
ATOM 3196 N N . HIS A 1 390 ? 13.779 19.972 -6.296 1.00 72.12 390 HIS A N 1
ATOM 3197 C CA . HIS A 1 390 ? 13.593 21.421 -6.288 1.00 72.12 390 HIS A CA 1
ATOM 3198 C C . HIS A 1 390 ? 14.878 22.182 -5.938 1.00 72.12 390 HIS A C 1
ATOM 3200 O O . HIS A 1 390 ? 15.702 21.731 -5.142 1.00 72.12 390 HIS A O 1
ATOM 3206 N N . ARG A 1 391 ? 15.043 23.363 -6.540 1.00 67.38 391 ARG A N 1
ATOM 3207 C CA . ARG A 1 391 ? 16.057 24.348 -6.159 1.00 67.38 391 ARG A CA 1
ATOM 3208 C C . ARG A 1 391 ? 15.596 25.077 -4.893 1.00 67.38 391 ARG A C 1
ATOM 3210 O O . ARG A 1 391 ? 14.401 25.358 -4.768 1.00 67.38 391 ARG A O 1
ATOM 3217 N N . PRO A 1 392 ? 16.510 25.446 -3.985 1.00 60.78 392 PRO A N 1
ATOM 3218 C CA . PRO A 1 392 ? 16.164 26.303 -2.860 1.00 60.78 392 PRO A CA 1
ATOM 3219 C C . PRO A 1 392 ? 15.619 27.645 -3.374 1.00 60.78 392 PRO A C 1
ATOM 3221 O O . PRO A 1 392 ? 16.267 28.355 -4.145 1.00 60.78 392 PRO A O 1
ATOM 3224 N N . THR A 1 393 ? 14.393 27.996 -2.985 1.00 57.34 393 THR A N 1
ATOM 3225 C CA . THR A 1 393 ? 13.795 29.300 -3.307 1.00 57.34 393 THR A CA 1
ATOM 3226 C C . THR A 1 393 ? 14.396 30.388 -2.420 1.00 57.34 393 THR A C 1
ATOM 3228 O O . THR A 1 393 ? 14.422 30.227 -1.204 1.00 57.34 393 THR A O 1
ATOM 3231 N N . ARG A 1 394 ? 14.789 31.533 -3.003 1.00 51.72 394 ARG A N 1
ATOM 3232 C CA . ARG A 1 394 ? 15.459 32.672 -2.329 1.00 51.72 394 ARG A CA 1
ATOM 3233 C C . ARG A 1 394 ? 14.838 33.146 -1.000 1.00 51.72 394 ARG A C 1
ATOM 3235 O O . ARG A 1 394 ? 15.566 33.702 -0.188 1.00 51.72 394 ARG A O 1
ATOM 3242 N N . ASN A 1 395 ? 13.536 32.941 -0.779 1.00 52.31 395 ASN A N 1
ATOM 3243 C CA . ASN A 1 395 ? 12.826 33.406 0.422 1.00 52.31 395 ASN A CA 1
ATOM 3244 C C . ASN A 1 395 ? 12.713 32.364 1.553 1.00 52.31 395 ASN A C 1
ATOM 3246 O O . ASN A 1 395 ? 12.335 32.735 2.658 1.00 52.31 395 ASN A O 1
ATOM 3250 N N . ASN A 1 396 ? 13.058 31.094 1.315 1.00 49.88 396 ASN A N 1
ATOM 3251 C CA . ASN A 1 396 ? 13.125 30.056 2.348 1.00 49.88 396 ASN A CA 1
ATOM 3252 C C . ASN A 1 396 ? 14.560 29.514 2.372 1.00 49.88 396 ASN A C 1
ATOM 3254 O O . ASN A 1 396 ? 14.918 28.685 1.543 1.00 49.88 396 ASN A O 1
ATOM 3258 N N . GLN A 1 397 ? 15.381 29.979 3.317 1.00 40.41 397 GLN A N 1
ATOM 3259 C CA . GLN A 1 397 ? 16.784 29.559 3.495 1.00 40.41 397 GLN A CA 1
ATOM 3260 C C . GLN A 1 397 ? 16.960 28.109 3.985 1.00 40.41 397 GLN A C 1
ATOM 3262 O O . GLN A 1 397 ? 18.063 27.716 4.353 1.00 40.41 397 GLN A O 1
ATOM 3267 N N . VAL A 1 398 ? 15.903 27.297 4.005 1.00 50.38 398 VAL A N 1
ATOM 3268 C CA . VAL A 1 398 ? 16.041 25.875 4.319 1.00 50.38 398 VAL A CA 1
ATOM 3269 C C . VAL A 1 398 ? 16.475 25.175 3.038 1.00 50.38 398 VAL A C 1
ATOM 3271 O O . VAL A 1 398 ? 15.658 24.818 2.189 1.00 50.38 398 VAL A O 1
ATOM 3274 N N . GLU A 1 399 ? 17.788 25.040 2.868 1.00 45.47 399 GLU A N 1
ATOM 3275 C CA . GLU A 1 399 ? 18.348 24.067 1.942 1.00 45.47 399 GLU A CA 1
ATOM 3276 C C . GLU A 1 399 ? 17.850 22.693 2.398 1.00 45.47 399 GLU A C 1
ATOM 3278 O O . GLU A 1 399 ? 18.131 22.263 3.514 1.00 45.47 399 GLU A O 1
ATOM 3283 N N . TYR A 1 400 ? 17.048 22.030 1.568 1.00 51.22 400 TYR A N 1
ATOM 3284 C CA . TYR A 1 400 ? 16.741 20.620 1.763 1.00 51.22 400 TYR A CA 1
ATOM 3285 C C . TYR A 1 400 ? 17.847 19.856 1.040 1.00 51.22 400 TYR A C 1
ATOM 3287 O O . TYR A 1 400 ? 17.777 19.758 -0.195 1.00 51.22 400 TYR A O 1
ATOM 3295 N N . PRO A 1 401 ? 18.898 19.393 1.747 1.00 52.38 401 PRO A N 1
ATOM 3296 C CA . PRO A 1 401 ? 19.940 18.612 1.108 1.00 52.38 401 PRO A CA 1
ATOM 3297 C C . PRO A 1 401 ? 19.290 17.422 0.399 1.00 52.38 401 PRO A C 1
ATOM 3299 O O . PRO A 1 401 ? 18.279 16.879 0.859 1.00 52.38 401 PRO A O 1
ATOM 3302 N N . ASP A 1 402 ? 19.855 17.024 -0.745 1.00 54.78 402 ASP A N 1
ATOM 3303 C CA . ASP A 1 402 ? 19.578 15.686 -1.273 1.00 54.78 402 ASP A CA 1
ATOM 3304 C C . ASP A 1 402 ? 19.749 14.694 -0.132 1.00 54.78 402 ASP A C 1
ATOM 3306 O O . ASP A 1 402 ? 20.624 14.924 0.700 1.00 54.78 402 ASP A O 1
ATOM 3310 N N . CYS A 1 403 ? 18.894 13.665 -0.060 1.00 59.50 403 CYS A N 1
ATOM 3311 C CA . CYS A 1 403 ? 18.890 12.712 1.046 1.00 59.50 403 CYS A CA 1
ATOM 3312 C C . CYS A 1 403 ? 20.330 12.270 1.323 1.00 59.50 403 CYS A C 1
ATOM 3314 O O . CYS A 1 403 ? 20.898 11.469 0.576 1.00 59.50 403 CYS A O 1
ATOM 3316 N N . SER A 1 404 ? 20.950 12.881 2.338 1.00 64.44 404 SER A N 1
ATOM 3317 C CA . SER A 1 404 ? 22.335 12.615 2.662 1.00 64.44 404 SER A CA 1
ATOM 3318 C C . SER A 1 404 ? 22.298 11.214 3.208 1.00 64.44 404 SER A C 1
ATOM 3320 O O . SER A 1 404 ? 21.643 10.955 4.220 1.00 64.44 404 SER A O 1
ATOM 3322 N N . VAL A 1 405 ? 22.923 10.284 2.492 1.00 70.25 405 VAL A N 1
ATOM 3323 C CA . VAL A 1 405 ? 22.988 8.895 2.937 1.00 70.25 405 VAL A CA 1
ATOM 3324 C C . VAL A 1 405 ? 24.072 8.780 4.008 1.00 70.25 405 VAL A C 1
ATOM 3326 O O . VAL A 1 405 ? 25.075 8.086 3.858 1.00 70.25 405 VAL A O 1
ATOM 3329 N N . ASP A 1 406 ? 23.873 9.559 5.066 1.00 84.06 406 ASP A N 1
ATOM 3330 C CA . ASP A 1 406 ? 24.649 9.557 6.290 1.00 84.06 406 ASP A CA 1
ATOM 3331 C C . ASP A 1 406 ? 24.490 8.224 7.031 1.00 84.06 406 ASP A C 1
ATOM 3333 O O . ASP A 1 406 ? 23.688 7.358 6.661 1.00 84.06 406 ASP A O 1
ATOM 3337 N N . GLU A 1 407 ? 25.300 8.037 8.068 1.00 88.19 407 GLU A N 1
ATOM 3338 C CA . GLU A 1 407 ? 25.333 6.797 8.846 1.00 88.19 407 GLU A CA 1
ATOM 3339 C C . GLU A 1 407 ? 23.963 6.458 9.458 1.00 88.19 407 GLU A C 1
ATOM 3341 O O . GLU A 1 407 ? 23.564 5.288 9.479 1.00 88.19 407 GLU A O 1
ATOM 3346 N N . ASP A 1 408 ? 23.197 7.476 9.862 1.00 87.06 408 ASP A N 1
ATOM 3347 C CA . ASP A 1 408 ? 21.840 7.317 10.389 1.00 87.06 408 ASP A CA 1
ATOM 3348 C C . ASP A 1 408 ? 20.884 6.771 9.324 1.00 87.06 408 ASP A C 1
ATOM 3350 O O . ASP A 1 408 ? 20.128 5.829 9.580 1.00 87.06 408 ASP A O 1
ATOM 3354 N N . MET A 1 409 ? 20.934 7.315 8.102 1.00 88.75 409 MET A N 1
ATOM 3355 C CA . MET A 1 409 ? 20.115 6.836 6.987 1.00 88.75 409 MET A CA 1
ATOM 3356 C C . MET A 1 409 ? 20.496 5.412 6.582 1.00 88.75 409 MET A C 1
ATOM 3358 O O . MET A 1 409 ? 19.620 4.588 6.313 1.00 88.75 409 MET A O 1
ATOM 3362 N N . GLN A 1 410 ? 21.792 5.094 6.545 1.00 92.19 410 GLN A N 1
ATOM 3363 C CA . GLN A 1 410 ? 22.259 3.740 6.242 1.00 92.19 410 GLN A CA 1
ATOM 3364 C C . GLN A 1 410 ? 21.767 2.738 7.288 1.00 92.19 410 GLN A C 1
ATOM 3366 O O . GLN A 1 410 ? 21.272 1.665 6.930 1.00 92.19 410 GLN A O 1
ATOM 3371 N N . SER A 1 411 ? 21.832 3.108 8.567 1.00 92.88 411 SER A N 1
ATOM 3372 C CA . SER A 1 411 ? 21.317 2.301 9.677 1.00 92.88 411 SER A CA 1
ATOM 3373 C C . SER A 1 411 ? 19.807 2.089 9.561 1.00 92.88 411 SER A C 1
ATOM 3375 O O . SER A 1 411 ? 19.333 0.953 9.649 1.00 92.88 411 SER A O 1
ATOM 3377 N N . ALA A 1 412 ? 19.057 3.151 9.250 1.00 91.06 412 ALA A N 1
ATOM 3378 C CA . ALA A 1 412 ? 17.621 3.074 9.015 1.00 91.06 412 ALA A CA 1
ATOM 3379 C C . ALA A 1 412 ? 17.275 2.160 7.825 1.00 91.06 412 ALA A C 1
ATOM 3381 O O . ALA A 1 412 ? 16.384 1.320 7.934 1.00 91.06 412 ALA A O 1
ATOM 3382 N N . LEU A 1 413 ? 18.006 2.242 6.707 1.00 92.25 413 LEU A N 1
ATOM 3383 C CA . LEU A 1 413 ? 17.807 1.361 5.549 1.00 92.25 413 LEU A CA 1
ATOM 3384 C C . LEU A 1 413 ? 18.103 -0.107 5.877 1.00 92.25 413 LEU A C 1
ATOM 3386 O O . LEU A 1 413 ? 17.332 -0.986 5.491 1.00 92.25 413 LEU A O 1
ATOM 3390 N N . GLN A 1 414 ? 19.177 -0.396 6.617 1.00 93.00 414 GLN A N 1
ATOM 3391 C CA . GLN A 1 414 ? 19.465 -1.763 7.061 1.00 93.00 414 GLN A CA 1
ATOM 3392 C C . GLN A 1 414 ? 18.359 -2.303 7.970 1.00 93.00 414 GLN A C 1
ATOM 3394 O O . GLN A 1 414 ? 17.945 -3.458 7.819 1.00 93.00 414 GLN A O 1
ATOM 3399 N N . TRP A 1 415 ? 17.858 -1.475 8.889 1.00 91.44 415 TRP A N 1
ATOM 3400 C CA . TRP A 1 415 ? 16.714 -1.819 9.725 1.00 91.44 415 TRP A CA 1
ATOM 3401 C C . TRP A 1 415 ? 15.462 -2.088 8.877 1.00 91.44 415 TRP A C 1
ATOM 3403 O O . TRP A 1 415 ? 14.826 -3.126 9.049 1.00 91.44 415 TRP A O 1
ATOM 3413 N N . MET A 1 416 ? 15.165 -1.246 7.883 1.00 90.19 416 MET A N 1
ATOM 3414 C CA . MET A 1 416 ? 14.052 -1.447 6.948 1.00 90.19 416 MET A CA 1
ATOM 3415 C C . MET A 1 416 ? 14.163 -2.768 6.172 1.00 90.19 416 MET A C 1
ATOM 3417 O O . MET A 1 416 ? 13.167 -3.464 5.972 1.00 90.19 416 MET A O 1
ATOM 3421 N N . VAL A 1 417 ? 15.364 -3.168 5.755 1.00 91.75 417 VAL A N 1
ATOM 3422 C CA . VAL A 1 417 ? 15.578 -4.449 5.060 1.00 91.75 417 VAL A CA 1
ATOM 3423 C C . VAL A 1 417 ? 15.346 -5.632 5.993 1.00 91.75 417 VAL A C 1
ATOM 3425 O O . VAL A 1 417 ? 14.648 -6.575 5.618 1.00 91.75 417 VAL A O 1
ATOM 3428 N N . ARG A 1 418 ? 15.925 -5.592 7.200 1.00 90.19 418 ARG A N 1
ATOM 3429 C CA . ARG A 1 418 ? 15.878 -6.705 8.163 1.00 90.19 418 ARG A CA 1
ATOM 3430 C C . ARG A 1 418 ? 14.496 -6.873 8.789 1.00 90.19 418 ARG A C 1
ATOM 3432 O O . ARG A 1 418 ? 14.032 -8.001 8.924 1.00 90.19 418 ARG A O 1
ATOM 3439 N N . THR A 1 419 ? 13.850 -5.768 9.149 1.00 87.00 419 THR A N 1
ATOM 3440 C CA . THR A 1 419 ? 12.580 -5.755 9.887 1.00 87.00 419 THR A CA 1
ATOM 3441 C C . THR A 1 419 ? 11.377 -5.713 8.950 1.00 87.00 419 THR A C 1
ATOM 3443 O O . THR A 1 419 ? 10.392 -6.405 9.191 1.00 87.00 419 THR A O 1
ATOM 3446 N N . CYS A 1 420 ? 11.455 -4.938 7.861 1.00 85.44 420 CYS A N 1
ATOM 3447 C CA . CYS A 1 420 ? 10.309 -4.666 6.985 1.00 85.44 420 CYS A CA 1
ATOM 3448 C C . CYS A 1 420 ? 10.370 -5.394 5.630 1.00 85.44 420 CYS A C 1
ATOM 3450 O O . CYS A 1 420 ? 9.438 -5.299 4.826 1.00 85.44 420 CYS A O 1
ATOM 3452 N N . GLY A 1 421 ? 11.467 -6.104 5.340 1.00 87.75 421 GLY A N 1
ATOM 3453 C CA . GLY A 1 421 ? 11.678 -6.764 4.050 1.00 87.75 421 GLY A CA 1
ATOM 3454 C C . GLY A 1 421 ? 11.823 -5.785 2.881 1.00 87.75 421 GLY A C 1
ATOM 3455 O O . GLY A 1 421 ? 11.525 -6.157 1.749 1.00 87.75 421 GLY A O 1
ATOM 3456 N N . PHE A 1 422 ? 12.245 -4.546 3.148 1.00 90.81 422 PHE A N 1
ATOM 3457 C CA . PHE A 1 422 ? 12.314 -3.460 2.170 1.00 90.81 422 PHE A CA 1
ATOM 3458 C C . PHE A 1 422 ? 13.183 -3.811 0.953 1.00 90.81 422 PHE A C 1
ATOM 3460 O O . PHE A 1 422 ? 14.397 -3.985 1.076 1.00 90.81 422 PHE A O 1
ATOM 3467 N N . ARG A 1 423 ? 12.559 -3.925 -0.229 1.00 91.31 423 ARG A N 1
ATOM 3468 C CA . ARG A 1 423 ? 13.224 -4.202 -1.521 1.00 91.31 423 ARG A CA 1
ATOM 3469 C C . ARG A 1 423 ? 12.503 -3.478 -2.672 1.00 91.31 423 ARG A C 1
ATOM 3471 O O . ARG A 1 423 ? 11.846 -4.114 -3.498 1.00 91.31 423 ARG A O 1
ATOM 3478 N N . PRO A 1 424 ? 12.592 -2.142 -2.725 1.00 91.75 424 PRO A N 1
ATOM 3479 C CA . PRO A 1 424 ? 11.732 -1.326 -3.574 1.00 91.75 424 PRO A CA 1
ATOM 3480 C C . PRO A 1 424 ? 11.953 -1.564 -5.072 1.00 91.75 424 PRO A C 1
ATOM 3482 O O . PRO A 1 424 ? 13.041 -1.938 -5.511 1.00 91.75 424 PRO A O 1
ATOM 3485 N N . ILE A 1 425 ? 10.914 -1.280 -5.855 1.00 91.94 425 ILE A N 1
ATOM 3486 C CA . ILE A 1 425 ? 10.954 -1.176 -7.314 1.00 91.94 425 ILE A CA 1
ATOM 3487 C C . ILE A 1 425 ? 10.781 0.298 -7.680 1.00 91.94 425 ILE A C 1
ATOM 3489 O O . ILE A 1 425 ? 9.771 0.909 -7.350 1.00 91.94 425 ILE A O 1
ATOM 3493 N N . PHE A 1 426 ? 11.737 0.887 -8.385 1.00 90.88 426 PHE A N 1
ATOM 3494 C CA . PHE A 1 426 ? 11.685 2.291 -8.778 1.00 90.88 426 PHE A CA 1
ATOM 3495 C C . PHE A 1 426 ? 10.951 2.459 -10.112 1.00 90.88 426 PHE A C 1
ATOM 3497 O O . PHE A 1 426 ? 11.399 1.961 -11.147 1.00 90.88 426 PHE A O 1
ATOM 3504 N N . ALA A 1 427 ? 9.827 3.176 -10.098 1.00 87.44 427 ALA A N 1
ATOM 3505 C CA . ALA A 1 427 ? 9.066 3.529 -11.293 1.00 87.44 427 ALA A CA 1
ATOM 3506 C C . ALA A 1 427 ? 9.821 4.588 -12.110 1.00 87.44 427 ALA A C 1
ATOM 3508 O O . ALA A 1 427 ? 9.864 5.763 -11.753 1.00 87.44 427 ALA A O 1
ATOM 3509 N N . TRP A 1 428 ? 10.422 4.168 -13.218 1.00 88.25 428 TRP A N 1
ATOM 3510 C CA . TRP A 1 428 ? 11.361 4.971 -13.998 1.00 88.25 428 TRP A CA 1
ATOM 3511 C C . TRP A 1 428 ? 10.693 5.828 -15.085 1.00 88.25 428 TRP A C 1
ATOM 3513 O O . TRP A 1 428 ? 11.343 6.669 -15.701 1.00 88.25 428 TRP A O 1
ATOM 3523 N N . ASP A 1 429 ? 9.384 5.666 -15.312 1.00 79.81 429 ASP A N 1
ATOM 3524 C CA . ASP A 1 429 ? 8.641 6.355 -16.377 1.00 79.81 429 ASP A CA 1
ATOM 3525 C C . ASP A 1 429 ? 8.792 7.887 -16.357 1.00 79.81 429 ASP A C 1
ATOM 3527 O O . ASP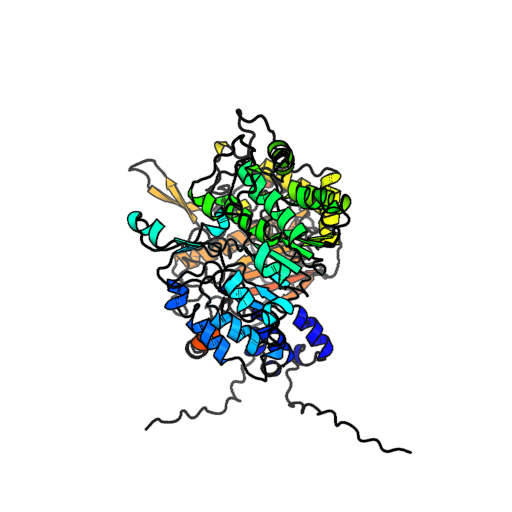 A 1 429 ? 8.838 8.506 -17.419 1.00 79.81 429 ASP A O 1
ATOM 3531 N N . SER A 1 430 ? 8.911 8.510 -15.178 1.00 75.56 430 SER A N 1
ATOM 3532 C CA . SER A 1 430 ? 9.099 9.965 -15.039 1.00 75.56 430 SER A CA 1
ATOM 3533 C C . SER A 1 430 ? 10.436 10.467 -15.586 1.00 75.56 430 SER A C 1
ATOM 3535 O O . SER A 1 430 ? 10.581 11.656 -15.862 1.00 75.56 430 SER A O 1
ATOM 3537 N N . LEU A 1 431 ? 11.417 9.574 -15.717 1.00 79.31 431 LEU A N 1
ATOM 3538 C CA . LEU A 1 431 ? 12.752 9.866 -16.224 1.00 79.31 431 LEU A CA 1
ATOM 3539 C C . LEU A 1 431 ? 12.919 9.464 -17.694 1.00 79.31 431 LEU A C 1
ATOM 3541 O O . LEU A 1 431 ? 13.911 9.876 -18.288 1.00 79.31 431 LEU A O 1
ATOM 3545 N N . CYS A 1 432 ? 11.941 8.764 -18.289 1.00 76.94 432 CYS A N 1
ATOM 3546 C CA . CYS A 1 432 ? 11.954 8.280 -19.678 1.00 76.94 432 CYS A CA 1
ATOM 3547 C C . CYS A 1 432 ? 11.629 9.340 -20.757 1.00 76.94 432 CYS A C 1
ATOM 3549 O O . CYS A 1 432 ? 11.601 9.006 -21.943 1.00 76.94 432 CYS A O 1
ATOM 3551 N N . CYS A 1 433 ? 11.357 10.593 -20.376 1.00 68.12 433 CYS A N 1
ATOM 3552 C CA . CYS A 1 433 ? 10.961 11.665 -21.295 1.00 68.12 433 CYS A CA 1
ATOM 3553 C C . CYS A 1 433 ? 11.831 12.921 -21.141 1.00 68.12 433 CYS A C 1
ATOM 3555 O O . CYS A 1 433 ? 12.329 13.219 -20.050 1.00 68.12 433 CYS A O 1
ATOM 3557 N N . ASP A 1 434 ? 11.945 13.688 -22.228 1.00 57.28 434 ASP A N 1
ATOM 3558 C CA . ASP A 1 434 ? 12.670 14.970 -22.268 1.00 57.28 434 ASP A CA 1
ATOM 3559 C C . ASP A 1 434 ? 11.919 16.088 -21.552 1.00 57.28 434 ASP A C 1
ATOM 3561 O O . ASP A 1 434 ? 12.521 16.917 -20.873 1.00 57.28 434 ASP A O 1
ATOM 3565 N N . VAL A 1 435 ? 10.586 16.060 -21.631 1.00 55.53 435 VAL A N 1
ATOM 3566 C CA . VAL A 1 435 ? 9.713 16.950 -20.863 1.00 55.53 435 VAL A CA 1
ATOM 3567 C C . VAL A 1 435 ? 9.640 16.419 -19.431 1.00 55.53 435 VAL A C 1
ATOM 3569 O O . VAL A 1 435 ? 8.736 15.662 -19.065 1.00 55.53 435 VAL A O 1
ATOM 3572 N N . PHE A 1 436 ? 10.662 16.766 -18.649 1.00 52.16 436 PHE A N 1
ATOM 3573 C CA . PHE A 1 436 ? 10.750 16.530 -17.207 1.00 52.16 436 PHE A CA 1
ATOM 3574 C C . PHE A 1 436 ? 9.437 16.981 -16.556 1.00 52.16 436 PHE A C 1
ATOM 3576 O O . PHE A 1 436 ? 8.981 18.063 -16.923 1.00 52.16 436 PHE A O 1
ATOM 3583 N N . PRO A 1 437 ? 8.773 16.131 -15.743 1.00 55.00 437 PRO A N 1
ATOM 3584 C CA . PRO A 1 437 ? 7.341 15.864 -15.860 1.00 55.00 437 PRO A CA 1
ATOM 3585 C C . PRO A 1 437 ? 6.559 17.141 -16.128 1.00 55.00 437 PRO A C 1
ATOM 3587 O O . PRO A 1 437 ? 6.713 18.087 -15.371 1.00 55.00 437 PRO A O 1
ATOM 3590 N N . ALA A 1 438 ? 5.699 17.158 -17.152 1.00 48.16 438 ALA A N 1
ATOM 3591 C CA . ALA A 1 438 ? 4.965 18.350 -17.619 1.00 48.16 438 ALA A CA 1
ATOM 3592 C C . ALA A 1 438 ? 4.165 19.126 -16.540 1.00 48.16 438 ALA A C 1
ATOM 3594 O O . ALA A 1 438 ? 3.582 20.164 -16.836 1.00 48.16 438 ALA A O 1
ATOM 3595 N N . ASN A 1 439 ? 4.115 18.606 -15.313 1.00 47.41 439 ASN A N 1
ATOM 3596 C CA . ASN A 1 439 ? 3.451 19.164 -14.147 1.00 47.41 439 ASN A CA 1
ATOM 3597 C C . ASN A 1 439 ? 4.426 19.786 -13.118 1.00 47.41 439 ASN A C 1
ATOM 3599 O O . ASN A 1 439 ? 3.955 20.311 -12.113 1.00 47.41 439 ASN A O 1
ATOM 3603 N N . ILE A 1 440 ? 5.751 19.703 -13.307 1.00 56.34 440 ILE A N 1
ATOM 3604 C CA . ILE A 1 440 ? 6.738 20.319 -12.409 1.00 56.34 440 ILE A CA 1
ATOM 3605 C C . ILE A 1 440 ? 7.158 21.669 -12.991 1.00 56.34 440 ILE A C 1
ATOM 3607 O O . ILE A 1 440 ? 7.542 21.773 -14.154 1.00 56.34 440 ILE A O 1
ATOM 3611 N N . ASP A 1 441 ? 7.091 22.708 -12.165 1.00 59.06 441 ASP A N 1
ATOM 3612 C CA . ASP A 1 441 ? 7.540 24.050 -12.514 1.00 59.06 441 ASP A CA 1
ATOM 3613 C C . ASP A 1 441 ? 9.050 24.071 -12.823 1.00 59.06 441 ASP A C 1
ATOM 3615 O O . ASP A 1 441 ? 9.906 23.949 -11.942 1.00 59.06 441 ASP A O 1
ATOM 3619 N N . HIS A 1 442 ? 9.384 24.248 -14.103 1.00 63.81 442 HIS A N 1
ATOM 3620 C CA . HIS A 1 442 ? 10.763 24.275 -14.589 1.00 63.81 442 HIS A CA 1
ATOM 3621 C C . HIS A 1 442 ? 11.614 25.376 -13.940 1.00 63.81 442 HIS A C 1
ATOM 3623 O O . HIS A 1 442 ? 12.833 25.226 -13.866 1.00 63.81 442 HIS A O 1
ATOM 3629 N N . SER A 1 443 ? 11.004 26.456 -13.438 1.00 64.12 443 SER A N 1
ATOM 3630 C CA . SER A 1 443 ? 11.744 27.558 -12.810 1.00 64.12 443 SER A CA 1
ATOM 3631 C C . SER A 1 443 ? 12.331 27.184 -11.443 1.00 64.12 443 SER A C 1
ATOM 3633 O O . SER A 1 443 ? 13.372 27.710 -11.043 1.00 64.12 443 SER A O 1
ATOM 3635 N N . THR A 1 444 ? 11.712 26.221 -10.756 1.00 66.94 444 THR A N 1
ATOM 3636 C CA . THR A 1 444 ? 12.087 25.771 -9.410 1.00 66.94 444 THR A CA 1
ATOM 3637 C C . THR A 1 444 ? 12.693 24.370 -9.394 1.00 66.94 444 THR A C 1
ATOM 3639 O O . THR A 1 444 ? 12.991 23.853 -8.323 1.00 66.94 444 THR A O 1
ATOM 3642 N N . THR A 1 445 ? 12.922 23.744 -10.551 1.00 72.75 445 THR A N 1
ATOM 3643 C CA . THR A 1 445 ? 13.425 22.362 -10.653 1.00 72.75 445 THR A CA 1
ATOM 3644 C C . THR A 1 445 ? 14.944 22.319 -10.849 1.00 72.75 445 THR A C 1
ATOM 3646 O O . THR A 1 445 ? 15.523 23.127 -11.585 1.00 72.75 445 THR A O 1
ATOM 3649 N N . LYS A 1 446 ? 15.630 21.375 -10.196 1.00 77.88 446 LYS A N 1
ATOM 3650 C CA . LYS A 1 446 ? 17.046 21.086 -10.457 1.00 77.88 446 LYS A CA 1
ATOM 3651 C C . LYS A 1 446 ? 17.235 20.567 -11.895 1.00 77.88 446 LYS A C 1
ATOM 3653 O O . LYS A 1 446 ? 16.341 19.916 -12.437 1.00 77.88 446 LYS A O 1
ATOM 3658 N N . PRO A 1 447 ? 18.383 20.835 -12.535 1.00 80.81 447 PRO A N 1
ATOM 3659 C CA . PRO A 1 447 ? 18.762 20.159 -13.771 1.00 80.81 447 PRO A CA 1
ATOM 3660 C C . PRO A 1 447 ? 18.608 18.635 -13.663 1.00 80.81 447 PRO A C 1
ATOM 3662 O O . PRO A 1 447 ? 18.940 18.031 -12.643 1.00 80.81 447 PRO A O 1
ATOM 3665 N N . LYS A 1 448 ? 18.128 17.992 -14.734 1.00 79.69 448 LYS A N 1
ATOM 3666 C CA . LYS A 1 448 ? 17.922 16.534 -14.768 1.00 79.69 448 LYS A CA 1
ATOM 3667 C C . LYS A 1 448 ? 19.211 15.761 -14.464 1.00 79.69 448 LYS A C 1
ATOM 3669 O O . LYS A 1 448 ? 19.155 14.758 -13.760 1.00 79.69 448 LYS A O 1
ATOM 3674 N N . ALA A 1 449 ? 20.356 16.247 -14.948 1.00 82.31 449 ALA A N 1
ATOM 3675 C CA . ALA A 1 449 ? 21.668 15.660 -14.685 1.00 82.31 449 ALA A CA 1
ATOM 3676 C C . ALA A 1 449 ? 21.987 15.583 -13.179 1.00 82.31 449 ALA A C 1
ATOM 3678 O O . ALA A 1 449 ? 22.423 14.534 -12.706 1.00 82.31 449 ALA A O 1
ATOM 3679 N N . ASP A 1 450 ? 21.675 16.636 -12.417 1.00 83.19 450 ASP A N 1
ATOM 3680 C CA . ASP A 1 450 ? 21.900 16.685 -10.966 1.00 83.19 450 ASP A CA 1
ATOM 3681 C C . ASP A 1 450 ? 21.028 15.657 -10.237 1.00 83.19 450 ASP A C 1
ATOM 3683 O O . ASP A 1 450 ? 21.495 14.946 -9.349 1.00 83.19 450 ASP A O 1
ATOM 3687 N N . ILE A 1 451 ? 19.773 15.506 -10.670 1.00 84.06 451 ILE A N 1
ATOM 3688 C CA . ILE A 1 451 ? 18.836 14.523 -10.108 1.00 84.06 451 ILE A CA 1
ATOM 3689 C C . ILE A 1 451 ? 19.323 13.095 -10.380 1.00 84.06 451 ILE A C 1
ATOM 3691 O O . ILE A 1 451 ? 19.302 12.252 -9.484 1.00 84.06 451 ILE A O 1
ATOM 3695 N N . ILE A 1 452 ? 19.797 12.814 -11.600 1.00 87.56 452 ILE A N 1
ATOM 3696 C CA . ILE A 1 452 ? 20.383 11.511 -11.948 1.00 87.56 452 ILE A CA 1
ATOM 3697 C C . ILE A 1 452 ? 21.661 11.252 -11.142 1.00 87.56 452 ILE A C 1
ATOM 3699 O O . ILE A 1 452 ? 21.883 10.119 -10.716 1.00 87.56 452 ILE A O 1
ATOM 3703 N N . SER A 1 453 ? 22.479 12.278 -10.898 1.00 87.56 453 SER A N 1
ATOM 3704 C CA . SER A 1 453 ? 23.663 12.173 -10.041 1.00 87.56 453 SER A CA 1
ATOM 3705 C C . SER A 1 453 ? 23.284 11.805 -8.601 1.00 87.56 453 SER A C 1
ATOM 3707 O O . SER A 1 453 ? 23.818 10.840 -8.056 1.00 87.56 453 SER A O 1
ATOM 3709 N N . GLY A 1 454 ? 22.284 12.479 -8.021 1.00 87.19 454 GLY A N 1
ATOM 3710 C CA . GLY A 1 454 ? 21.758 12.143 -6.693 1.00 87.19 454 GLY A CA 1
ATOM 3711 C C . GLY A 1 454 ? 21.210 10.713 -6.615 1.00 87.19 454 GLY A C 1
ATOM 3712 O O . GLY A 1 454 ? 21.510 9.978 -5.673 1.00 87.19 454 GLY A O 1
ATOM 3713 N N . LEU A 1 455 ? 20.473 10.273 -7.642 1.00 89.94 455 LEU A N 1
ATOM 3714 C CA . LEU A 1 455 ? 19.957 8.900 -7.726 1.00 89.94 455 LEU A CA 1
ATOM 3715 C C . LEU A 1 455 ? 21.075 7.865 -7.849 1.00 89.94 455 LEU A C 1
ATOM 3717 O O . LEU A 1 455 ? 20.979 6.795 -7.251 1.00 89.94 455 LEU A O 1
ATOM 3721 N N . LYS A 1 456 ? 22.135 8.178 -8.601 1.00 92.00 456 LYS A N 1
ATOM 3722 C CA . LYS A 1 456 ? 23.311 7.317 -8.723 1.00 92.00 456 LYS A CA 1
ATOM 3723 C C . LYS A 1 456 ? 23.945 7.085 -7.352 1.00 92.00 456 LYS A C 1
ATOM 3725 O O . LYS A 1 456 ? 24.098 5.929 -6.970 1.00 92.00 456 LYS A O 1
ATOM 3730 N N . THR A 1 457 ? 24.238 8.152 -6.608 1.00 90.75 457 THR A N 1
ATOM 3731 C CA . THR A 1 457 ? 24.807 8.059 -5.253 1.00 90.75 457 THR A CA 1
ATOM 3732 C C . THR A 1 457 ? 23.919 7.215 -4.340 1.00 90.75 457 THR A C 1
ATOM 3734 O O . THR A 1 457 ? 24.398 6.309 -3.664 1.00 90.75 457 THR A O 1
ATOM 3737 N N . PHE A 1 458 ? 22.604 7.444 -4.375 1.00 90.38 458 PHE A N 1
ATOM 3738 C CA . PHE A 1 458 ? 21.658 6.664 -3.582 1.00 90.38 458 PHE A CA 1
ATOM 3739 C C . PHE A 1 458 ? 21.667 5.169 -3.954 1.00 90.38 458 PHE A C 1
ATOM 3741 O O . PHE A 1 458 ? 21.706 4.310 -3.073 1.00 90.38 458 PHE A O 1
ATOM 3748 N N . PHE A 1 459 ? 21.674 4.831 -5.247 1.00 93.94 459 PHE A N 1
ATOM 3749 C CA . PHE A 1 459 ? 21.737 3.444 -5.724 1.00 93.94 459 PHE A CA 1
ATOM 3750 C C . PHE A 1 459 ? 23.066 2.760 -5.392 1.00 93.94 459 PHE A C 1
ATOM 3752 O O . PHE A 1 459 ? 23.070 1.569 -5.074 1.00 93.94 459 PHE A O 1
ATOM 3759 N N . GLU A 1 460 ? 24.182 3.489 -5.416 1.00 93.62 460 GLU A N 1
ATOM 3760 C CA . GLU A 1 460 ? 25.468 2.982 -4.930 1.00 93.62 460 GLU A CA 1
ATOM 3761 C C . GLU A 1 460 ? 25.373 2.602 -3.450 1.00 93.62 460 GLU A C 1
ATOM 3763 O O . GLU A 1 460 ? 25.782 1.496 -3.084 1.00 93.62 460 GLU A O 1
ATOM 3768 N N . THR A 1 461 ? 24.750 3.440 -2.614 1.00 91.81 461 THR A N 1
ATOM 3769 C CA . THR A 1 461 ? 24.552 3.100 -1.201 1.00 91.81 461 THR A CA 1
ATOM 3770 C C . THR A 1 461 ? 23.624 1.902 -1.013 1.00 91.81 461 THR A C 1
ATOM 3772 O O . THR A 1 461 ? 23.951 1.004 -0.241 1.00 91.81 461 THR A O 1
ATOM 3775 N N . LEU A 1 462 ? 22.506 1.812 -1.744 1.00 93.25 462 LEU A N 1
ATOM 3776 C CA . LEU A 1 462 ? 21.631 0.631 -1.681 1.00 93.25 462 LEU A CA 1
ATOM 3777 C C . LEU A 1 462 ? 22.417 -0.660 -1.944 1.00 93.25 462 LEU A C 1
ATOM 3779 O O . LEU A 1 462 ? 22.306 -1.617 -1.177 1.00 93.25 462 LEU A O 1
ATOM 3783 N N . ARG A 1 463 ? 23.275 -0.664 -2.970 1.00 92.75 463 ARG A N 1
ATOM 3784 C CA . ARG A 1 463 ? 24.115 -1.824 -3.294 1.00 92.75 463 ARG A CA 1
ATOM 3785 C C . ARG A 1 463 ? 25.141 -2.132 -2.210 1.00 92.75 463 ARG A C 1
ATOM 3787 O O . ARG A 1 463 ? 25.320 -3.305 -1.890 1.00 92.75 463 ARG A O 1
ATOM 3794 N N . GLN A 1 464 ? 25.786 -1.118 -1.629 1.00 93.00 464 GLN A N 1
ATOM 3795 C CA . GLN A 1 464 ? 26.705 -1.301 -0.494 1.00 93.00 464 GLN A CA 1
ATOM 3796 C C . GLN A 1 464 ? 26.003 -1.962 0.701 1.00 93.00 464 GLN A C 1
ATOM 3798 O O . GLN A 1 464 ? 26.595 -2.792 1.387 1.00 93.00 464 GLN A O 1
ATOM 3803 N N . LEU A 1 465 ? 24.719 -1.658 0.900 1.00 92.94 465 LEU A N 1
ATOM 3804 C CA . LEU A 1 465 ? 23.871 -2.251 1.936 1.00 92.94 465 LEU A CA 1
ATOM 3805 C C . LEU A 1 465 ? 23.275 -3.620 1.547 1.00 92.94 465 LEU A C 1
ATOM 3807 O O . LEU A 1 465 ? 22.517 -4.201 2.325 1.00 92.94 465 LEU A O 1
ATOM 3811 N N . GLY A 1 466 ? 23.588 -4.150 0.360 1.00 92.69 466 GLY A N 1
ATOM 3812 C CA . GLY A 1 466 ? 23.047 -5.419 -0.140 1.00 92.69 466 GLY A CA 1
ATOM 3813 C C . GLY A 1 466 ? 21.586 -5.346 -0.602 1.00 92.69 466 GLY A C 1
ATOM 3814 O O . GLY A 1 466 ? 20.923 -6.379 -0.720 1.00 92.69 466 GLY A O 1
ATOM 3815 N N . ILE A 1 467 ? 21.068 -4.143 -0.857 1.00 94.00 467 ILE A N 1
ATOM 3816 C CA . ILE A 1 467 ? 19.712 -3.899 -1.357 1.00 94.00 467 ILE A CA 1
ATOM 3817 C C . ILE A 1 467 ? 19.761 -3.845 -2.892 1.00 94.00 467 ILE A C 1
ATOM 3819 O O . ILE A 1 467 ? 20.504 -3.031 -3.442 1.00 94.00 467 ILE A O 1
ATOM 3823 N N . PRO A 1 468 ? 18.986 -4.683 -3.607 1.00 94.62 468 PRO A N 1
ATOM 3824 C CA . PRO A 1 468 ? 19.009 -4.695 -5.065 1.00 94.62 468 PRO A CA 1
ATOM 3825 C C . PRO A 1 468 ? 18.353 -3.439 -5.649 1.00 94.62 468 PRO A C 1
ATOM 3827 O O . PRO A 1 468 ? 17.294 -3.006 -5.188 1.00 94.62 468 PRO A O 1
ATOM 3830 N N . VAL A 1 469 ? 18.935 -2.901 -6.720 1.00 96.31 469 VAL A N 1
ATOM 3831 C CA . VAL A 1 469 ? 18.364 -1.789 -7.490 1.00 96.31 469 VAL A CA 1
ATOM 3832 C C . VAL A 1 469 ? 17.453 -2.360 -8.571 1.00 96.31 469 VAL A C 1
ATOM 3834 O O . VAL A 1 469 ? 17.907 -2.987 -9.531 1.00 96.31 469 VAL A O 1
ATOM 3837 N N . ARG A 1 470 ? 16.145 -2.149 -8.417 1.00 96.31 470 ARG A N 1
ATOM 3838 C CA . ARG A 1 470 ? 15.114 -2.726 -9.288 1.00 96.31 470 ARG A CA 1
ATOM 3839 C C . ARG A 1 470 ? 14.359 -1.605 -9.982 1.00 96.31 470 ARG A C 1
ATOM 3841 O O . ARG A 1 470 ? 13.771 -0.767 -9.308 1.00 96.31 470 ARG A O 1
ATOM 3848 N N . LEU A 1 471 ? 14.366 -1.573 -11.308 1.00 95.50 471 LEU A N 1
ATOM 3849 C CA . LEU A 1 471 ? 13.702 -0.533 -12.095 1.00 95.50 471 LEU A CA 1
ATOM 3850 C C . LEU A 1 471 ? 12.471 -1.091 -12.809 1.00 95.50 471 LEU A C 1
ATOM 3852 O O . LEU A 1 471 ? 12.499 -2.208 -13.326 1.00 95.50 471 LEU A O 1
ATOM 3856 N N . SER A 1 472 ? 11.410 -0.291 -12.886 1.00 91.94 472 SER A N 1
ATOM 3857 C CA . SER A 1 472 ? 10.218 -0.582 -13.682 1.00 91.94 472 SER A CA 1
ATOM 3858 C C . SER A 1 472 ? 9.960 0.519 -14.699 1.00 91.94 472 SER A C 1
ATOM 3860 O O . SER A 1 472 ? 9.847 1.691 -14.348 1.00 91.94 472 SER A O 1
ATOM 3862 N N . ILE A 1 473 ? 9.853 0.129 -15.965 1.00 89.12 473 ILE A N 1
ATOM 3863 C CA . ILE A 1 473 ? 9.445 0.963 -17.089 1.00 89.12 473 ILE A CA 1
ATOM 3864 C C . ILE A 1 473 ? 8.063 0.466 -17.521 1.00 89.12 473 ILE A C 1
ATOM 3866 O O . ILE A 1 473 ? 7.921 -0.657 -18.011 1.00 89.12 473 ILE A O 1
ATOM 3870 N N . GLY A 1 474 ? 7.039 1.294 -17.325 1.00 76.50 474 GLY A N 1
ATOM 3871 C CA . GLY A 1 474 ? 5.670 1.023 -17.769 1.00 76.50 474 GLY A CA 1
ATOM 3872 C C . GLY A 1 474 ? 4.683 0.684 -16.690 1.00 76.50 474 GLY A C 1
ATOM 3873 O O . GLY A 1 474 ? 3.580 0.220 -16.983 1.00 76.50 474 GLY A O 1
ATOM 3874 N N . ASP A 1 475 ? 5.018 0.985 -15.439 1.00 66.19 475 ASP A N 1
ATOM 3875 C CA . ASP A 1 475 ? 4.048 0.993 -14.350 1.00 66.19 475 ASP A CA 1
ATOM 3876 C C . ASP A 1 475 ? 3.112 2.206 -14.427 1.00 66.19 475 ASP A C 1
ATOM 3878 O O . ASP A 1 475 ? 3.125 3.116 -13.597 1.00 66.19 475 ASP A O 1
ATOM 3882 N N . ARG A 1 476 ? 2.288 2.219 -15.481 1.00 62.06 476 ARG A N 1
ATOM 3883 C CA . ARG A 1 476 ? 1.289 3.261 -15.746 1.00 62.06 476 ARG A CA 1
ATOM 3884 C C . ARG A 1 476 ? -0.103 2.895 -15.208 1.00 62.06 476 ARG A C 1
ATOM 3886 O O . ARG A 1 476 ? -1.004 3.733 -15.252 1.00 62.06 476 ARG A O 1
ATOM 3893 N N . GLY A 1 477 ? -0.273 1.679 -14.672 1.00 50.09 477 GLY A N 1
ATOM 3894 C CA . GLY A 1 477 ? -1.561 1.090 -14.276 1.00 50.09 477 GLY A CA 1
ATOM 3895 C C . GLY A 1 477 ? -2.313 1.850 -13.182 1.00 50.09 477 GLY A C 1
ATOM 3896 O O . GLY A 1 477 ? -3.525 1.982 -13.274 1.00 50.09 477 GLY A O 1
ATOM 3897 N N . MET A 1 478 ? -1.603 2.433 -12.214 1.00 42.16 478 MET A N 1
ATOM 3898 C CA . MET A 1 478 ? -2.230 3.195 -11.120 1.00 42.16 478 MET A CA 1
ATOM 3899 C C . MET A 1 478 ? -2.392 4.686 -11.424 1.00 42.16 478 MET A C 1
ATOM 3901 O O . MET A 1 478 ? -2.936 5.440 -10.631 1.00 42.16 478 MET A O 1
ATOM 3905 N N . THR A 1 479 ? -1.879 5.146 -12.565 1.00 40.22 479 THR A N 1
ATOM 3906 C CA . THR A 1 479 ? -1.480 6.550 -12.679 1.00 40.22 479 THR A CA 1
ATOM 3907 C C . THR A 1 479 ? -2.419 7.454 -13.464 1.00 40.22 479 THR A C 1
ATOM 3909 O O . THR A 1 479 ? -2.246 8.665 -13.350 1.00 40.22 479 THR A O 1
ATOM 3912 N N . TYR A 1 480 ? -3.380 6.928 -14.241 1.00 38.75 480 TYR A N 1
ATOM 3913 C CA . TYR A 1 480 ? -4.302 7.749 -15.041 1.00 38.75 480 TYR A CA 1
ATOM 3914 C C . TYR A 1 480 ? -5.599 7.014 -15.418 1.00 38.75 480 TYR A C 1
ATOM 3916 O O . TYR A 1 480 ? -5.567 5.985 -16.081 1.00 38.75 480 TYR A O 1
ATOM 3924 N N . THR A 1 481 ? -6.748 7.633 -15.136 1.00 35.22 481 THR A N 1
ATOM 3925 C CA . THR A 1 481 ? -8.053 7.321 -15.757 1.00 35.22 481 THR A CA 1
ATOM 3926 C C . THR A 1 481 ? -8.270 8.061 -17.087 1.00 35.22 481 THR A C 1
ATOM 3928 O O . THR A 1 481 ? -9.369 8.063 -17.639 1.00 35.22 481 THR A O 1
ATOM 3931 N N . ASN A 1 482 ? -7.235 8.714 -17.631 1.00 35.00 482 ASN A N 1
ATOM 3932 C CA . ASN A 1 482 ? -7.380 9.578 -18.799 1.00 35.00 482 ASN A CA 1
ATOM 3933 C C . ASN A 1 482 ? -7.183 8.794 -20.110 1.00 35.00 482 ASN A C 1
ATOM 3935 O O . ASN A 1 482 ? -6.086 8.336 -20.419 1.00 35.00 482 ASN A O 1
ATOM 3939 N N . ASN A 1 483 ? -8.252 8.684 -20.904 1.00 33.06 483 ASN A N 1
ATOM 3940 C CA . ASN A 1 483 ? -8.360 7.941 -22.172 1.00 33.06 483 ASN A CA 1
ATOM 3941 C C . ASN A 1 483 ? -7.554 8.537 -23.360 1.00 33.06 483 ASN A C 1
ATOM 3943 O O . ASN A 1 483 ? -7.962 8.417 -24.517 1.00 33.06 483 ASN A O 1
ATOM 3947 N N . GLY A 1 484 ? -6.428 9.210 -23.109 1.00 40.66 484 GLY A N 1
ATOM 3948 C CA . GLY A 1 484 ? -5.619 9.883 -24.132 1.00 40.66 484 GLY A CA 1
ATOM 3949 C C . GLY A 1 484 ? -4.508 9.015 -24.743 1.00 40.66 484 GLY A C 1
ATOM 3950 O O . GLY A 1 484 ? -3.892 8.208 -24.056 1.00 40.66 484 GLY A O 1
ATOM 3951 N N . LEU A 1 485 ? -4.221 9.242 -26.032 1.00 41.38 485 LEU A N 1
ATOM 3952 C CA . LEU A 1 485 ? -3.099 8.670 -26.805 1.00 41.38 485 LEU A CA 1
ATOM 3953 C C . LEU A 1 485 ? -1.716 8.916 -26.174 1.00 41.38 485 LEU A C 1
ATOM 3955 O O . LEU A 1 485 ? -0.832 8.069 -26.268 1.00 41.38 485 LEU A O 1
ATOM 3959 N N . ASP A 1 486 ? -1.541 10.068 -25.525 1.00 46.19 486 ASP A N 1
ATOM 3960 C CA . ASP A 1 486 ? -0.231 10.706 -25.324 1.00 46.19 486 ASP A CA 1
ATOM 3961 C C . ASP A 1 486 ? 0.676 10.036 -24.276 1.00 46.19 486 ASP A C 1
ATOM 3963 O O . ASP A 1 486 ? 1.759 10.542 -23.991 1.00 46.19 486 ASP A O 1
ATOM 3967 N N . ARG A 1 487 ? 0.245 8.943 -23.631 1.00 51.38 487 ARG A N 1
ATOM 3968 C CA . ARG A 1 487 ? 0.956 8.373 -22.469 1.00 51.38 487 ARG A CA 1
ATOM 3969 C C . ARG A 1 487 ? 0.926 6.856 -22.395 1.00 51.38 487 ARG A C 1
ATOM 3971 O O . ARG A 1 487 ? 1.102 6.290 -21.321 1.00 51.38 487 ARG A O 1
ATOM 3978 N N . SER A 1 488 ? 0.708 6.169 -23.505 1.00 58.56 488 SER A N 1
ATOM 3979 C CA . SER A 1 488 ? 0.688 4.699 -23.533 1.00 58.56 488 SER A CA 1
ATOM 3980 C C . SER A 1 488 ? 1.944 4.127 -24.214 1.00 58.56 488 SER A C 1
ATOM 3982 O O . SER A 1 488 ? 2.492 3.116 -23.796 1.00 58.56 488 SER A O 1
ATOM 3984 N N . VAL A 1 489 ? 2.490 4.867 -25.171 1.00 69.19 489 VAL A N 1
ATOM 3985 C CA . VAL A 1 489 ? 3.650 4.514 -25.990 1.00 69.19 489 VAL A CA 1
ATOM 3986 C C . VAL A 1 489 ? 4.890 5.294 -25.490 1.00 69.19 489 VAL A C 1
ATOM 3988 O O . VAL A 1 489 ? 4.730 6.256 -24.730 1.00 69.19 489 VAL A O 1
ATOM 3991 N N . TYR A 1 490 ? 6.118 4.855 -25.796 1.00 71.38 490 TYR A N 1
ATOM 3992 C CA . TYR A 1 490 ? 7.360 5.515 -25.337 1.00 71.38 490 TYR A CA 1
ATOM 3993 C C . TYR A 1 490 ? 7.957 6.415 -26.419 1.00 71.38 490 TYR A C 1
ATOM 3995 O O . TYR A 1 490 ? 8.318 7.557 -26.159 1.00 71.38 490 TYR A O 1
ATOM 4003 N N . PHE A 1 491 ? 7.982 5.916 -27.644 1.00 72.69 491 PHE A N 1
ATOM 4004 C CA . PHE A 1 491 ? 8.572 6.480 -28.849 1.00 72.69 491 PHE A CA 1
ATOM 4005 C C . PHE A 1 491 ? 7.490 7.026 -29.811 1.00 72.69 491 PHE A C 1
ATOM 4007 O O . PHE A 1 491 ? 7.623 6.922 -31.031 1.00 72.69 491 PHE A O 1
ATOM 4014 N N . SER A 1 492 ? 6.374 7.543 -29.273 1.00 63.50 492 SER A N 1
ATOM 4015 C CA . SER A 1 492 ? 5.263 8.149 -30.030 1.00 63.50 492 SER A CA 1
ATOM 4016 C C . SER A 1 492 ? 5.293 9.668 -30.028 1.00 63.50 492 SER A C 1
ATOM 4018 O O . SER A 1 492 ? 5.672 10.266 -29.034 1.00 63.50 492 SER A O 1
ATOM 4020 N N . ASP A 1 493 ? 4.731 10.308 -31.050 1.00 60.94 493 ASP A N 1
ATOM 4021 C CA . ASP A 1 493 ? 4.531 11.761 -31.025 1.00 60.94 493 ASP A CA 1
ATOM 4022 C C . ASP A 1 493 ? 3.692 12.189 -29.806 1.00 60.94 493 ASP A C 1
ATOM 4024 O O . ASP A 1 493 ? 2.677 11.560 -29.493 1.00 60.94 493 ASP A O 1
ATOM 4028 N N . TYR A 1 494 ? 4.103 13.254 -29.119 1.00 58.84 494 TYR A N 1
ATOM 4029 C CA . TYR A 1 494 ? 3.318 13.875 -28.055 1.00 58.84 494 TYR A CA 1
ATOM 4030 C C . TYR A 1 494 ? 2.680 15.169 -28.560 1.00 58.84 494 TYR A C 1
ATOM 4032 O O . TYR A 1 494 ? 3.218 15.876 -29.417 1.00 58.84 494 TYR A O 1
ATOM 4040 N N . LYS A 1 495 ? 1.506 15.496 -28.018 1.00 58.38 495 LYS A N 1
ATOM 4041 C CA . LYS A 1 495 ? 0.827 16.758 -28.319 1.00 58.38 495 LYS A CA 1
ATOM 4042 C C . LYS A 1 495 ? 1.521 17.904 -27.595 1.00 58.38 495 LYS A C 1
ATOM 4044 O O . LYS A 1 495 ? 1.504 17.980 -26.367 1.00 58.38 495 LYS A O 1
ATOM 4049 N N . HIS A 1 496 ? 2.074 18.831 -28.360 1.00 55.50 496 HIS A N 1
ATOM 4050 C CA . HIS A 1 496 ? 2.595 20.104 -27.884 1.00 55.50 496 HIS A CA 1
ATOM 4051 C C . HIS A 1 496 ? 1.713 21.249 -28.401 1.00 55.50 496 HIS A C 1
ATOM 4053 O O . HIS A 1 496 ? 1.027 21.106 -29.410 1.00 55.50 496 HIS A O 1
ATOM 4059 N N . HIS A 1 497 ? 1.677 22.380 -27.700 1.00 64.12 497 HIS A N 1
ATOM 4060 C CA . HIS A 1 497 ? 0.975 23.571 -28.180 1.00 64.12 497 HIS A CA 1
ATOM 4061 C C . HIS A 1 497 ? 2.008 24.645 -28.483 1.00 64.12 497 HIS A C 1
ATOM 4063 O O . HIS A 1 497 ? 2.806 24.973 -27.613 1.00 64.12 497 HIS A O 1
ATOM 4069 N N . VAL A 1 498 ? 1.980 25.171 -29.702 1.00 70.50 498 VAL A N 1
ATOM 4070 C CA . VAL A 1 498 ? 2.870 26.236 -30.167 1.00 70.50 498 VAL A CA 1
ATOM 4071 C C . VAL A 1 498 ? 2.047 27.512 -30.318 1.00 70.50 498 VAL A C 1
ATOM 4073 O O . VAL A 1 498 ? 0.937 27.452 -30.843 1.00 70.50 498 VAL A O 1
ATOM 4076 N N . GLY A 1 499 ? 2.591 28.649 -29.884 1.00 75.56 499 GLY A N 1
ATOM 4077 C CA . GLY A 1 499 ? 1.916 29.952 -29.916 1.00 75.56 499 GLY A CA 1
ATOM 4078 C C . GLY A 1 499 ? 1.159 30.287 -28.626 1.00 75.56 499 GLY A C 1
ATOM 4079 O O . GLY A 1 499 ? 0.894 29.416 -27.794 1.00 75.56 499 GLY A O 1
ATOM 4080 N N . GLU A 1 500 ? 0.803 31.561 -28.467 1.00 67.50 500 GLU A N 1
ATOM 4081 C CA . GLU A 1 500 ? 0.066 32.096 -27.315 1.00 67.50 500 GLU A CA 1
ATOM 4082 C C . GLU A 1 500 ? -1.317 32.623 -27.731 1.00 67.50 500 GLU A C 1
ATOM 4084 O O . GLU A 1 500 ? -1.550 32.992 -28.883 1.00 67.50 500 GLU A O 1
ATOM 4089 N N . GLY A 1 501 ? -2.265 32.652 -26.788 1.00 76.56 501 GLY A N 1
ATOM 4090 C CA . GLY A 1 501 ? -3.601 33.214 -27.013 1.00 76.56 501 GLY A CA 1
ATOM 4091 C C . GLY A 1 501 ? -4.357 32.557 -28.175 1.00 76.56 501 GLY A C 1
ATOM 4092 O O . GLY A 1 501 ? -4.490 31.334 -28.232 1.00 76.56 501 GLY A O 1
ATOM 4093 N N . ALA A 1 502 ? -4.865 33.377 -29.099 1.00 68.25 502 ALA A N 1
ATOM 4094 C CA . ALA A 1 502 ? -5.616 32.926 -30.273 1.00 68.25 502 ALA A CA 1
ATOM 4095 C C . ALA A 1 502 ? -4.758 32.169 -31.309 1.00 68.25 502 ALA A C 1
ATOM 4097 O O . ALA A 1 502 ? -5.311 31.456 -32.143 1.00 68.25 502 ALA A O 1
ATOM 4098 N N . GLU A 1 503 ? -3.424 32.273 -31.240 1.00 78.19 503 GLU A N 1
ATOM 4099 C CA . GLU A 1 503 ? -2.498 31.559 -32.133 1.00 78.19 503 GLU A CA 1
ATOM 4100 C C . GLU A 1 503 ? -2.026 30.210 -31.573 1.00 78.19 503 GLU A C 1
ATOM 4102 O O . GLU A 1 503 ? -1.206 29.524 -32.191 1.00 78.19 503 GLU A O 1
ATOM 4107 N N . ARG A 1 504 ? -2.543 29.798 -30.407 1.00 71.31 504 ARG A N 1
ATOM 4108 C CA . ARG A 1 504 ? -2.196 28.521 -29.782 1.00 71.31 504 ARG A CA 1
ATOM 4109 C C . ARG A 1 504 ? -2.678 27.352 -30.647 1.00 71.31 504 ARG A C 1
ATOM 4111 O O . ARG A 1 504 ? -3.831 26.929 -30.569 1.00 71.31 504 ARG A O 1
ATOM 4118 N N . LYS A 1 505 ? -1.772 26.774 -31.434 1.00 66.56 505 LYS A N 1
ATOM 4119 C CA . LYS A 1 505 ? -2.020 25.600 -32.279 1.00 66.56 505 LYS A CA 1
ATOM 4120 C C . LYS A 1 505 ? -1.451 24.339 -31.646 1.00 66.56 505 LYS A C 1
ATOM 4122 O O . LYS A 1 505 ? -0.331 24.324 -31.141 1.00 66.56 505 LYS A O 1
ATOM 4127 N N . GLN A 1 506 ? -2.219 23.258 -31.692 1.00 57.09 506 GLN A N 1
ATOM 4128 C CA . GLN A 1 506 ? -1.746 21.940 -31.285 1.00 57.09 506 GLN A CA 1
ATOM 4129 C C . GLN A 1 506 ? -0.897 21.334 -32.409 1.00 57.09 506 GLN A C 1
ATOM 4131 O O . GLN A 1 506 ? -1.363 21.197 -33.538 1.00 57.09 506 GLN A O 1
ATOM 4136 N N . VAL A 1 507 ? 0.343 20.972 -32.098 1.00 62.88 507 VAL A N 1
ATOM 4137 C CA . VAL A 1 507 ? 1.300 20.336 -33.008 1.00 62.88 507 VAL A CA 1
ATOM 4138 C C . VAL A 1 507 ? 1.759 19.023 -32.381 1.00 62.88 507 VAL A C 1
ATOM 4140 O O . VAL A 1 507 ? 1.963 18.938 -31.172 1.00 62.88 507 VAL A O 1
ATOM 4143 N N . LEU A 1 508 ? 1.899 17.979 -33.193 1.00 56.09 508 LEU A N 1
ATOM 4144 C CA . LEU A 1 508 ? 2.515 16.726 -32.767 1.00 56.09 508 LEU A CA 1
ATOM 4145 C C . LEU A 1 508 ? 4.031 16.860 -32.922 1.00 56.09 508 LEU A C 1
ATOM 4147 O O . LEU A 1 508 ? 4.512 17.098 -34.027 1.00 56.09 508 LEU A O 1
ATOM 4151 N N . ALA A 1 509 ? 4.764 16.738 -31.820 1.00 55.78 509 ALA A N 1
ATOM 4152 C CA . ALA A 1 509 ? 6.220 16.672 -31.824 1.00 55.78 509 ALA A CA 1
ATOM 4153 C C . ALA A 1 509 ? 6.645 15.224 -31.561 1.00 55.78 509 ALA A C 1
ATOM 4155 O O . ALA A 1 509 ? 6.035 14.553 -30.727 1.00 55.78 509 ALA A O 1
ATOM 4156 N N . ALA A 1 510 ? 7.675 14.735 -32.253 1.00 56.78 510 ALA A N 1
ATOM 4157 C CA . ALA A 1 510 ? 8.212 13.400 -32.000 1.00 56.78 510 ALA A CA 1
ATOM 4158 C C . ALA A 1 510 ? 8.632 13.281 -30.526 1.00 56.78 510 ALA A C 1
ATOM 4160 O O . ALA A 1 510 ? 9.358 14.150 -30.032 1.00 56.78 510 ALA A O 1
ATOM 4161 N N . SER A 1 511 ? 8.191 12.239 -29.799 1.00 56.56 511 SER A N 1
ATOM 4162 C CA . SER A 1 511 ? 8.784 12.003 -28.481 1.00 56.56 511 SER A CA 1
ATOM 4163 C C . SER A 1 511 ? 10.234 11.587 -28.664 1.00 56.56 511 SER A C 1
ATOM 4165 O O . SER A 1 511 ? 10.578 10.636 -29.367 1.00 56.56 511 SER A O 1
ATOM 4167 N N . GLN A 1 512 ? 11.103 12.318 -27.989 1.00 60.59 512 GLN A N 1
ATOM 4168 C CA . GLN A 1 512 ? 12.477 11.922 -27.776 1.00 60.59 512 GLN A CA 1
ATOM 4169 C C . GLN A 1 512 ? 12.482 11.202 -26.429 1.00 60.59 512 GLN A C 1
ATOM 4171 O O . GLN A 1 512 ? 12.564 11.819 -25.371 1.00 60.59 512 GLN A O 1
ATOM 4176 N N . ALA A 1 513 ? 12.237 9.893 -26.442 1.00 66.69 513 ALA A N 1
ATOM 4177 C CA . ALA A 1 513 ? 12.280 9.111 -25.212 1.00 66.69 513 ALA A CA 1
ATOM 4178 C C . ALA A 1 513 ? 13.734 9.000 -24.741 1.00 66.69 513 ALA A C 1
ATOM 4180 O O . ALA A 1 513 ? 14.454 8.145 -25.243 1.00 66.69 513 ALA A O 1
ATOM 4181 N N . ARG A 1 514 ? 14.196 9.841 -23.813 1.00 77.00 514 ARG A N 1
ATOM 4182 C CA . ARG A 1 514 ? 15.487 9.645 -23.131 1.00 77.00 514 ARG A CA 1
ATOM 4183 C C . ARG A 1 514 ? 15.274 8.827 -21.877 1.00 77.00 514 ARG A C 1
ATOM 4185 O O . ARG A 1 514 ? 14.529 9.245 -21.000 1.00 77.00 514 ARG A O 1
ATOM 4192 N N . PHE A 1 515 ? 15.949 7.691 -21.753 1.00 81.44 515 PHE A N 1
ATOM 4193 C CA . PHE A 1 515 ? 15.774 6.803 -20.601 1.00 81.44 515 PHE A CA 1
ATOM 4194 C C . PHE A 1 515 ? 16.686 7.168 -19.433 1.00 81.44 515 PHE A C 1
ATOM 4196 O O . PHE A 1 515 ? 16.402 6.752 -18.318 1.00 81.44 515 PHE A O 1
ATOM 4203 N N . ASN A 1 516 ? 17.731 7.973 -19.634 1.00 86.00 516 ASN A N 1
ATOM 4204 C CA . ASN A 1 516 ? 18.607 8.488 -18.573 1.00 86.00 516 ASN A CA 1
ATOM 4205 C C . ASN A 1 516 ? 19.252 7.380 -17.732 1.00 86.00 516 ASN A C 1
ATOM 4207 O O . ASN A 1 516 ? 19.499 7.541 -16.538 1.00 86.00 516 ASN A O 1
ATOM 4211 N N . LEU A 1 517 ? 19.519 6.233 -18.364 1.00 90.38 517 LEU A N 1
ATOM 4212 C CA . LEU A 1 517 ? 20.142 5.080 -17.719 1.00 90.38 517 LEU A CA 1
ATOM 4213 C C . LEU A 1 517 ? 21.665 5.090 -17.855 1.00 90.38 517 LEU A C 1
ATOM 4215 O O . LEU A 1 517 ? 22.324 4.319 -17.161 1.00 90.38 517 LEU A O 1
ATOM 4219 N N . SER A 1 518 ? 22.250 5.949 -18.701 1.00 89.19 518 SER A N 1
ATOM 4220 C CA . SER A 1 518 ? 23.690 5.924 -19.011 1.00 89.19 518 SER A CA 1
ATOM 4221 C C . SER A 1 518 ? 24.578 5.924 -17.761 1.00 89.19 518 SER A C 1
ATOM 4223 O O . SER A 1 518 ? 25.548 5.169 -17.693 1.00 89.19 518 SER A O 1
ATOM 4225 N N . ARG A 1 519 ? 24.213 6.717 -16.744 1.00 89.12 519 ARG A N 1
ATOM 4226 C CA . ARG A 1 519 ? 24.988 6.879 -15.503 1.00 89.12 519 ARG A CA 1
ATOM 4227 C C . ARG A 1 519 ? 24.711 5.812 -14.438 1.00 89.12 519 ARG A C 1
ATOM 4229 O O . ARG A 1 519 ? 25.503 5.694 -13.509 1.00 89.12 519 ARG A O 1
ATOM 4236 N N . ILE A 1 520 ? 23.637 5.028 -14.569 1.00 93.44 520 ILE A N 1
ATOM 4237 C CA . ILE A 1 520 ? 23.182 4.091 -13.524 1.00 93.44 520 ILE A CA 1
ATOM 4238 C C . ILE A 1 520 ? 22.987 2.645 -13.996 1.00 93.44 520 ILE A C 1
ATOM 4240 O O . ILE A 1 520 ? 22.788 1.771 -13.163 1.00 93.44 520 ILE A O 1
ATOM 4244 N N . ALA A 1 521 ? 23.049 2.357 -15.299 1.00 93.88 521 ALA A N 1
ATOM 4245 C CA . ALA A 1 521 ? 22.741 1.032 -15.849 1.00 93.88 521 ALA A CA 1
ATOM 4246 C C . ALA A 1 521 ? 23.571 -0.097 -15.207 1.00 93.88 521 ALA A C 1
ATOM 4248 O O . ALA A 1 521 ? 23.047 -1.168 -14.922 1.00 93.88 521 ALA A O 1
ATOM 4249 N N . HIS A 1 522 ? 24.840 0.166 -14.895 1.00 94.44 522 HIS A N 1
ATOM 4250 C CA . HIS A 1 522 ? 25.734 -0.792 -14.236 1.00 94.44 522 HIS A CA 1
ATOM 4251 C C . HIS A 1 522 ? 25.355 -1.100 -12.778 1.00 94.44 522 HIS A C 1
ATOM 4253 O O . HIS A 1 522 ? 25.873 -2.053 -12.205 1.00 94.44 522 HIS A O 1
ATOM 4259 N N . LEU A 1 523 ? 24.458 -0.314 -12.177 1.00 95.81 523 LEU A N 1
ATOM 4260 C CA . LEU A 1 523 ? 23.945 -0.515 -10.824 1.00 95.81 523 LEU A CA 1
ATOM 4261 C C . LEU A 1 523 ? 22.637 -1.319 -10.810 1.00 95.81 523 LEU A C 1
ATOM 4263 O O . LEU A 1 523 ? 22.240 -1.762 -9.739 1.00 95.81 523 LEU A O 1
ATOM 4267 N N . VAL A 1 524 ? 21.968 -1.506 -11.955 1.00 96.81 524 VAL A N 1
ATOM 4268 C CA . VAL A 1 524 ? 20.629 -2.114 -12.045 1.00 96.81 524 VAL A CA 1
ATOM 4269 C C . VAL A 1 524 ? 20.704 -3.637 -11.939 1.00 96.81 524 VAL A C 1
ATOM 4271 O O . VAL A 1 524 ? 21.257 -4.298 -12.816 1.00 96.81 524 VAL A O 1
ATOM 4274 N N . ASP A 1 525 ? 20.089 -4.198 -10.897 1.00 96.69 525 ASP A N 1
ATOM 4275 C CA . ASP A 1 525 ? 20.014 -5.644 -10.660 1.00 96.69 525 ASP A CA 1
ATOM 4276 C C . ASP A 1 525 ? 18.765 -6.273 -11.296 1.00 96.69 525 ASP A C 1
ATOM 4278 O O . ASP A 1 525 ? 18.821 -7.391 -11.813 1.00 96.69 525 ASP A O 1
ATOM 4282 N N . GLU A 1 526 ? 17.630 -5.568 -11.302 1.00 96.75 526 GLU A N 1
ATOM 4283 C CA . GLU A 1 526 ? 16.404 -6.034 -11.961 1.00 96.75 526 GLU A CA 1
ATOM 4284 C C . GLU A 1 526 ? 15.800 -4.953 -12.856 1.00 96.75 526 GLU A C 1
ATOM 4286 O O . GLU A 1 526 ? 15.670 -3.800 -12.449 1.00 96.75 526 GLU A O 1
ATOM 4291 N N . LEU A 1 527 ? 15.373 -5.338 -14.058 1.00 96.62 527 LEU A N 1
ATOM 4292 C CA . LEU A 1 527 ? 14.676 -4.461 -14.995 1.00 96.62 527 LEU A CA 1
ATOM 4293 C C . LEU A 1 527 ? 13.319 -5.062 -15.365 1.00 96.62 527 LEU A C 1
ATOM 4295 O O . LEU A 1 527 ? 13.226 -6.211 -15.801 1.00 96.62 527 LEU A O 1
ATOM 4299 N N . ILE A 1 528 ? 12.258 -4.281 -15.202 1.00 94.50 528 ILE A N 1
ATOM 4300 C CA . ILE A 1 528 ? 10.889 -4.644 -15.565 1.00 94.50 528 ILE A CA 1
ATOM 4301 C C . ILE A 1 528 ? 10.453 -3.720 -16.701 1.00 94.50 528 ILE A C 1
ATOM 4303 O O . ILE A 1 528 ? 10.518 -2.504 -16.560 1.00 94.50 528 ILE A O 1
ATOM 4307 N N . ILE A 1 529 ? 10.016 -4.281 -17.828 1.00 91.81 529 ILE A N 1
ATOM 4308 C CA . ILE A 1 529 ? 9.461 -3.530 -18.961 1.00 91.81 529 ILE A CA 1
ATOM 4309 C C . ILE A 1 529 ? 8.060 -4.059 -19.233 1.00 91.81 529 ILE A C 1
ATOM 4311 O O . ILE A 1 529 ? 7.883 -5.237 -19.557 1.00 91.81 529 ILE A O 1
ATOM 4315 N N . GLN A 1 530 ? 7.053 -3.202 -19.117 1.00 87.25 530 GLN A N 1
ATOM 4316 C CA . GLN A 1 530 ? 5.662 -3.620 -19.242 1.00 87.25 530 GLN A CA 1
ATOM 4317 C C . GLN A 1 530 ? 4.806 -2.624 -20.025 1.00 87.25 530 GLN A C 1
ATOM 4319 O O . GLN A 1 530 ? 5.001 -1.418 -19.970 1.00 87.25 530 GLN A O 1
ATOM 4324 N N . TYR A 1 531 ? 3.828 -3.150 -20.755 1.00 79.88 531 TYR A N 1
ATOM 4325 C CA . TYR A 1 531 ? 2.793 -2.389 -21.447 1.00 79.88 531 TYR A CA 1
ATOM 4326 C C . TYR A 1 531 ? 1.439 -2.692 -20.819 1.00 79.88 531 TYR A C 1
ATOM 4328 O O . TYR A 1 531 ? 1.147 -3.841 -20.474 1.00 79.88 531 TYR A O 1
ATOM 4336 N N . SER A 1 532 ? 0.578 -1.676 -20.735 1.00 71.88 532 SER A N 1
ATOM 4337 C CA . SER A 1 532 ? -0.826 -1.902 -20.394 1.00 71.88 532 SER A CA 1
ATOM 4338 C C . SER A 1 532 ? -1.512 -2.711 -21.498 1.00 71.88 532 SER A C 1
ATOM 4340 O O . SER A 1 532 ? -1.281 -2.494 -22.689 1.00 71.88 532 SER A O 1
ATOM 4342 N N . LEU A 1 533 ? -2.391 -3.636 -21.107 1.00 66.44 533 LEU A N 1
ATOM 4343 C CA . LEU A 1 533 ? -3.192 -4.419 -22.051 1.00 66.44 533 LEU A CA 1
ATOM 4344 C C . LEU A 1 533 ? -4.250 -3.557 -22.775 1.00 66.44 533 LEU A C 1
ATOM 4346 O O . LEU A 1 533 ? -4.700 -3.938 -23.856 1.00 66.44 533 LEU A O 1
ATOM 4350 N N . ASP A 1 534 ? -4.614 -2.400 -22.204 1.00 54.97 534 ASP A N 1
ATOM 4351 C CA . ASP A 1 534 ? -5.722 -1.532 -22.638 1.00 54.97 534 ASP A CA 1
ATOM 4352 C C . ASP A 1 534 ? -5.257 -0.129 -23.110 1.00 54.97 534 ASP A C 1
ATOM 4354 O O . ASP A 1 534 ? -5.926 0.875 -22.879 1.00 54.97 534 ASP A O 1
ATOM 4358 N N . MET A 1 535 ? -4.106 -0.029 -23.786 1.00 55.97 535 MET A N 1
ATOM 4359 C CA . MET A 1 535 ? -3.529 1.248 -24.257 1.00 55.97 535 MET A CA 1
ATOM 4360 C C . MET A 1 535 ? -4.515 2.098 -25.105 1.00 55.97 535 MET A C 1
ATOM 4362 O O . MET A 1 535 ? -4.931 1.642 -26.177 1.00 55.97 535 MET A O 1
ATOM 4366 N N . PRO A 1 536 ? -4.882 3.333 -24.692 1.00 44.22 536 PRO A N 1
ATOM 4367 C CA . PRO A 1 536 ? -5.805 4.188 -25.441 1.00 44.22 536 PRO A CA 1
ATOM 4368 C C . PRO A 1 536 ? -5.197 4.720 -26.745 1.00 44.22 536 PRO A C 1
ATOM 4370 O O . PRO A 1 536 ? -4.042 5.137 -26.784 1.00 44.22 536 PRO A O 1
ATOM 4373 N N . GLY A 1 537 ? -6.009 4.768 -27.808 1.00 45.78 537 GLY A N 1
ATOM 4374 C CA . GLY A 1 537 ? -5.687 5.486 -29.045 1.00 45.78 537 GLY A CA 1
ATOM 4375 C C . GLY A 1 537 ? -4.993 4.698 -30.156 1.00 45.78 537 GLY A C 1
ATOM 4376 O O . GLY A 1 537 ? -5.082 5.080 -31.320 1.00 45.78 537 GLY A O 1
ATOM 4377 N N . VAL A 1 538 ? -4.441 3.534 -29.834 1.00 50.12 538 VAL A N 1
ATOM 4378 C CA . VAL A 1 538 ? -4.442 2.417 -30.781 1.00 50.12 538 VAL A CA 1
ATOM 4379 C C . VAL A 1 538 ? -5.775 1.722 -30.541 1.00 50.12 538 VAL A C 1
ATOM 4381 O O . VAL A 1 538 ? -5.981 1.157 -29.470 1.00 50.12 538 VAL A O 1
ATOM 4384 N N . ALA A 1 539 ? -6.744 1.881 -31.441 1.00 41.06 539 ALA A N 1
ATOM 4385 C CA . ALA A 1 539 ? -8.140 1.508 -31.256 1.00 41.06 539 ALA A CA 1
ATOM 4386 C C . ALA A 1 539 ? -8.285 0.047 -30.799 1.00 41.06 539 ALA A C 1
ATOM 4388 O O . ALA A 1 539 ? -8.412 -0.862 -31.610 1.00 41.06 539 ALA A O 1
ATOM 4389 N N . GLY A 1 540 ? -8.331 -0.146 -29.479 1.00 47.53 540 GLY A N 1
ATOM 4390 C CA . GLY A 1 540 ? -8.530 -1.416 -28.803 1.00 47.53 540 GLY A CA 1
ATOM 4391 C C . GLY A 1 540 ? -7.547 -2.496 -29.235 1.00 47.53 540 GLY A C 1
ATOM 4392 O O . GLY A 1 540 ? -7.883 -3.323 -30.079 1.00 47.53 540 GLY A O 1
ATOM 4393 N N . TRP A 1 541 ? -6.424 -2.624 -28.527 1.00 51.72 541 TRP A N 1
ATOM 4394 C CA . TRP A 1 541 ? -5.646 -3.872 -28.538 1.00 51.72 541 TRP A CA 1
ATOM 4395 C C . TRP A 1 541 ? -6.539 -5.099 -28.206 1.00 51.72 541 TRP A C 1
ATOM 4397 O O . TRP A 1 541 ? -6.261 -6.213 -28.653 1.00 51.72 541 TRP A O 1
ATOM 4407 N N . GLY A 1 542 ? -7.687 -4.877 -27.538 1.00 47.31 542 GLY A N 1
ATOM 4408 C CA . GLY A 1 542 ? -8.780 -5.839 -27.320 1.00 47.31 542 GLY A CA 1
ATOM 4409 C C . GLY A 1 542 ? -10.037 -5.747 -28.222 1.00 47.31 542 GLY A C 1
ATOM 4410 O O . GLY A 1 542 ? -10.995 -6.485 -27.972 1.00 47.31 542 GLY A O 1
ATOM 4411 N N . LYS A 1 543 ? -10.119 -4.880 -29.249 1.00 50.84 543 LYS A N 1
ATOM 4412 C CA . LYS A 1 543 ? -11.261 -4.859 -30.199 1.00 50.84 543 LYS A CA 1
ATOM 4413 C C . LYS A 1 543 ? -10.948 -5.744 -31.413 1.00 50.84 543 LYS A C 1
ATOM 4415 O O . LYS A 1 543 ? -10.237 -5.357 -32.330 1.00 50.84 543 LYS A O 1
ATOM 4420 N N . SER A 1 544 ? -11.531 -6.942 -31.423 1.00 52.88 544 SER A N 1
ATOM 4421 C CA . SER A 1 544 ? -11.133 -8.084 -32.263 1.00 52.88 544 SER A CA 1
ATOM 4422 C C . SER A 1 544 ? -11.239 -7.924 -33.790 1.00 52.88 544 SER A C 1
ATOM 4424 O O . SER A 1 544 ? -10.680 -8.756 -34.499 1.00 52.88 544 SER A O 1
ATOM 4426 N N . ASN A 1 545 ? -11.920 -6.900 -34.325 1.00 57.22 545 ASN A N 1
ATOM 4427 C CA . ASN A 1 545 ? -12.301 -6.880 -35.750 1.00 57.22 545 ASN A CA 1
ATOM 4428 C C . ASN A 1 545 ? -11.781 -5.688 -36.576 1.00 57.22 545 ASN A C 1
ATOM 4430 O O . ASN A 1 545 ? -11.944 -5.705 -37.794 1.00 57.22 545 ASN A O 1
ATOM 4434 N N . ARG A 1 546 ? -11.123 -4.682 -35.986 1.00 63.16 546 ARG A N 1
ATOM 4435 C CA . ARG A 1 546 ? -10.609 -3.527 -36.750 1.00 63.16 546 ARG A CA 1
ATOM 4436 C C . ARG A 1 546 ? -9.197 -3.818 -37.280 1.00 63.16 546 ARG A C 1
ATOM 4438 O O . ARG A 1 546 ? -8.377 -4.393 -36.567 1.00 63.16 546 ARG A O 1
ATOM 4445 N N . GLN A 1 547 ? -8.924 -3.498 -38.545 1.00 64.56 547 GLN A N 1
ATOM 4446 C CA . GLN A 1 547 ? -7.549 -3.465 -39.063 1.00 64.56 547 GLN A CA 1
ATOM 4447 C C . GLN A 1 547 ? -6.803 -2.287 -38.429 1.00 64.56 547 GLN A C 1
ATOM 4449 O O . GLN A 1 547 ? -7.395 -1.218 -38.269 1.00 64.56 547 GLN A O 1
ATOM 4454 N N . LEU A 1 548 ? -5.523 -2.479 -38.090 1.00 67.44 548 LEU A N 1
ATOM 4455 C CA . LEU A 1 548 ? -4.673 -1.360 -37.689 1.00 67.44 548 LEU A CA 1
ATOM 4456 C C . LEU A 1 548 ? -4.649 -0.345 -38.836 1.00 67.44 548 LEU A C 1
ATOM 4458 O O . LEU A 1 548 ? -4.412 -0.690 -39.994 1.00 67.44 548 LEU A O 1
ATOM 4462 N N . SER A 1 549 ? -4.932 0.905 -38.514 1.00 68.88 549 SER A N 1
ATOM 4463 C CA . SER A 1 549 ? -4.757 2.031 -39.416 1.00 68.88 549 SER A CA 1
ATOM 4464 C C . SER A 1 549 ? -3.280 2.200 -39.774 1.00 68.88 549 SER A C 1
ATOM 4466 O O . SER A 1 549 ? -2.386 1.768 -39.045 1.00 68.88 549 SER A O 1
ATOM 4468 N N . LYS A 1 550 ? -3.010 2.886 -40.889 1.00 73.38 550 LYS A N 1
ATOM 4469 C CA . LYS A 1 550 ? -1.637 3.204 -41.314 1.00 73.38 550 LYS A CA 1
ATOM 4470 C C . LYS A 1 550 ? -0.837 3.915 -40.211 1.00 73.38 550 LYS A C 1
ATOM 4472 O O . LYS A 1 550 ? 0.336 3.610 -40.027 1.00 73.38 550 LYS A O 1
ATOM 4477 N N . GLY A 1 551 ? -1.487 4.801 -39.450 1.00 71.56 551 GLY A N 1
ATOM 4478 C CA . GLY A 1 551 ? -0.871 5.491 -38.316 1.00 71.56 551 GLY A CA 1
ATOM 4479 C C . GLY A 1 551 ? -0.484 4.546 -37.176 1.00 71.56 551 GLY A C 1
ATOM 4480 O O . GLY A 1 551 ? 0.614 4.655 -36.645 1.00 71.56 551 GLY A O 1
ATOM 4481 N N . GLU A 1 552 ? -1.333 3.571 -36.843 1.00 71.56 552 GLU A N 1
ATOM 4482 C CA . GLU A 1 552 ? -1.034 2.573 -35.803 1.00 71.56 552 GLU A CA 1
ATOM 4483 C C . GLU A 1 552 ? 0.103 1.628 -36.217 1.00 71.56 552 GLU A C 1
ATOM 4485 O O . GLU A 1 552 ? 0.944 1.283 -35.392 1.00 71.56 552 GLU A O 1
ATOM 4490 N N . VAL A 1 553 ? 0.173 1.241 -37.496 1.00 76.56 553 VAL A N 1
ATOM 4491 C CA . VAL A 1 553 ? 1.294 0.442 -38.024 1.00 76.56 553 VAL A CA 1
ATOM 4492 C C . VAL A 1 553 ? 2.607 1.224 -37.941 1.00 76.56 553 VAL A C 1
ATOM 4494 O O . VAL A 1 553 ? 3.602 0.695 -37.448 1.00 76.56 553 VAL A O 1
ATOM 4497 N N . ALA A 1 554 ? 2.603 2.489 -38.369 1.00 78.00 554 ALA A N 1
ATOM 4498 C CA . ALA A 1 554 ? 3.773 3.360 -38.272 1.00 78.00 554 ALA A CA 1
ATOM 4499 C C . ALA A 1 554 ? 4.209 3.574 -36.812 1.00 78.00 554 ALA A C 1
ATOM 4501 O O . ALA A 1 554 ? 5.399 3.572 -36.510 1.00 78.00 554 ALA A O 1
ATOM 4502 N N . LEU A 1 555 ? 3.253 3.702 -35.890 1.00 76.06 555 LEU A N 1
ATOM 4503 C CA . LEU A 1 555 ? 3.510 3.821 -34.457 1.00 76.06 555 LEU A CA 1
ATOM 4504 C C . LEU A 1 555 ? 4.209 2.579 -33.886 1.00 76.06 555 LEU A C 1
ATOM 4506 O O . LEU A 1 555 ? 5.223 2.704 -33.207 1.00 76.06 555 LEU A O 1
ATOM 4510 N N . VAL A 1 556 ? 3.706 1.380 -34.197 1.00 77.94 556 VAL A N 1
ATOM 4511 C CA . VAL A 1 556 ? 4.321 0.116 -33.752 1.00 77.94 556 VAL A CA 1
ATOM 4512 C C . VAL A 1 556 ? 5.728 -0.052 -34.336 1.00 77.94 556 VAL A C 1
ATOM 4514 O O . VAL A 1 556 ? 6.633 -0.493 -33.631 1.00 77.94 556 VAL A O 1
ATOM 4517 N N . ALA A 1 557 ? 5.941 0.333 -35.596 1.00 81.56 557 ALA A N 1
ATOM 4518 C CA . ALA A 1 557 ? 7.268 0.304 -36.210 1.00 81.56 557 ALA A CA 1
ATOM 4519 C C . ALA A 1 557 ? 8.251 1.262 -35.510 1.00 81.56 557 ALA A C 1
ATOM 4521 O O . ALA A 1 557 ? 9.402 0.892 -35.263 1.00 81.56 557 ALA A O 1
ATOM 4522 N N . ARG A 1 558 ? 7.795 2.464 -35.132 1.00 78.69 558 ARG A N 1
ATOM 4523 C CA . ARG A 1 558 ? 8.595 3.425 -34.355 1.00 78.69 558 ARG A CA 1
ATOM 4524 C C . ARG A 1 558 ? 8.951 2.891 -32.972 1.00 78.69 558 ARG A C 1
ATOM 4526 O O . ARG A 1 558 ? 10.112 2.965 -32.587 1.00 78.69 558 ARG A O 1
ATOM 4533 N N . GLU A 1 559 ? 8.005 2.261 -32.281 1.00 83.62 559 GLU A N 1
ATOM 4534 C CA . GLU A 1 559 ? 8.260 1.570 -31.011 1.00 83.62 559 GLU A CA 1
ATOM 4535 C C . GLU A 1 559 ? 9.326 0.481 -31.136 1.00 83.62 559 GLU A C 1
ATOM 4537 O O . GLU A 1 559 ? 10.270 0.438 -30.348 1.00 83.62 559 GLU A O 1
ATOM 4542 N N . MET A 1 560 ? 9.215 -0.381 -32.150 1.00 85.81 560 MET A N 1
ATOM 4543 C CA . MET A 1 560 ? 10.213 -1.419 -32.421 1.00 85.81 560 MET A CA 1
ATOM 4544 C C . MET A 1 560 ? 11.603 -0.808 -32.660 1.00 85.81 560 MET A C 1
ATOM 4546 O O . MET A 1 560 ? 12.578 -1.265 -32.061 1.00 85.81 560 MET A O 1
ATOM 4550 N N . LYS A 1 561 ? 11.699 0.248 -33.486 1.00 84.12 561 LYS A N 1
ATOM 4551 C CA . LYS A 1 561 ? 12.957 0.975 -33.747 1.00 84.12 561 LYS A CA 1
ATOM 4552 C C . LYS A 1 561 ? 13.507 1.599 -32.460 1.00 84.12 561 LYS A C 1
ATOM 4554 O O . LYS A 1 561 ? 14.695 1.457 -32.177 1.00 84.12 561 LYS A O 1
ATOM 4559 N N . GLY A 1 562 ? 12.656 2.236 -31.660 1.00 82.69 562 GLY A N 1
ATOM 4560 C CA . GLY A 1 562 ? 13.018 2.864 -30.392 1.00 82.69 562 GLY A CA 1
ATOM 4561 C C . GLY A 1 562 ? 13.615 1.881 -29.391 1.00 82.69 562 GLY A C 1
ATOM 4562 O O . GLY A 1 562 ? 14.715 2.105 -28.886 1.00 82.69 562 GLY A O 1
ATOM 4563 N N . TRP A 1 563 ? 12.971 0.731 -29.178 1.00 87.94 563 TRP A N 1
ATOM 4564 C CA . TRP A 1 563 ? 13.521 -0.299 -28.294 1.00 87.94 563 TRP A CA 1
ATOM 4565 C C . TRP A 1 563 ? 14.824 -0.907 -28.799 1.00 87.94 563 TRP A C 1
ATOM 4567 O O . TRP A 1 563 ? 15.697 -1.240 -28.000 1.00 87.94 563 TRP A O 1
ATOM 4577 N N . ARG A 1 564 ? 14.997 -1.043 -30.116 1.00 86.31 564 ARG A N 1
ATOM 4578 C CA . ARG A 1 564 ? 16.284 -1.479 -30.670 1.00 86.31 564 ARG A CA 1
ATOM 4579 C C . ARG A 1 564 ? 17.393 -0.487 -30.341 1.00 86.31 564 ARG A C 1
ATOM 4581 O O . ARG A 1 564 ? 18.471 -0.913 -29.928 1.00 86.31 564 ARG A O 1
ATOM 4588 N N . LYS A 1 565 ? 17.117 0.817 -30.455 1.00 84.56 565 LYS A N 1
ATOM 4589 C CA . LYS A 1 565 ? 18.059 1.866 -30.046 1.00 84.56 565 LYS A CA 1
ATOM 4590 C C . LYS A 1 565 ? 18.321 1.839 -28.534 1.00 84.56 565 LYS A C 1
ATOM 4592 O O . LYS A 1 565 ? 19.473 1.962 -28.125 1.00 84.56 565 LYS A O 1
ATOM 4597 N N . PHE A 1 566 ? 17.294 1.609 -27.714 1.00 89.31 566 PHE A N 1
ATOM 4598 C CA . PHE A 1 566 ? 17.441 1.412 -26.266 1.00 89.31 566 PHE A CA 1
ATOM 4599 C C . PHE A 1 566 ? 18.425 0.276 -25.952 1.00 89.31 566 PHE A C 1
ATOM 4601 O O . PHE A 1 566 ? 19.404 0.479 -25.233 1.00 89.31 566 PHE A O 1
ATOM 4608 N N . TRP A 1 567 ? 18.215 -0.909 -26.531 1.00 91.62 567 TRP A N 1
ATOM 4609 C CA . TRP A 1 567 ? 19.075 -2.062 -26.269 1.00 91.62 567 TRP A CA 1
ATOM 4610 C C . TRP A 1 567 ? 20.490 -1.879 -26.810 1.00 91.62 567 TRP A C 1
ATOM 4612 O O . TRP A 1 567 ? 21.446 -2.230 -26.121 1.00 91.62 567 TRP A O 1
ATOM 4622 N N . ALA A 1 568 ? 20.641 -1.267 -27.987 1.00 87.31 568 ALA A N 1
ATOM 4623 C CA . ALA A 1 568 ? 21.952 -0.935 -28.534 1.00 87.31 568 ALA A CA 1
ATOM 4624 C C . ALA A 1 568 ? 22.765 -0.031 -27.592 1.00 87.31 568 ALA A C 1
ATOM 4626 O O . ALA A 1 568 ? 23.974 -0.209 -27.458 1.00 87.31 568 ALA A O 1
ATOM 4627 N N . ARG A 1 569 ? 22.096 0.902 -26.904 1.00 86.81 569 ARG A N 1
ATOM 4628 C CA . ARG A 1 569 ? 22.736 1.849 -25.984 1.00 86.81 569 ARG A CA 1
ATOM 4629 C C . ARG A 1 569 ? 23.055 1.244 -24.618 1.00 86.81 569 ARG A C 1
ATOM 4631 O O . ARG A 1 569 ? 24.153 1.451 -24.102 1.00 86.81 569 ARG A O 1
ATOM 4638 N N . TYR A 1 570 ? 22.103 0.533 -24.012 1.00 91.81 570 TYR A N 1
ATOM 4639 C CA . TYR A 1 570 ? 22.193 0.172 -22.593 1.00 91.81 570 TYR A CA 1
ATOM 4640 C C . TYR A 1 570 ? 22.521 -1.295 -22.320 1.00 91.81 570 TYR A C 1
ATOM 4642 O O . TYR A 1 570 ? 23.028 -1.575 -21.237 1.00 91.81 570 TYR A O 1
ATOM 4650 N N . ALA A 1 571 ? 22.284 -2.236 -23.245 1.00 93.88 571 ALA A N 1
ATOM 4651 C CA . ALA A 1 571 ? 22.372 -3.665 -22.915 1.00 93.88 571 ALA A CA 1
ATOM 4652 C C . ALA A 1 571 ? 23.751 -4.066 -22.366 1.00 93.88 571 ALA A C 1
ATOM 4654 O O . ALA A 1 571 ? 23.827 -4.724 -21.335 1.00 93.88 571 ALA A O 1
ATOM 4655 N N . LEU A 1 572 ? 24.842 -3.591 -22.976 1.00 94.25 572 LEU A N 1
ATOM 4656 C CA . LEU A 1 572 ? 26.203 -3.900 -22.510 1.00 94.25 572 LEU A CA 1
ATOM 4657 C C . LEU A 1 572 ? 26.594 -3.183 -21.211 1.00 94.25 572 LEU A C 1
ATOM 4659 O O . LEU A 1 572 ? 27.616 -3.497 -20.613 1.00 94.25 572 LEU A O 1
ATOM 4663 N N . ARG A 1 573 ? 25.801 -2.207 -20.765 1.00 93.81 573 ARG A N 1
ATOM 4664 C CA . ARG A 1 573 ? 26.032 -1.471 -19.515 1.00 93.81 573 ARG A CA 1
ATOM 4665 C C . ARG A 1 573 ? 25.342 -2.094 -18.320 1.00 93.81 573 ARG A C 1
ATOM 4667 O O . ARG A 1 573 ? 25.695 -1.758 -17.199 1.00 93.81 573 ARG A O 1
ATOM 4674 N N . LEU A 1 574 ? 24.379 -2.977 -18.550 1.00 95.50 574 LEU A N 1
ATOM 4675 C CA . LEU A 1 574 ? 23.614 -3.674 -17.521 1.00 95.50 574 LEU A CA 1
ATOM 4676 C C . LEU A 1 574 ? 24.439 -4.826 -16.914 1.00 95.50 574 LEU A C 1
ATOM 4678 O O . LEU A 1 574 ? 23.994 -5.968 -16.856 1.00 95.50 574 LEU A O 1
ATOM 4682 N N . THR A 1 575 ? 25.667 -4.534 -16.477 1.00 95.31 575 THR A N 1
ATOM 4683 C CA . THR A 1 575 ? 26.634 -5.531 -15.983 1.00 95.31 575 THR A CA 1
ATOM 4684 C C . THR A 1 575 ? 26.195 -6.185 -14.674 1.00 95.31 575 THR A C 1
ATOM 4686 O O . THR A 1 575 ? 26.556 -7.327 -14.405 1.00 95.31 575 THR A O 1
ATOM 4689 N N . ALA A 1 576 ? 25.384 -5.502 -13.865 1.00 95.44 576 ALA A N 1
ATOM 4690 C CA . ALA A 1 576 ? 24.823 -6.055 -12.637 1.00 95.44 576 ALA A CA 1
ATOM 4691 C C . ALA A 1 576 ? 23.488 -6.790 -12.824 1.00 95.44 576 ALA A C 1
ATOM 4693 O O . ALA A 1 576 ? 22.979 -7.355 -11.859 1.00 95.44 576 ALA A O 1
ATOM 4694 N N . LEU A 1 577 ? 22.915 -6.811 -14.032 1.00 96.81 577 LEU A N 1
ATOM 4695 C CA . LEU A 1 577 ? 21.563 -7.317 -14.240 1.00 96.81 577 LEU A CA 1
ATOM 4696 C C . LEU A 1 577 ? 21.469 -8.817 -13.938 1.00 96.81 577 LEU A C 1
ATOM 4698 O O . LEU A 1 577 ? 22.207 -9.643 -14.480 1.00 96.81 577 LEU A O 1
ATOM 4702 N N . LYS A 1 578 ? 20.511 -9.159 -13.080 1.00 95.88 578 LYS A N 1
ATOM 4703 C CA . LYS A 1 578 ? 20.186 -10.521 -12.638 1.00 95.88 578 LYS A CA 1
ATOM 4704 C C . LYS A 1 578 ? 18.830 -10.982 -13.141 1.00 95.88 578 LYS A C 1
ATOM 4706 O O . LYS A 1 578 ? 18.627 -12.182 -13.318 1.00 95.88 578 LYS A O 1
ATOM 4711 N N . LYS A 1 579 ? 17.900 -10.050 -13.366 1.00 96.06 579 LYS A N 1
ATOM 4712 C CA . LYS A 1 579 ? 16.531 -10.360 -13.788 1.00 96.06 579 LYS A CA 1
ATOM 4713 C C . LYS A 1 579 ? 15.992 -9.338 -14.783 1.00 96.06 579 LYS A C 1
ATOM 4715 O O . LYS A 1 579 ? 16.053 -8.138 -14.541 1.00 96.06 579 LYS A O 1
ATOM 4720 N N . LEU A 1 580 ? 15.388 -9.826 -15.863 1.00 96.25 580 LEU A N 1
ATOM 4721 C CA . LEU A 1 580 ? 14.651 -9.027 -16.840 1.00 96.25 580 LEU A CA 1
ATOM 4722 C C . LEU A 1 580 ? 13.224 -9.567 -16.955 1.00 96.25 580 LEU A C 1
ATOM 4724 O O . LEU A 1 580 ? 13.013 -10.675 -17.442 1.00 96.25 580 LEU A O 1
ATOM 4728 N N . THR A 1 581 ? 12.237 -8.795 -16.506 1.00 94.00 581 THR A N 1
ATOM 4729 C CA . THR A 1 581 ? 10.816 -9.172 -16.583 1.00 94.00 581 THR A CA 1
ATOM 4730 C C . THR A 1 581 ? 10.117 -8.356 -17.655 1.00 94.00 581 THR A C 1
ATOM 4732 O O . THR A 1 581 ? 10.200 -7.133 -17.659 1.00 94.00 581 THR A O 1
ATOM 4735 N N . LEU A 1 582 ? 9.403 -9.030 -18.550 1.00 91.62 582 LEU A N 1
ATOM 4736 C CA . LEU A 1 582 ? 8.748 -8.426 -19.701 1.00 91.62 582 LEU A CA 1
ATOM 4737 C C . LEU A 1 582 ? 7.253 -8.733 -19.691 1.00 91.62 582 LEU A C 1
ATOM 4739 O O . LEU A 1 582 ? 6.863 -9.888 -19.512 1.00 91.62 582 LEU A O 1
ATOM 4743 N N . LEU A 1 583 ? 6.434 -7.719 -19.959 1.00 88.06 583 LEU A N 1
ATOM 4744 C CA . LEU A 1 583 ? 5.041 -7.850 -20.387 1.00 88.06 583 LEU A CA 1
ATOM 4745 C C . LEU A 1 583 ? 4.837 -6.948 -21.604 1.00 88.06 583 LEU A C 1
ATOM 4747 O O . LEU A 1 583 ? 4.431 -5.796 -21.474 1.00 88.06 583 LEU A O 1
ATOM 4751 N N . ILE A 1 584 ? 5.170 -7.449 -22.790 1.00 86.44 584 ILE A N 1
ATOM 4752 C CA . ILE A 1 584 ? 5.240 -6.626 -24.003 1.00 86.44 584 ILE A CA 1
ATOM 4753 C C . ILE A 1 584 ? 4.534 -7.302 -25.188 1.00 86.44 584 ILE A C 1
ATOM 4755 O O . ILE A 1 584 ? 4.321 -8.520 -25.174 1.00 86.44 584 ILE A O 1
ATOM 4759 N N . PRO A 1 585 ? 4.171 -6.548 -26.238 1.00 85.25 585 PRO A N 1
ATOM 4760 C CA . PRO A 1 585 ? 3.716 -7.126 -27.497 1.00 85.25 585 PRO A CA 1
ATOM 4761 C C . PRO A 1 585 ? 4.746 -8.083 -28.097 1.00 85.25 585 PRO A C 1
ATOM 4763 O O . PRO A 1 585 ? 5.922 -7.738 -28.214 1.00 85.25 585 PRO A O 1
ATOM 4766 N N . ALA A 1 586 ? 4.298 -9.252 -28.562 1.00 84.50 586 ALA A N 1
ATOM 4767 C CA . ALA A 1 586 ? 5.173 -10.254 -29.166 1.00 84.50 586 ALA A CA 1
ATOM 4768 C C . ALA A 1 586 ? 5.967 -9.678 -30.347 1.00 84.50 586 ALA A C 1
ATOM 4770 O O . ALA A 1 586 ? 7.157 -9.922 -30.444 1.00 84.50 586 ALA A O 1
ATOM 4771 N N . GLY A 1 587 ? 5.354 -8.839 -31.191 1.00 84.31 587 GLY A N 1
ATOM 4772 C CA . GLY A 1 587 ? 6.069 -8.197 -32.300 1.00 84.31 587 GLY A CA 1
ATOM 4773 C C . GLY A 1 587 ? 7.241 -7.316 -31.845 1.00 84.31 587 GLY A C 1
ATOM 4774 O O . GLY A 1 587 ? 8.290 -7.331 -32.481 1.00 84.31 587 GLY A O 1
ATOM 4775 N N . ILE A 1 588 ? 7.089 -6.588 -30.732 1.00 87.44 588 ILE A N 1
ATOM 4776 C CA . ILE A 1 588 ? 8.179 -5.788 -30.154 1.00 87.44 588 ILE A CA 1
ATOM 4777 C C . ILE A 1 588 ? 9.276 -6.717 -29.627 1.00 87.44 588 ILE A C 1
ATOM 4779 O O . ILE A 1 588 ? 10.443 -6.500 -29.936 1.00 87.44 588 ILE A O 1
ATOM 4783 N N . PHE A 1 589 ? 8.904 -7.783 -28.911 1.00 89.44 589 PHE A N 1
ATOM 4784 C CA . PHE A 1 589 ? 9.859 -8.787 -28.439 1.00 89.44 589 PHE A CA 1
ATOM 4785 C C . PHE A 1 589 ? 10.644 -9.443 -29.587 1.00 89.44 589 PHE A C 1
ATOM 4787 O O . PHE A 1 589 ? 11.858 -9.599 -29.488 1.00 89.44 589 PHE A O 1
ATOM 4794 N N . GLU A 1 590 ? 9.988 -9.800 -30.694 1.00 87.19 590 GLU A N 1
ATOM 4795 C CA . GLU A 1 590 ? 10.667 -10.368 -31.865 1.00 87.19 590 GLU A CA 1
ATOM 4796 C C . GLU A 1 590 ? 11.632 -9.361 -32.504 1.00 87.19 590 GLU A C 1
ATOM 4798 O O . GLU A 1 590 ? 12.735 -9.733 -32.892 1.00 87.19 590 GLU A O 1
ATOM 4803 N N . ALA A 1 591 ? 11.280 -8.072 -32.555 1.00 86.12 591 ALA A N 1
ATOM 4804 C CA . ALA A 1 591 ? 12.178 -7.036 -33.070 1.00 86.12 591 ALA A CA 1
ATOM 4805 C C . ALA A 1 591 ? 13.456 -6.877 -32.225 1.00 86.12 591 ALA A C 1
ATOM 4807 O O . ALA A 1 591 ? 14.486 -6.442 -32.743 1.00 86.12 591 ALA A O 1
ATOM 4808 N N . TRP A 1 592 ? 13.421 -7.243 -30.940 1.00 89.25 592 TRP A N 1
ATOM 4809 C CA . TRP A 1 592 ? 14.599 -7.205 -30.070 1.00 89.25 592 TRP A CA 1
ATOM 4810 C C . TRP A 1 592 ? 15.650 -8.258 -30.435 1.00 89.25 592 TRP A C 1
ATOM 4812 O O . TRP A 1 592 ? 16.827 -8.033 -30.160 1.00 89.25 592 TRP A O 1
ATOM 4822 N N . SER A 1 593 ? 15.259 -9.349 -31.111 1.00 84.56 593 SER A N 1
ATOM 4823 C CA . SER A 1 593 ? 16.195 -10.372 -31.618 1.00 84.56 593 SER A CA 1
ATOM 4824 C C . SER A 1 593 ? 17.266 -9.804 -32.549 1.00 84.56 593 SER A C 1
ATOM 4826 O O . SER A 1 593 ? 18.348 -10.366 -32.669 1.00 84.56 593 SER A O 1
ATOM 4828 N N . LEU A 1 594 ? 16.974 -8.662 -33.176 1.00 85.44 594 LEU A N 1
ATOM 4829 C CA . LEU A 1 594 ? 17.857 -7.981 -34.115 1.00 85.44 594 LEU A CA 1
ATOM 4830 C C . LEU A 1 594 ? 18.936 -7.139 -33.411 1.00 85.44 594 LEU A C 1
ATOM 4832 O O . LEU A 1 594 ? 19.791 -6.564 -34.082 1.00 85.44 594 LEU A O 1
ATOM 4836 N N . SER A 1 595 ? 18.895 -7.013 -32.077 1.00 87.62 595 SER A N 1
ATOM 4837 C CA . SER A 1 595 ? 19.870 -6.237 -31.303 1.00 87.62 595 SER A CA 1
ATOM 4838 C C . SER A 1 595 ? 21.080 -7.086 -30.905 1.00 87.62 595 SER A C 1
ATOM 4840 O O . SER A 1 595 ? 20.990 -7.956 -30.036 1.00 87.62 595 SER A O 1
ATOM 4842 N N . LYS A 1 596 ? 22.247 -6.759 -31.475 1.00 88.19 596 LYS A N 1
ATOM 4843 C CA . LYS A 1 596 ? 23.534 -7.396 -31.144 1.00 88.19 596 LYS A CA 1
ATOM 4844 C C . LYS A 1 596 ? 23.890 -7.288 -29.670 1.00 88.19 596 LYS A C 1
ATOM 4846 O O . LYS A 1 596 ? 24.334 -8.253 -29.056 1.00 88.19 596 LYS A O 1
ATOM 4851 N N . GLN A 1 597 ? 23.674 -6.116 -29.094 1.00 90.44 597 GLN A N 1
ATOM 4852 C CA . GLN A 1 597 ? 24.025 -5.827 -27.711 1.00 90.44 597 GLN A CA 1
ATOM 4853 C C . GLN A 1 597 ? 23.124 -6.595 -26.735 1.00 90.44 597 GLN A C 1
ATOM 4855 O O . GLN A 1 597 ? 23.619 -7.112 -25.734 1.00 90.44 597 GLN A O 1
ATOM 4860 N N . LEU A 1 598 ? 21.827 -6.742 -27.036 1.00 91.75 598 LEU A N 1
ATOM 4861 C CA . LEU A 1 598 ? 20.938 -7.586 -26.230 1.00 91.75 598 LEU A CA 1
ATOM 4862 C C . LEU A 1 598 ? 21.296 -9.071 -26.354 1.00 91.75 598 LEU A C 1
ATOM 4864 O O . LEU A 1 598 ? 21.289 -9.786 -25.353 1.00 91.75 598 LEU A O 1
ATOM 4868 N N . ALA A 1 599 ? 21.638 -9.527 -27.562 1.00 89.88 599 ALA A N 1
ATOM 4869 C CA . ALA A 1 599 ? 22.086 -10.897 -27.784 1.00 89.88 599 ALA A CA 1
ATOM 4870 C C . ALA A 1 599 ? 23.347 -11.224 -26.968 1.00 89.88 599 ALA A C 1
ATOM 4872 O O . ALA A 1 599 ? 23.430 -12.316 -26.412 1.00 89.88 599 ALA A O 1
ATOM 4873 N N . GLN A 1 600 ? 24.279 -10.272 -26.842 1.00 91.12 600 GLN A N 1
ATOM 4874 C CA . GLN A 1 600 ? 25.462 -10.394 -25.985 1.00 91.12 600 GLN A CA 1
ATOM 4875 C C . GLN A 1 600 ? 25.108 -10.394 -24.491 1.00 91.12 600 GLN A C 1
ATOM 4877 O O . GLN A 1 600 ? 25.577 -11.266 -23.766 1.00 91.12 600 GLN A O 1
ATOM 4882 N N . LEU A 1 601 ? 24.238 -9.483 -24.035 1.00 92.94 601 LEU A N 1
ATOM 4883 C CA . LEU A 1 601 ? 23.777 -9.438 -22.638 1.00 92.94 601 LEU A CA 1
ATOM 4884 C C . LEU A 1 601 ? 23.164 -10.777 -22.191 1.00 92.94 601 LEU A C 1
ATOM 4886 O O . LEU A 1 601 ? 23.450 -11.267 -21.100 1.00 92.94 601 LEU A O 1
ATOM 4890 N N . LEU A 1 602 ? 22.332 -11.374 -23.047 1.00 93.00 602 LEU A N 1
ATOM 4891 C CA . LEU A 1 602 ? 21.664 -12.655 -22.800 1.00 93.00 602 LEU A CA 1
ATOM 4892 C C . LEU A 1 602 ? 22.479 -13.866 -23.291 1.00 93.00 602 LEU A C 1
ATOM 4894 O O . LEU A 1 602 ? 21.953 -14.980 -23.342 1.00 93.00 602 LEU A O 1
ATOM 4898 N N . GLY A 1 603 ? 23.728 -13.655 -23.716 1.00 90.31 603 GLY A N 1
ATOM 4899 C CA . GLY A 1 603 ? 24.605 -14.699 -24.250 1.00 90.31 603 GLY A CA 1
ATOM 4900 C C . GLY A 1 603 ? 25.204 -15.598 -23.170 1.00 90.31 603 GLY A C 1
ATOM 4901 O O . GLY A 1 603 ? 25.522 -16.749 -23.449 1.00 90.31 603 GLY A O 1
ATOM 4902 N N . ASP A 1 604 ? 25.304 -15.098 -21.935 1.00 89.94 604 ASP A N 1
ATOM 4903 C CA . ASP A 1 604 ? 25.803 -15.857 -20.785 1.00 89.94 604 ASP A CA 1
ATOM 4904 C C . ASP A 1 604 ? 24.919 -17.089 -20.503 1.00 89.94 604 ASP A C 1
ATOM 4906 O O . ASP A 1 604 ? 23.682 -17.013 -20.498 1.00 89.94 604 ASP A O 1
ATOM 4910 N N . GLU A 1 605 ? 25.548 -18.241 -20.263 1.00 90.06 605 GLU A N 1
ATOM 4911 C CA . GLU A 1 605 ? 24.861 -19.522 -20.071 1.00 90.06 605 GLU A CA 1
ATOM 4912 C C . GLU A 1 605 ? 23.970 -19.551 -18.822 1.00 90.06 605 GLU A C 1
ATOM 4914 O O . GLU A 1 605 ? 22.963 -20.268 -18.815 1.00 90.06 605 GLU A O 1
ATOM 4919 N N . SER A 1 606 ? 24.267 -18.719 -17.818 1.00 92.25 606 SER A N 1
ATOM 4920 C CA . SER A 1 606 ? 23.537 -18.637 -16.546 1.00 92.25 606 SER A CA 1
ATOM 4921 C C . SER A 1 606 ? 22.108 -18.113 -16.668 1.00 92.25 606 SER A C 1
ATOM 4923 O O . SER A 1 606 ? 21.321 -18.295 -15.734 1.00 92.25 606 SER A O 1
ATOM 4925 N N . TRP A 1 607 ? 21.753 -17.477 -17.789 1.00 94.06 607 TRP A N 1
ATOM 4926 C CA . TRP A 1 607 ? 20.389 -17.024 -18.041 1.00 94.06 607 TRP A CA 1
ATOM 4927 C C . TRP A 1 607 ? 19.426 -18.198 -18.240 1.00 94.06 607 TRP A C 1
ATOM 4929 O O . TRP A 1 607 ? 19.677 -19.132 -18.999 1.00 94.06 607 TRP A O 1
ATOM 4939 N N . GLN A 1 608 ? 18.272 -18.108 -17.597 1.00 93.38 608 GLN A N 1
ATOM 4940 C CA . GLN A 1 608 ? 17.123 -18.987 -17.775 1.00 93.38 608 GLN A CA 1
ATOM 4941 C C . GLN A 1 608 ? 15.901 -18.142 -18.126 1.00 93.38 608 GLN A C 1
ATOM 4943 O O . GLN A 1 608 ? 15.856 -16.951 -17.810 1.00 93.38 608 GLN A O 1
ATOM 4948 N N . VAL A 1 609 ? 14.906 -18.750 -18.773 1.00 92.00 609 VAL A N 1
ATOM 4949 C CA . VAL A 1 609 ? 13.668 -18.067 -19.164 1.00 92.00 609 VAL A CA 1
ATOM 4950 C C . VAL A 1 609 ? 12.450 -18.808 -18.633 1.00 92.00 609 VAL A C 1
ATOM 4952 O O . VAL A 1 609 ? 12.301 -20.013 -18.818 1.00 92.00 609 VAL A O 1
ATOM 4955 N N . LEU A 1 610 ? 11.551 -18.058 -18.003 1.00 89.38 610 LEU A N 1
ATOM 4956 C CA . LEU A 1 610 ? 10.223 -18.516 -17.624 1.00 89.38 610 LEU A CA 1
ATOM 4957 C C . LEU A 1 610 ? 9.191 -17.809 -18.507 1.00 89.38 610 LEU A C 1
ATOM 4959 O O . LEU A 1 610 ? 9.057 -16.585 -18.440 1.00 89.38 610 LEU A O 1
ATOM 4963 N N . GLU A 1 611 ? 8.472 -18.567 -19.336 1.00 83.88 611 GLU A N 1
ATOM 4964 C CA . GLU A 1 611 ? 7.319 -18.063 -20.091 1.00 83.88 611 GLU A CA 1
ATOM 4965 C C . GLU A 1 611 ? 6.050 -18.227 -19.254 1.00 83.88 611 GLU A C 1
ATOM 4967 O O . GLU A 1 611 ? 5.769 -19.299 -18.723 1.00 83.88 611 GLU A O 1
ATOM 4972 N N . LEU A 1 612 ? 5.309 -17.133 -19.108 1.00 77.31 612 LEU A N 1
ATOM 4973 C CA . LEU A 1 612 ? 4.089 -17.060 -18.320 1.00 77.31 612 LEU A CA 1
ATOM 4974 C C . LEU A 1 612 ? 2.910 -16.809 -19.258 1.00 77.31 612 LEU A C 1
ATOM 4976 O O . LEU A 1 612 ? 2.970 -15.935 -20.127 1.00 77.31 612 LEU A O 1
ATOM 4980 N N . ASP A 1 613 ? 1.812 -17.531 -19.046 1.00 69.88 613 ASP A N 1
ATOM 4981 C CA . ASP A 1 613 ? 0.593 -17.311 -19.815 1.00 69.88 613 ASP A CA 1
ATOM 4982 C C . ASP A 1 613 ? 0.046 -15.902 -19.563 1.00 69.88 613 ASP A C 1
ATOM 4984 O O . ASP A 1 613 ? -0.256 -15.505 -18.431 1.00 69.88 613 ASP A O 1
ATOM 4988 N N . VAL A 1 614 ? -0.129 -15.137 -20.643 1.00 62.19 614 VAL A N 1
ATOM 4989 C CA . VAL A 1 614 ? -0.808 -13.838 -20.590 1.00 62.19 614 VAL A CA 1
ATOM 4990 C C . VAL A 1 614 ? -2.312 -14.075 -20.578 1.00 62.19 614 VAL A C 1
ATOM 4992 O O . VAL A 1 614 ? -3.012 -13.876 -21.570 1.00 62.19 614 VAL A O 1
ATOM 4995 N N . VAL A 1 615 ? -2.837 -14.524 -19.442 1.00 56.53 615 VAL A N 1
ATOM 4996 C CA . VAL A 1 615 ? -4.285 -14.520 -19.228 1.00 56.53 615 VAL A CA 1
ATOM 4997 C C . VAL A 1 615 ? -4.682 -13.072 -18.969 1.00 56.53 615 VAL A C 1
ATOM 4999 O O . VAL A 1 615 ? -4.382 -12.543 -17.895 1.00 56.53 615 VAL A O 1
ATOM 5002 N N . SER A 1 616 ? -5.310 -12.432 -19.966 1.00 49.97 616 SER A N 1
ATOM 5003 C CA . SER A 1 616 ? -5.758 -11.035 -19.924 1.00 49.97 616 SER A CA 1
ATOM 5004 C C . SER A 1 616 ? -6.268 -10.668 -18.530 1.00 49.97 616 SER A C 1
ATOM 5006 O O . SER A 1 616 ? -7.215 -11.285 -18.038 1.00 49.97 616 SER A O 1
ATOM 5008 N N . ARG A 1 617 ? -5.626 -9.680 -17.889 1.00 43.53 617 ARG A N 1
ATOM 5009 C CA . ARG A 1 617 ? -6.112 -9.037 -16.661 1.00 43.53 617 ARG A CA 1
ATOM 5010 C C . ARG A 1 617 ? -7.439 -8.332 -16.966 1.00 43.53 617 ARG A C 1
ATOM 5012 O O . ARG A 1 617 ? -7.483 -7.138 -17.206 1.00 43.53 617 ARG A O 1
ATOM 5019 N N . ARG A 1 618 ? -8.526 -9.095 -17.023 1.00 42.62 618 ARG A N 1
ATOM 5020 C CA . ARG A 1 618 ? -9.908 -8.592 -16.957 1.00 42.62 618 ARG A CA 1
ATOM 5021 C C . ARG A 1 618 ? -10.665 -9.183 -15.777 1.00 42.62 618 ARG A C 1
ATOM 5023 O O . ARG A 1 618 ? -11.885 -9.267 -15.792 1.00 42.62 618 ARG A O 1
ATOM 5030 N N . ILE A 1 619 ? -9.917 -9.598 -14.762 1.00 37.84 619 ILE A N 1
ATOM 5031 C CA . ILE A 1 619 ? -10.461 -9.951 -13.458 1.00 37.84 619 ILE A CA 1
ATOM 5032 C C . ILE A 1 619 ? -9.698 -9.134 -12.413 1.00 37.84 619 ILE A C 1
ATOM 5034 O O . ILE A 1 619 ? -9.143 -9.673 -11.472 1.00 37.84 619 ILE A O 1
ATOM 5038 N N . GLU A 1 620 ? -9.624 -7.820 -12.608 1.00 36.12 620 GLU A N 1
ATOM 5039 C CA . GLU A 1 620 ? -9.700 -6.911 -11.462 1.00 36.12 620 GLU A CA 1
ATOM 5040 C C . GLU A 1 620 ? -11.187 -6.588 -11.323 1.00 36.12 620 GLU A C 1
ATOM 5042 O O . GLU A 1 620 ? -11.680 -5.531 -11.700 1.00 36.12 620 GLU A O 1
ATOM 5047 N N . ALA A 1 621 ? -11.943 -7.608 -10.914 1.00 35.19 621 ALA A N 1
ATOM 5048 C CA . ALA A 1 621 ? -13.223 -7.382 -10.282 1.00 35.19 621 ALA A CA 1
ATOM 5049 C C . ALA A 1 621 ? -12.877 -7.049 -8.833 1.00 35.19 621 ALA A C 1
ATOM 5051 O O . ALA A 1 621 ? -12.729 -7.942 -8.000 1.00 35.19 621 ALA A O 1
ATOM 5052 N N . SER A 1 622 ? -12.677 -5.766 -8.549 1.00 33.50 622 SER A N 1
ATOM 5053 C CA . SER A 1 622 ? -12.968 -5.264 -7.214 1.00 33.50 622 SER A CA 1
ATOM 5054 C C . SER A 1 622 ? -14.432 -5.621 -6.938 1.00 33.50 622 SER A C 1
ATOM 5056 O O . SER A 1 622 ? -15.342 -5.059 -7.547 1.00 33.50 622 SER A O 1
ATOM 5058 N N . GLY A 1 623 ? -14.645 -6.635 -6.106 1.00 39.47 623 GLY A N 1
ATOM 5059 C CA . GLY A 1 623 ? -15.965 -7.045 -5.650 1.00 39.47 623 GLY A CA 1
ATOM 5060 C C . GLY A 1 623 ? -16.549 -8.305 -6.294 1.00 39.47 623 GLY A C 1
ATOM 5061 O O . GLY A 1 623 ? -16.317 -8.670 -7.447 1.00 39.47 623 GLY A O 1
ATOM 5062 N N . ILE A 1 624 ? -17.383 -8.966 -5.493 1.00 43.28 624 ILE A N 1
ATOM 5063 C CA . ILE A 1 624 ? -18.233 -10.124 -5.822 1.00 43.28 624 ILE A CA 1
ATOM 5064 C C . ILE A 1 624 ? -19.186 -9.852 -7.002 1.00 43.28 624 ILE A C 1
ATOM 5066 O O . ILE A 1 624 ? -19.757 -10.795 -7.539 1.00 43.28 624 ILE A O 1
ATOM 5070 N N . ASP A 1 625 ? -19.283 -8.611 -7.489 1.00 39.47 625 ASP A N 1
ATOM 5071 C CA . ASP A 1 625 ? -20.067 -8.227 -8.673 1.00 39.47 625 ASP A CA 1
ATOM 5072 C C . ASP A 1 625 ? -19.637 -8.979 -9.952 1.00 39.47 625 ASP A C 1
ATOM 5074 O O . ASP A 1 625 ? -20.384 -9.116 -10.922 1.00 39.47 625 ASP A O 1
ATOM 5078 N N . GLY A 1 626 ? -18.441 -9.580 -9.928 1.00 39.50 626 GLY A N 1
ATOM 5079 C CA . GLY A 1 626 ? -18.057 -10.605 -10.885 1.00 39.50 626 GLY A CA 1
ATOM 5080 C C . GLY A 1 626 ? -19.022 -11.795 -10.898 1.00 39.50 626 GLY A C 1
ATOM 5081 O O . GLY A 1 626 ? -19.462 -12.183 -11.965 1.00 39.50 626 GLY A O 1
ATOM 5082 N N . TYR A 1 627 ? -19.405 -12.390 -9.771 1.00 40.19 627 TYR A N 1
ATOM 5083 C CA . TYR A 1 627 ? -20.015 -13.727 -9.752 1.00 40.19 627 TYR A CA 1
ATOM 5084 C C . TYR A 1 627 ? -21.366 -13.815 -10.494 1.00 40.19 627 TYR A C 1
ATOM 5086 O O . TYR A 1 627 ? -21.590 -14.785 -11.218 1.00 40.19 627 TYR A O 1
ATOM 5094 N N . MET A 1 628 ? -22.212 -12.777 -10.425 1.00 39.94 628 MET A N 1
ATOM 5095 C CA . MET A 1 628 ? -23.496 -12.747 -11.150 1.00 39.94 628 MET A CA 1
ATOM 5096 C C . MET A 1 628 ? -23.380 -12.184 -12.578 1.00 39.94 628 MET A C 1
ATOM 5098 O O . MET A 1 628 ? -24.046 -12.678 -13.490 1.00 39.94 628 MET A O 1
ATOM 5102 N N . HIS A 1 629 ? -22.462 -11.247 -12.847 1.00 39.09 629 HIS A N 1
ATOM 5103 C CA . HIS A 1 629 ? -22.196 -10.788 -14.221 1.00 39.09 629 HIS A CA 1
ATOM 5104 C C . HIS A 1 629 ? -21.278 -11.717 -15.033 1.00 39.09 629 HIS A C 1
ATOM 5106 O O . HIS A 1 629 ? -21.219 -11.612 -16.265 1.00 39.09 629 HIS A O 1
ATOM 5112 N N . MET A 1 630 ? -20.575 -12.643 -14.383 1.00 39.41 630 MET A N 1
ATOM 5113 C CA . MET A 1 630 ? -19.648 -13.573 -15.022 1.00 39.41 630 MET A CA 1
ATOM 5114 C C . MET A 1 630 ? -20.408 -14.630 -15.826 1.00 39.41 630 MET A C 1
ATOM 5116 O O . MET A 1 630 ? -20.017 -14.889 -16.963 1.00 39.41 630 MET A O 1
ATOM 5120 N N . VAL A 1 631 ? -21.556 -15.137 -15.357 1.00 39.78 631 VAL A N 1
ATOM 5121 C CA . VAL A 1 631 ? -22.353 -16.120 -16.127 1.00 39.78 631 VAL A CA 1
ATOM 5122 C C . VAL A 1 631 ? -22.832 -15.538 -17.470 1.00 39.78 631 VAL A C 1
ATOM 5124 O O . VAL A 1 631 ? -22.829 -16.238 -18.481 1.00 39.78 631 VAL A O 1
ATOM 5127 N N . GLY A 1 632 ? -23.120 -14.232 -17.531 1.00 33.56 632 GLY A N 1
ATOM 5128 C CA . GLY A 1 632 ? -23.481 -13.539 -18.776 1.00 33.56 632 GLY A CA 1
ATOM 5129 C C . GLY A 1 632 ? -22.298 -13.110 -19.659 1.00 33.56 632 GLY A C 1
ATOM 5130 O O . GLY A 1 632 ? -22.457 -12.967 -20.872 1.00 33.56 632 GLY A O 1
ATOM 5131 N N . ARG A 1 633 ? -21.095 -12.908 -19.096 1.00 35.94 633 ARG A N 1
ATOM 5132 C CA . ARG A 1 633 ? -19.909 -12.425 -19.843 1.00 35.94 633 ARG A CA 1
ATOM 5133 C C . ARG A 1 633 ? -18.876 -13.502 -20.186 1.00 35.94 633 ARG A C 1
ATOM 5135 O O . ARG A 1 633 ? -17.960 -13.218 -20.960 1.00 35.94 633 ARG A O 1
ATOM 5142 N N . TYR A 1 634 ? -19.042 -14.744 -19.725 1.00 37.00 634 TYR A N 1
ATOM 5143 C CA . TYR A 1 634 ? -18.172 -15.871 -20.100 1.00 37.00 634 TYR A CA 1
ATOM 5144 C C . TYR A 1 634 ? -18.240 -16.275 -21.586 1.00 37.00 634 TYR A C 1
ATOM 5146 O O . TYR A 1 634 ? -17.433 -17.089 -22.038 1.00 37.00 634 TYR A O 1
ATOM 5154 N N . LEU A 1 635 ? -19.134 -15.684 -22.385 1.00 38.28 635 LEU A N 1
ATOM 5155 C CA . LEU A 1 635 ? -19.292 -16.020 -23.804 1.00 38.28 635 LEU A CA 1
ATOM 5156 C C . LEU A 1 635 ? -18.487 -15.148 -24.776 1.00 38.28 635 LEU A C 1
ATOM 5158 O O . LEU A 1 635 ? -18.504 -15.409 -25.981 1.00 38.28 635 LEU A O 1
ATOM 5162 N N . HIS A 1 636 ? -17.726 -14.155 -24.308 1.00 38.94 636 HIS A N 1
ATOM 5163 C CA . HIS A 1 636 ? -16.892 -13.339 -25.196 1.00 38.94 636 HIS A CA 1
ATOM 5164 C C . HIS A 1 636 ? -15.420 -13.375 -24.790 1.00 38.94 636 HIS A C 1
ATOM 5166 O O . HIS A 1 636 ? -14.847 -12.378 -24.352 1.00 38.94 636 HIS A O 1
ATOM 5172 N N . LYS A 1 637 ? -14.782 -14.530 -25.035 1.00 42.91 637 LYS A N 1
ATOM 5173 C CA . LYS A 1 637 ? -13.328 -14.637 -25.233 1.00 42.91 637 LYS A CA 1
ATOM 5174 C C . LYS A 1 637 ? -12.919 -13.760 -26.424 1.00 42.91 637 LYS A C 1
ATOM 5176 O O . LYS A 1 637 ? -12.716 -14.243 -27.535 1.00 42.91 637 LYS A O 1
ATOM 5181 N N . ARG A 1 638 ? -12.836 -12.444 -26.232 1.00 47.69 638 ARG A N 1
ATOM 5182 C CA . ARG A 1 638 ? -12.183 -11.561 -27.199 1.00 47.69 638 ARG A CA 1
ATOM 5183 C C . ARG A 1 638 ? -10.688 -11.719 -26.988 1.00 47.69 638 ARG A C 1
ATOM 5185 O O . ARG A 1 638 ? -10.108 -11.056 -26.137 1.00 47.69 638 ARG A O 1
ATOM 5192 N N . HIS A 1 639 ? -10.086 -12.646 -27.726 1.00 44.81 639 HIS A N 1
ATOM 5193 C CA . HIS A 1 639 ? -8.635 -12.720 -27.816 1.00 44.81 639 HIS A CA 1
ATOM 5194 C C . HIS A 1 639 ? -8.123 -11.369 -28.348 1.00 44.81 639 HIS A C 1
ATOM 5196 O O . HIS A 1 639 ? -8.594 -10.934 -29.407 1.00 44.81 639 HIS A O 1
ATOM 5202 N N . PRO A 1 640 ? -7.213 -10.674 -27.643 1.00 51.53 640 PRO A N 1
ATOM 5203 C CA . PRO A 1 640 ? -6.535 -9.524 -28.228 1.00 51.53 640 PRO A CA 1
ATOM 5204 C C . PRO A 1 640 ? -5.817 -9.991 -29.502 1.00 51.53 640 PRO A C 1
ATOM 5206 O O . PRO A 1 640 ? -5.176 -11.042 -29.503 1.00 51.53 640 PRO A O 1
ATOM 5209 N N . ARG A 1 641 ? -5.954 -9.251 -30.614 1.00 57.12 641 ARG A N 1
ATOM 5210 C CA . ARG A 1 641 ? -5.286 -9.613 -31.884 1.00 57.12 641 ARG A CA 1
ATOM 5211 C C . ARG A 1 641 ? -3.767 -9.583 -31.744 1.00 57.12 641 ARG A C 1
ATOM 5213 O O . ARG A 1 641 ? -3.079 -10.358 -32.401 1.00 57.12 641 ARG A O 1
ATOM 5220 N N . MET A 1 642 ? -3.250 -8.700 -30.891 1.00 64.50 642 MET A N 1
ATOM 5221 C CA . MET A 1 642 ? -1.829 -8.652 -30.601 1.00 64.50 642 MET A CA 1
ATOM 5222 C C . MET A 1 642 ? -1.515 -9.586 -29.438 1.00 64.50 642 MET A C 1
ATOM 5224 O O . MET A 1 642 ? -1.950 -9.369 -28.307 1.00 64.50 642 MET A O 1
ATOM 5228 N N . ARG A 1 643 ? -0.770 -10.653 -29.738 1.00 75.38 643 ARG A N 1
ATOM 5229 C CA . ARG A 1 643 ? -0.268 -11.575 -28.724 1.00 75.38 643 ARG A CA 1
ATOM 5230 C C . ARG A 1 643 ? 0.690 -10.804 -27.826 1.00 75.38 643 ARG A C 1
ATOM 5232 O O . ARG A 1 643 ? 1.694 -10.281 -28.301 1.00 75.38 643 ARG A O 1
ATOM 5239 N N . PHE A 1 644 ? 0.375 -10.735 -26.544 1.00 80.50 644 PHE A N 1
ATOM 5240 C CA . PHE A 1 644 ? 1.341 -10.328 -25.541 1.00 80.50 644 PHE A CA 1
ATOM 5241 C C . PHE A 1 644 ? 2.181 -11.518 -25.127 1.00 80.50 644 PHE A C 1
ATOM 5243 O O . PHE A 1 644 ? 1.733 -12.667 -25.153 1.00 80.50 644 PHE A O 1
ATOM 5250 N N . LEU A 1 645 ? 3.392 -11.203 -24.714 1.00 84.69 645 LEU A N 1
ATOM 5251 C CA . LEU A 1 645 ? 4.328 -12.136 -24.144 1.00 84.69 645 LEU A CA 1
ATOM 5252 C C . LEU A 1 645 ? 4.614 -11.687 -22.714 1.00 84.69 645 LEU A C 1
ATOM 5254 O O . LEU A 1 645 ? 4.957 -10.523 -22.495 1.00 84.69 645 LEU A O 1
ATOM 5258 N N . LYS A 1 646 ? 4.490 -12.605 -21.755 1.00 87.69 646 LYS A N 1
ATOM 5259 C CA . LYS A 1 646 ? 5.026 -12.410 -20.412 1.00 87.69 646 LYS A CA 1
ATOM 5260 C C . LYS A 1 646 ? 6.190 -13.371 -20.225 1.00 87.69 646 LYS A C 1
ATOM 5262 O O . LYS A 1 646 ? 5.997 -14.583 -20.218 1.00 87.69 646 LYS A O 1
ATOM 5267 N N . ARG A 1 647 ? 7.402 -12.833 -20.116 1.00 91.44 647 ARG A N 1
ATOM 5268 C CA . ARG A 1 647 ? 8.623 -13.622 -19.901 1.00 91.44 647 ARG A CA 1
ATOM 5269 C C . ARG A 1 647 ? 9.443 -13.027 -18.776 1.00 91.44 647 ARG A C 1
ATOM 5271 O O . ARG A 1 647 ? 9.524 -11.811 -18.649 1.00 91.44 647 ARG A O 1
ATOM 5278 N N . SER A 1 648 ? 10.059 -13.888 -17.980 1.00 92.50 648 SER A N 1
ATOM 5279 C CA . SER A 1 648 ? 11.058 -13.493 -16.992 1.00 92.50 648 SER A CA 1
ATOM 5280 C C . SER A 1 648 ? 12.361 -14.199 -17.318 1.00 92.50 648 SER A C 1
ATOM 5282 O O . SER A 1 648 ? 12.429 -15.423 -17.241 1.00 92.50 648 SER A O 1
ATOM 5284 N N . PHE A 1 649 ? 13.386 -13.430 -17.661 1.00 94.50 649 PHE A N 1
ATOM 5285 C CA . PHE A 1 649 ? 14.762 -13.902 -17.725 1.00 94.50 649 PHE A CA 1
ATOM 5286 C C . PHE A 1 649 ? 15.395 -13.717 -16.354 1.00 94.50 649 PHE A C 1
ATOM 5288 O O . PHE A 1 649 ? 15.209 -12.672 -15.730 1.00 94.50 649 PHE A O 1
ATOM 5295 N N . TYR A 1 650 ? 16.116 -14.716 -15.870 1.00 95.00 650 TYR A N 1
ATOM 5296 C CA . TYR A 1 650 ? 16.794 -14.651 -14.579 1.00 95.00 650 TYR A CA 1
ATOM 5297 C C . TYR A 1 650 ? 18.100 -15.436 -14.618 1.00 95.00 650 TYR A C 1
ATOM 5299 O O . TYR A 1 650 ? 18.203 -16.436 -15.328 1.00 95.00 650 TYR A O 1
ATOM 5307 N N . ARG A 1 651 ? 19.096 -14.976 -13.865 1.00 93.38 651 ARG A N 1
ATOM 5308 C CA . ARG A 1 651 ? 20.396 -15.638 -13.746 1.00 93.38 651 ARG A CA 1
ATOM 5309 C C . ARG A 1 651 ? 20.421 -16.587 -12.561 1.00 93.38 651 ARG A C 1
ATOM 5311 O O . ARG A 1 651 ? 19.810 -16.327 -11.528 1.00 93.38 651 ARG A O 1
ATOM 5318 N N . GLN A 1 652 ? 21.152 -17.685 -12.714 1.00 87.94 652 GLN A N 1
ATOM 5319 C CA . GLN A 1 652 ? 21.396 -18.644 -11.631 1.00 87.94 652 GLN A CA 1
ATOM 5320 C C . GLN A 1 652 ? 22.568 -18.249 -10.721 1.00 87.94 652 GLN A C 1
ATOM 5322 O O . GLN A 1 652 ? 22.761 -18.864 -9.677 1.00 87.94 652 GLN A O 1
ATOM 5327 N N . ASN A 1 653 ? 23.365 -17.253 -11.115 1.00 89.44 653 ASN A N 1
ATOM 5328 C CA . ASN A 1 653 ? 24.531 -16.791 -10.372 1.00 89.44 653 ASN A CA 1
ATOM 5329 C C . ASN A 1 653 ? 24.465 -15.279 -10.094 1.00 89.44 653 ASN A C 1
ATOM 5331 O O . ASN A 1 653 ? 23.783 -14.525 -10.784 1.00 89.44 653 ASN A O 1
ATOM 5335 N N . ASP A 1 654 ? 25.204 -14.848 -9.071 1.00 87.38 654 ASP A N 1
ATOM 5336 C CA . ASP A 1 654 ? 25.224 -13.457 -8.597 1.00 87.38 654 ASP A CA 1
ATOM 5337 C C . ASP A 1 654 ? 26.436 -12.647 -9.081 1.00 87.38 654 ASP A C 1
ATOM 5339 O O . ASP A 1 654 ? 26.565 -11.468 -8.747 1.00 87.38 654 ASP A O 1
ATOM 5343 N N . LYS A 1 655 ? 27.342 -13.260 -9.853 1.00 90.44 655 LYS A N 1
ATOM 5344 C CA . LYS A 1 655 ? 28.558 -12.590 -10.339 1.00 90.44 655 LYS A CA 1
ATOM 5345 C C . LYS A 1 655 ? 28.200 -11.480 -11.339 1.00 90.44 655 LYS A C 1
ATOM 5347 O O . LYS A 1 655 ? 27.300 -11.692 -12.151 1.00 90.44 655 LYS A O 1
ATOM 5352 N N . PRO A 1 656 ? 28.882 -10.325 -11.348 1.00 89.94 656 PRO A N 1
ATOM 5353 C CA . PRO A 1 656 ? 28.723 -9.342 -12.421 1.00 89.94 656 PRO A CA 1
ATOM 5354 C C . PRO A 1 656 ? 28.995 -9.959 -13.803 1.00 89.94 656 PRO A C 1
ATOM 5356 O O . PRO A 1 656 ? 29.807 -10.874 -13.919 1.00 89.94 656 PRO A O 1
ATOM 5359 N N . LEU A 1 657 ? 28.299 -9.480 -14.834 1.00 91.62 657 LEU A N 1
ATOM 5360 C CA . LEU A 1 657 ? 28.520 -9.881 -16.223 1.00 91.62 657 LEU A CA 1
ATOM 5361 C C . LEU A 1 657 ? 29.750 -9.169 -16.789 1.00 91.62 657 LEU A C 1
ATOM 5363 O O . LEU A 1 657 ? 29.887 -7.949 -16.671 1.00 91.62 657 LEU A O 1
ATOM 5367 N N . GLU A 1 658 ? 30.600 -9.926 -17.471 1.00 90.88 658 GLU A N 1
ATOM 5368 C CA . GLU A 1 658 ? 31.752 -9.404 -18.203 1.00 90.88 658 GLU A CA 1
ATOM 5369 C C . GLU A 1 658 ? 31.305 -8.968 -19.605 1.00 90.88 658 GLU A C 1
ATOM 5371 O O . GLU A 1 658 ? 31.314 -9.739 -20.563 1.00 90.88 658 GLU A O 1
ATOM 5376 N N . LEU A 1 659 ? 30.845 -7.719 -19.717 1.00 90.25 659 LEU A N 1
ATOM 5377 C CA . LEU A 1 659 ? 30.362 -7.140 -20.973 1.00 90.25 659 LEU A CA 1
ATOM 5378 C C . LEU A 1 659 ? 31.374 -6.116 -21.502 1.00 90.25 659 LEU A C 1
ATOM 5380 O O . LEU A 1 659 ? 31.729 -5.160 -20.814 1.00 90.25 659 LEU A O 1
ATOM 5384 N N . ASN A 1 660 ? 31.804 -6.280 -22.755 1.00 85.56 660 ASN A N 1
ATOM 5385 C CA . ASN A 1 660 ? 32.763 -5.387 -23.416 1.00 85.56 660 ASN A CA 1
ATOM 5386 C C . ASN A 1 660 ? 32.090 -4.094 -23.903 1.00 85.56 660 ASN A C 1
ATOM 5388 O O . ASN A 1 660 ? 31.881 -3.888 -25.099 1.00 85.56 660 ASN A O 1
ATOM 5392 N N . ALA A 1 661 ? 31.713 -3.218 -22.974 1.00 85.50 661 ALA A N 1
ATOM 5393 C CA . ALA A 1 661 ? 31.085 -1.947 -23.306 1.00 85.50 661 ALA A CA 1
ATOM 5394 C C . ALA A 1 661 ? 32.139 -0.849 -23.553 1.00 85.50 661 ALA A C 1
ATOM 5396 O O . ALA A 1 661 ? 32.763 -0.366 -22.608 1.00 85.50 661 ALA A O 1
ATOM 5397 N N . ALA A 1 662 ? 32.301 -0.408 -24.808 1.00 83.38 662 ALA A N 1
ATOM 5398 C CA . ALA A 1 662 ? 33.159 0.732 -25.177 1.00 83.38 662 ALA A CA 1
ATOM 5399 C C . ALA A 1 662 ? 32.840 1.963 -24.313 1.00 83.38 662 ALA A C 1
ATOM 5401 O O . ALA A 1 662 ? 31.668 2.140 -24.036 1.00 83.38 662 ALA A O 1
ATOM 5402 N N . PRO A 1 663 ? 33.782 2.809 -23.864 1.00 81.88 663 PRO A N 1
ATOM 5403 C CA . PRO A 1 663 ? 33.488 3.967 -23.002 1.00 81.88 663 PRO A CA 1
ATOM 5404 C C . PRO A 1 663 ? 32.480 4.948 -23.638 1.00 81.88 663 PRO A C 1
ATOM 5406 O O . PRO A 1 663 ? 32.424 5.067 -24.857 1.00 81.88 663 PRO A O 1
ATOM 5409 N N . MET A 1 664 ? 31.642 5.614 -22.827 1.00 80.75 664 MET A N 1
ATOM 5410 C CA . MET A 1 664 ? 30.744 6.674 -23.328 1.00 80.75 664 MET A CA 1
ATOM 5411 C C . MET A 1 664 ? 31.488 8.006 -23.389 1.00 80.75 664 MET A C 1
ATOM 5413 O O . MET A 1 664 ? 32.263 8.309 -22.483 1.00 80.75 664 MET A O 1
ATOM 5417 N N . THR A 1 665 ? 31.205 8.813 -24.410 1.00 80.81 665 THR A N 1
ATOM 5418 C CA . THR A 1 665 ? 31.552 10.240 -24.412 1.00 80.81 665 THR A CA 1
ATOM 5419 C C . THR A 1 665 ? 30.643 11.017 -23.454 1.00 80.81 665 THR A C 1
ATOM 5421 O O . THR A 1 665 ? 29.598 10.510 -23.038 1.00 80.81 665 THR A O 1
ATOM 5424 N N . GLU A 1 666 ? 31.016 12.247 -23.106 1.00 75.31 666 GLU A N 1
ATOM 5425 C CA . GLU A 1 666 ? 30.219 13.114 -22.226 1.00 75.31 666 GLU A CA 1
ATOM 5426 C C . GLU A 1 666 ? 28.822 13.390 -22.816 1.00 75.31 666 GLU A C 1
ATOM 5428 O O . GLU A 1 666 ? 27.819 13.103 -22.166 1.00 75.31 666 GLU A O 1
ATOM 5433 N N . ASP A 1 667 ? 28.735 13.693 -24.115 1.00 70.81 667 ASP A N 1
ATOM 5434 C CA . ASP A 1 667 ? 27.462 13.842 -24.843 1.00 70.81 667 ASP A CA 1
ATOM 5435 C C . ASP A 1 667 ? 26.580 12.575 -24.806 1.00 70.81 667 ASP A C 1
ATOM 5437 O O . ASP A 1 667 ? 25.344 12.628 -24.827 1.00 70.81 667 ASP A O 1
ATOM 5441 N N . MET A 1 668 ? 27.200 11.388 -24.772 1.00 73.44 668 MET A N 1
ATOM 5442 C CA . MET A 1 668 ? 26.482 10.118 -24.616 1.00 73.44 668 MET A CA 1
ATOM 5443 C C . MET A 1 668 ? 26.022 9.889 -23.171 1.00 73.44 668 MET A C 1
ATOM 5445 O O . MET A 1 668 ? 25.002 9.224 -22.955 1.00 73.44 668 MET A O 1
ATOM 5449 N N . LEU A 1 669 ? 26.742 10.416 -22.183 1.00 74.44 669 LEU A N 1
ATOM 5450 C CA . LEU A 1 669 ? 26.343 10.360 -20.778 1.00 74.44 669 LEU A CA 1
ATOM 5451 C C . LEU A 1 669 ? 25.187 11.313 -20.482 1.00 74.44 669 LEU A C 1
ATOM 5453 O O . LEU A 1 669 ? 24.293 10.936 -19.723 1.00 74.44 669 LEU A O 1
ATOM 5457 N N . ASP A 1 670 ? 25.181 12.483 -21.114 1.00 67.44 670 ASP A N 1
ATOM 5458 C CA . ASP A 1 670 ? 24.139 13.504 -20.949 1.00 67.44 670 ASP A CA 1
ATOM 5459 C C . ASP A 1 670 ? 22.917 13.258 -21.843 1.00 67.44 670 ASP A C 1
ATOM 5461 O O . ASP A 1 670 ? 21.883 13.915 -21.728 1.00 67.44 670 ASP A O 1
ATOM 5465 N N . GLU A 1 671 ? 23.011 12.237 -22.699 1.00 71.50 671 GLU A N 1
ATOM 5466 C CA . GLU A 1 671 ? 21.956 11.823 -23.621 1.00 71.50 671 GLU A CA 1
ATOM 5467 C C . GLU A 1 671 ? 21.453 12.983 -24.499 1.00 71.50 671 GLU A C 1
ATOM 5469 O O . GLU A 1 671 ? 20.304 12.976 -24.938 1.00 71.50 671 GLU A O 1
ATOM 5474 N N . GLU A 1 672 ? 22.320 13.966 -24.778 1.00 59.88 672 GLU A N 1
ATOM 5475 C CA . GLU A 1 672 ? 22.025 15.122 -25.635 1.00 59.88 672 GLU A CA 1
ATOM 5476 C C . GLU A 1 672 ? 21.845 14.708 -27.096 1.00 59.88 672 GLU A C 1
ATOM 5478 O O . GLU A 1 672 ? 21.006 15.263 -27.808 1.00 59.88 672 GLU A O 1
ATOM 5483 N N . ASN A 1 673 ? 22.558 13.654 -27.509 1.00 53.97 673 ASN A N 1
ATOM 5484 C CA . ASN A 1 673 ? 22.350 12.991 -28.788 1.00 53.97 673 ASN A CA 1
ATOM 5485 C C . ASN A 1 673 ? 21.024 12.221 -28.776 1.00 53.97 673 ASN A C 1
ATOM 5487 O O . ASN A 1 673 ? 20.907 11.100 -28.260 1.00 53.97 673 ASN A O 1
ATOM 5491 N N . ILE A 1 674 ? 20.035 12.890 -29.364 1.00 54.56 674 ILE A N 1
ATOM 5492 C CA . ILE A 1 674 ? 18.662 12.459 -29.594 1.00 54.56 674 ILE A CA 1
ATOM 5493 C C . ILE A 1 674 ? 18.664 11.068 -30.243 1.00 54.56 674 ILE A C 1
ATOM 5495 O O . ILE A 1 674 ? 19.500 10.760 -31.094 1.00 54.56 674 ILE A O 1
ATOM 5499 N N . PHE A 1 675 ? 17.656 10.241 -29.948 1.00 56.50 675 PHE A N 1
ATOM 5500 C CA . PHE A 1 675 ? 17.283 9.104 -30.801 1.00 56.50 675 PHE A CA 1
ATOM 5501 C C . PHE A 1 675 ? 16.749 9.577 -32.176 1.00 56.50 675 PHE A C 1
ATOM 5503 O O . PHE A 1 675 ? 15.737 9.054 -32.643 1.00 56.50 675 PHE A O 1
ATOM 5510 N N . ALA A 1 676 ? 17.406 10.550 -32.822 1.00 48.56 676 ALA A N 1
ATOM 5511 C CA . ALA A 1 676 ? 16.958 11.252 -34.020 1.00 48.56 676 ALA A CA 1
ATOM 5512 C C . ALA A 1 676 ? 16.523 10.248 -35.089 1.00 48.56 676 ALA A C 1
ATOM 5514 O O . ALA A 1 676 ? 17.143 9.185 -35.237 1.00 48.56 676 ALA A O 1
ATOM 5515 N N . GLU A 1 677 ? 15.431 10.544 -35.798 1.00 49.81 677 GLU A N 1
ATOM 5516 C CA . GLU A 1 677 ? 14.923 9.665 -36.859 1.00 49.81 677 GLU A CA 1
ATOM 5517 C C . GLU A 1 677 ? 16.004 9.370 -37.915 1.00 49.81 677 GLU A C 1
ATOM 5519 O O . GLU A 1 677 ? 16.039 8.237 -38.412 1.00 49.81 677 GLU A O 1
ATOM 5524 N N . ASP A 1 678 ? 16.938 10.317 -38.080 1.00 48.53 678 ASP A N 1
ATOM 5525 C CA . ASP A 1 678 ? 18.015 10.375 -39.078 1.00 48.53 678 ASP A CA 1
ATOM 5526 C C . ASP A 1 678 ? 19.380 9.851 -38.580 1.00 48.53 678 ASP A C 1
ATOM 5528 O O . ASP A 1 678 ? 20.346 9.818 -39.338 1.00 48.53 678 ASP A O 1
ATOM 5532 N N . GLY A 1 679 ? 19.493 9.464 -37.302 1.00 48.72 679 GLY A N 1
ATOM 5533 C CA . GLY A 1 679 ? 20.726 8.874 -36.762 1.00 48.72 679 GLY A CA 1
ATOM 5534 C C . GLY A 1 679 ? 20.974 7.467 -37.316 1.00 48.72 679 GLY A C 1
ATOM 5535 O O . GLY A 1 679 ? 20.000 6.745 -37.546 1.00 48.72 679 GLY A O 1
ATOM 5536 N N . GLU A 1 680 ? 22.258 7.109 -37.495 1.00 49.59 680 GLU A N 1
ATOM 5537 C CA . GLU A 1 680 ? 22.773 5.867 -38.109 1.00 49.59 680 GLU A CA 1
ATOM 5538 C C . GLU A 1 680 ? 21.794 4.684 -38.038 1.00 49.59 680 GLU A C 1
ATOM 5540 O O . GLU A 1 680 ? 21.346 4.276 -36.958 1.00 49.59 680 GLU A O 1
ATOM 5545 N N . GLU A 1 681 ? 21.466 4.114 -39.202 1.00 56.12 681 GLU A N 1
ATOM 5546 C CA . GLU A 1 681 ? 20.731 2.856 -39.278 1.00 56.12 681 GLU A CA 1
ATOM 5547 C C . GLU A 1 681 ? 21.488 1.793 -38.475 1.00 56.12 681 GLU A C 1
ATOM 5549 O O . GLU A 1 681 ? 22.567 1.342 -38.855 1.00 56.12 681 GLU A O 1
ATOM 5554 N N . LEU A 1 682 ? 20.922 1.394 -37.333 1.00 64.88 682 LEU A N 1
ATOM 5555 C CA . LEU A 1 682 ? 21.418 0.252 -36.576 1.00 64.88 682 LEU A CA 1
ATOM 5556 C C . LEU A 1 682 ? 21.345 -0.974 -37.481 1.00 64.88 682 LEU A C 1
ATOM 5558 O O . LEU A 1 682 ? 20.250 -1.487 -37.712 1.00 64.88 682 LEU A O 1
ATOM 5562 N N . ALA A 1 683 ? 22.498 -1.442 -37.961 1.00 62.91 683 ALA A N 1
ATOM 5563 C CA . ALA A 1 683 ? 22.578 -2.654 -38.759 1.00 62.91 683 ALA A CA 1
ATOM 5564 C C . ALA A 1 683 ? 21.910 -3.817 -38.008 1.00 62.91 683 ALA A C 1
ATOM 5566 O O . ALA A 1 683 ? 22.247 -4.116 -36.857 1.00 62.91 683 ALA A O 1
ATOM 5567 N N . ASP A 1 684 ? 20.920 -4.436 -38.649 1.00 68.81 684 ASP A N 1
ATOM 5568 C CA . ASP A 1 684 ? 20.244 -5.618 -38.127 1.00 68.81 684 ASP A CA 1
ATOM 5569 C C . ASP A 1 684 ? 21.259 -6.755 -37.999 1.00 68.81 684 ASP A C 1
ATOM 5571 O O . ASP A 1 684 ? 22.056 -6.997 -38.909 1.00 68.81 684 ASP A O 1
ATOM 5575 N N . LEU A 1 685 ? 21.203 -7.491 -36.888 1.00 69.00 685 LEU A N 1
ATOM 5576 C CA . LEU A 1 685 ? 21.856 -8.791 -36.849 1.00 69.00 685 LEU A CA 1
ATOM 5577 C C . LEU A 1 685 ? 21.294 -9.691 -37.962 1.00 69.00 685 LEU A C 1
ATOM 5579 O O . LEU A 1 685 ? 20.073 -9.711 -38.174 1.00 69.00 685 LEU A O 1
ATOM 5583 N N . PRO A 1 686 ? 22.144 -10.492 -38.629 1.00 69.12 686 PRO A N 1
ATOM 5584 C CA . PRO A 1 686 ? 21.670 -11.574 -39.475 1.00 69.12 686 PRO A CA 1
ATOM 5585 C C . PRO A 1 686 ? 20.717 -12.472 -38.678 1.00 69.12 686 PRO A C 1
ATOM 5587 O O . PRO A 1 686 ? 20.999 -12.835 -37.537 1.00 69.12 686 PRO A O 1
ATOM 5590 N N . LYS A 1 687 ? 19.588 -12.874 -39.276 1.00 64.62 687 LYS A N 1
ATOM 5591 C CA . LYS A 1 687 ? 18.572 -13.718 -38.606 1.00 64.62 687 LYS A CA 1
ATOM 5592 C C . LYS A 1 687 ? 19.111 -15.064 -38.098 1.00 64.62 687 LYS A C 1
ATOM 5594 O O . LYS A 1 687 ? 18.467 -15.702 -37.271 1.00 64.62 687 LYS A O 1
ATOM 5599 N N . GLU A 1 688 ? 20.257 -15.495 -38.612 1.00 57.50 688 GLU A N 1
ATOM 5600 C CA . GLU A 1 688 ? 20.949 -16.740 -38.267 1.00 57.50 688 GLU A CA 1
ATOM 5601 C C . GLU A 1 688 ? 21.767 -16.626 -36.967 1.00 57.50 688 GLU A C 1
ATOM 5603 O O . GLU A 1 688 ? 22.036 -17.641 -36.332 1.00 57.50 688 GLU A O 1
ATOM 5608 N N . GLU A 1 689 ? 22.081 -15.406 -36.516 1.00 64.06 689 GLU A N 1
ATOM 5609 C CA . GLU A 1 689 ? 22.811 -15.119 -35.268 1.00 64.06 689 GLU A CA 1
ATOM 5610 C C . GLU A 1 689 ? 21.869 -14.846 -34.077 1.00 64.06 689 GLU A C 1
ATOM 5612 O O . GLU A 1 689 ? 22.273 -14.287 -33.053 1.00 64.06 689 GLU A O 1
ATOM 5617 N N . ALA A 1 690 ? 20.589 -15.213 -34.199 1.00 64.31 690 ALA A N 1
ATOM 5618 C CA . ALA A 1 690 ? 19.614 -15.014 -33.136 1.00 64.31 690 ALA A CA 1
ATOM 5619 C C . ALA A 1 690 ? 20.033 -15.770 -31.861 1.00 64.31 690 ALA A C 1
ATOM 5621 O O . ALA A 1 690 ? 20.341 -16.962 -31.884 1.00 64.31 690 ALA A O 1
ATOM 5622 N N . ASN A 1 691 ? 20.033 -15.065 -30.726 1.00 79.25 691 ASN A N 1
ATOM 5623 C CA . ASN A 1 691 ? 20.340 -15.642 -29.417 1.00 79.25 691 ASN A CA 1
ATOM 5624 C C . ASN A 1 691 ? 19.394 -16.825 -29.104 1.00 79.25 691 ASN A C 1
ATOM 5626 O O . ASN A 1 691 ? 18.234 -16.811 -29.511 1.00 79.25 691 ASN A O 1
ATOM 5630 N N . ARG A 1 692 ? 19.858 -17.814 -28.320 1.00 84.62 692 ARG A N 1
ATOM 5631 C CA . ARG A 1 692 ? 19.115 -19.023 -27.896 1.00 84.62 692 ARG A CA 1
ATOM 5632 C C . ARG A 1 692 ? 17.671 -18.800 -27.414 1.00 84.62 692 ARG A C 1
ATOM 5634 O O . ARG A 1 692 ? 16.864 -19.726 -27.477 1.00 84.62 692 ARG A O 1
ATOM 5641 N N . PHE A 1 693 ? 17.324 -17.604 -26.935 1.00 85.94 693 PHE A N 1
ATOM 5642 C CA . PHE A 1 693 ? 15.965 -17.262 -26.491 1.00 85.94 693 PHE A CA 1
ATOM 5643 C C . PHE A 1 693 ? 15.003 -16.823 -27.611 1.00 85.94 693 PHE A C 1
ATOM 5645 O O . PHE A 1 693 ? 13.787 -16.769 -27.391 1.00 85.94 693 PHE A O 1
ATOM 5652 N N . TRP A 1 694 ? 15.520 -16.555 -28.810 1.00 82.50 694 TRP A N 1
ATOM 5653 C CA . TRP A 1 694 ? 14.759 -16.309 -30.031 1.00 82.50 694 TRP A CA 1
ATOM 5654 C C . TRP A 1 694 ? 15.003 -17.469 -30.992 1.00 82.50 694 TRP A C 1
ATOM 5656 O O . TRP A 1 694 ? 16.059 -17.599 -31.601 1.00 82.50 694 TRP A O 1
ATOM 5666 N N . CYS A 1 695 ? 14.023 -18.361 -31.118 1.00 60.38 695 CYS A N 1
ATOM 5667 C CA . CYS A 1 695 ? 14.148 -19.484 -32.039 1.00 60.38 695 CYS A CA 1
ATOM 5668 C C . CYS A 1 695 ? 14.088 -18.984 -33.487 1.00 60.38 695 CYS A C 1
ATOM 5670 O O . CYS A 1 695 ? 13.010 -18.638 -33.976 1.00 60.38 695 CYS A O 1
ATOM 5672 N N . ALA A 1 696 ? 15.209 -19.041 -34.206 1.00 50.22 696 ALA A N 1
ATOM 5673 C CA . ALA A 1 696 ? 15.202 -18.976 -35.659 1.00 50.22 696 ALA A CA 1
ATOM 5674 C C . ALA A 1 696 ? 14.378 -20.161 -36.209 1.00 50.22 696 ALA A C 1
ATOM 5676 O O . ALA A 1 696 ? 14.801 -21.314 -36.190 1.00 50.22 696 ALA A O 1
ATOM 5677 N N . GLY A 1 697 ? 13.148 -19.903 -36.656 1.00 48.53 697 GLY A N 1
ATOM 5678 C CA . GLY A 1 697 ? 12.442 -20.809 -37.567 1.00 48.53 697 GLY A CA 1
ATOM 5679 C C . GLY A 1 697 ? 11.658 -21.992 -36.981 1.00 48.53 697 GLY A C 1
ATOM 5680 O O . GLY A 1 697 ? 11.143 -22.786 -37.772 1.00 48.53 697 GLY A O 1
ATOM 5681 N N . ARG A 1 698 ? 11.443 -22.122 -35.661 1.00 42.00 698 ARG A N 1
ATOM 5682 C CA . ARG A 1 698 ? 10.394 -23.052 -35.188 1.00 42.00 698 ARG A CA 1
ATOM 5683 C C . ARG A 1 698 ? 9.024 -22.477 -35.546 1.00 42.00 698 ARG A C 1
ATOM 5685 O O . ARG A 1 698 ? 8.502 -21.610 -34.848 1.00 42.00 698 ARG A O 1
ATOM 5692 N N . LYS A 1 699 ? 8.419 -22.980 -36.632 1.00 41.53 699 LYS A N 1
ATOM 5693 C CA . LYS A 1 699 ? 6.967 -22.862 -36.838 1.00 41.53 699 LYS A CA 1
ATOM 5694 C C . LYS A 1 699 ? 6.312 -23.283 -35.520 1.00 41.53 699 LYS A C 1
ATOM 5696 O O . LYS A 1 699 ? 6.698 -24.335 -35.007 1.00 41.53 699 LYS A O 1
ATOM 5701 N N . PRO A 1 700 ? 5.381 -22.494 -34.953 1.00 39.09 700 PRO A N 1
ATOM 5702 C CA . PRO A 1 700 ? 4.684 -22.907 -33.748 1.00 39.09 700 PRO A CA 1
ATOM 5703 C C . PRO A 1 700 ? 4.112 -24.286 -34.036 1.00 39.09 700 PRO A C 1
ATOM 5705 O O . PRO A 1 700 ? 3.353 -24.454 -34.995 1.00 39.09 700 PRO A O 1
ATOM 5708 N N . GLU A 1 701 ? 4.557 -25.278 -33.269 1.00 33.91 701 GLU A N 1
ATOM 5709 C CA . GLU A 1 701 ? 3.988 -26.609 -33.321 1.00 33.91 701 GLU A CA 1
ATOM 5710 C C . GLU A 1 701 ? 2.499 -26.389 -33.076 1.00 33.91 701 GLU A C 1
ATOM 5712 O O . GLU A 1 701 ? 2.089 -25.937 -32.002 1.00 33.91 701 GLU A O 1
ATOM 5717 N N . LYS A 1 702 ? 1.683 -26.572 -34.118 1.00 33.88 702 LYS A N 1
ATOM 5718 C CA . LYS A 1 702 ? 0.239 -26.605 -33.959 1.00 33.88 702 LYS A CA 1
ATOM 5719 C C . LYS A 1 702 ? -0.010 -27.840 -33.109 1.00 33.88 702 LYS A C 1
ATOM 5721 O O . LYS A 1 702 ? -0.255 -28.901 -33.664 1.00 33.88 702 LYS A O 1
ATOM 5726 N N . ARG A 1 703 ? 0.077 -27.734 -31.779 1.00 30.19 703 ARG A N 1
ATOM 5727 C CA . ARG A 1 703 ? -0.614 -28.688 -30.922 1.00 30.19 703 ARG A CA 1
ATOM 5728 C C . ARG A 1 703 ? -2.067 -28.572 -31.356 1.00 30.19 703 ARG A C 1
ATOM 5730 O O . ARG A 1 703 ? -2.631 -27.481 -31.208 1.00 30.19 703 ARG A O 1
ATOM 5737 N N . PRO A 1 704 ? -2.663 -29.606 -31.971 1.00 29.97 704 PRO A N 1
ATOM 5738 C CA . PRO A 1 704 ? -4.093 -29.584 -32.149 1.00 29.97 704 PRO A CA 1
ATOM 5739 C C . PRO A 1 704 ? -4.651 -29.437 -30.738 1.00 29.97 704 PRO A C 1
ATOM 5741 O O . PRO A 1 704 ? -4.382 -30.259 -29.864 1.00 29.97 704 PRO A O 1
ATOM 5744 N N . LEU A 1 705 ? -5.369 -28.345 -30.487 1.00 33.88 705 LEU A N 1
ATOM 5745 C CA . LEU A 1 705 ? -6.345 -28.346 -29.415 1.00 33.88 705 LEU A CA 1
ATOM 5746 C C . LEU A 1 705 ? -7.278 -29.505 -29.767 1.00 33.88 705 LEU A C 1
ATOM 5748 O O . LEU A 1 705 ? -8.122 -29.362 -30.651 1.00 33.88 705 LEU A O 1
ATOM 5752 N N . GLN A 1 706 ? -7.059 -30.673 -29.160 1.00 32.56 706 GLN A N 1
ATOM 5753 C CA . GLN A 1 706 ? -8.008 -31.773 -29.201 1.00 32.56 706 GLN A CA 1
ATOM 5754 C C . GLN A 1 706 ? -9.262 -31.281 -28.476 1.00 32.56 706 GLN A C 1
ATOM 5756 O O . GLN A 1 706 ? -9.425 -31.420 -27.272 1.00 32.56 706 GLN A O 1
ATOM 5761 N N . TYR A 1 707 ? -10.133 -30.627 -29.240 1.00 36.88 707 TYR A N 1
ATOM 5762 C CA . TYR A 1 707 ? -11.501 -30.276 -28.871 1.00 36.88 707 TYR A CA 1
ATOM 5763 C C . TYR A 1 707 ? -12.448 -31.479 -29.057 1.00 36.88 707 TYR A C 1
ATOM 5765 O O . TYR A 1 707 ? -13.658 -31.293 -29.134 1.00 36.88 707 TYR A O 1
ATOM 5773 N N . SER A 1 708 ? -11.919 -32.705 -29.160 1.00 31.80 708 SER A N 1
ATOM 5774 C CA . SER A 1 708 ? -12.698 -33.908 -29.476 1.00 31.80 708 SER A CA 1
ATOM 5775 C C . SER A 1 708 ? -13.475 -34.497 -28.297 1.00 31.80 708 SER A C 1
ATOM 5777 O O . SER A 1 708 ? -14.350 -35.319 -28.538 1.00 31.80 708 SER A O 1
ATOM 5779 N N . ASP A 1 709 ? -13.246 -34.041 -27.061 1.00 32.28 709 ASP A N 1
ATOM 5780 C CA . ASP A 1 709 ? -13.858 -34.664 -25.874 1.00 32.28 709 ASP A CA 1
ATOM 5781 C C . ASP A 1 709 ? -14.925 -33.782 -25.197 1.00 32.28 709 ASP A C 1
ATOM 5783 O O . ASP A 1 709 ? -15.282 -33.992 -24.038 1.00 32.28 709 ASP A O 1
ATOM 5787 N N . MET A 1 710 ? -15.475 -32.785 -25.903 1.00 30.55 710 MET A N 1
ATOM 5788 C CA . MET A 1 710 ? -16.719 -32.154 -25.450 1.00 30.55 710 MET A CA 1
ATOM 5789 C C . MET A 1 710 ? -17.917 -32.988 -25.929 1.00 30.55 710 MET A C 1
ATOM 5791 O O . MET A 1 710 ? -18.134 -33.068 -27.140 1.00 30.55 710 MET A O 1
ATOM 5795 N N . PRO A 1 711 ? -18.737 -33.570 -25.030 1.00 32.91 711 PRO A N 1
ATOM 5796 C CA . PRO A 1 711 ? -20.012 -34.134 -25.443 1.00 32.91 711 PRO A CA 1
ATOM 5797 C C . PRO A 1 711 ? -20.890 -33.010 -26.020 1.00 32.91 711 PRO A C 1
ATOM 5799 O O . PRO A 1 711 ? -20.842 -31.877 -25.524 1.00 32.91 711 PRO A O 1
ATOM 5802 N N . PRO A 1 712 ? -21.697 -33.280 -27.060 1.00 32.16 712 PRO A N 1
ATOM 5803 C CA . PRO A 1 712 ? -22.586 -32.278 -27.623 1.00 32.16 712 PRO A CA 1
ATOM 5804 C C . PRO A 1 712 ? -23.581 -31.842 -26.547 1.00 32.16 712 PRO A C 1
ATOM 5806 O O . PRO A 1 712 ? -24.418 -32.624 -26.094 1.00 32.16 712 PRO A O 1
ATOM 5809 N N . THR A 1 713 ? -23.507 -30.577 -26.140 1.00 34.06 713 THR A N 1
ATOM 5810 C CA . THR A 1 713 ? -24.535 -29.952 -25.314 1.00 34.06 713 THR A CA 1
ATOM 5811 C C . THR A 1 713 ? -25.802 -29.830 -26.156 1.00 34.06 713 THR A C 1
ATOM 5813 O O . THR A 1 713 ? -25.992 -28.883 -26.920 1.00 34.06 713 THR A O 1
ATOM 5816 N N . LYS A 1 714 ? -26.687 -30.827 -26.042 1.00 30.92 714 LYS A N 1
ATOM 5817 C CA . LYS A 1 714 ? -28.081 -30.688 -26.463 1.00 30.92 714 LYS A CA 1
ATOM 5818 C C . LYS A 1 714 ? -28.665 -29.517 -25.677 1.00 30.92 714 LYS A C 1
ATOM 5820 O O . LYS A 1 714 ? -28.865 -29.613 -24.470 1.00 30.92 714 LYS A O 1
ATOM 5825 N N . ARG A 1 715 ? -28.902 -28.394 -26.356 1.00 31.84 715 ARG A N 1
ATOM 5826 C CA . ARG A 1 715 ? -29.748 -27.329 -25.816 1.00 31.84 715 ARG A CA 1
ATOM 5827 C C . ARG A 1 715 ? -31.144 -27.920 -25.596 1.00 31.84 715 ARG A C 1
ATOM 5829 O O . ARG A 1 715 ? -31.654 -28.539 -26.534 1.00 31.84 715 ARG A O 1
ATOM 5836 N N . PRO A 1 716 ? -31.772 -27.748 -24.425 1.00 31.33 716 PRO A N 1
ATOM 5837 C CA . PRO A 1 716 ? -33.194 -28.016 -24.311 1.00 31.33 716 PRO A CA 1
ATOM 5838 C C . PRO A 1 716 ? -33.931 -27.055 -25.252 1.00 31.33 716 PRO A C 1
ATOM 5840 O O . PRO A 1 716 ? -33.704 -25.843 -25.223 1.00 31.33 716 PRO A O 1
ATOM 5843 N N . ARG A 1 717 ? -34.764 -27.612 -26.137 1.00 31.03 717 ARG A N 1
ATOM 5844 C CA . ARG A 1 717 ? -35.828 -26.845 -26.785 1.00 31.03 717 ARG A CA 1
ATOM 5845 C C . ARG A 1 717 ? -36.801 -26.463 -25.678 1.00 31.03 717 ARG A C 1
ATOM 5847 O O . ARG A 1 717 ? -37.316 -27.343 -25.000 1.00 31.03 717 ARG A O 1
ATOM 5854 N N . ILE A 1 718 ? -36.977 -25.165 -25.486 1.00 37.53 718 ILE A N 1
ATOM 5855 C CA . ILE A 1 718 ? -38.119 -24.626 -24.762 1.00 37.53 718 ILE A CA 1
ATOM 5856 C C . ILE A 1 718 ? -39.275 -24.685 -25.767 1.00 37.53 718 ILE A C 1
ATOM 5858 O O . ILE A 1 718 ? -39.208 -24.006 -26.794 1.00 37.53 718 ILE A O 1
ATOM 5862 N N . GLU A 1 719 ? -40.235 -25.571 -25.513 1.00 35.06 719 GLU A N 1
ATOM 5863 C CA . GLU A 1 719 ? -41.622 -25.436 -25.980 1.00 35.06 719 GLU A CA 1
ATOM 5864 C C . GLU A 1 719 ? -42.438 -24.779 -24.870 1.00 35.06 719 GLU A C 1
ATOM 5866 O O . GLU A 1 719 ? -42.190 -25.126 -23.688 1.00 35.06 719 GLU A O 1
#

Foldseek 3Di:
DDDDDDDDDPDPDDDPDDDPPVLLVDPPVVNLVVLVPDALLRLVVCLVPPVSCVPPPSSLLRNQQEVADCLLQALQAPCCQPPNCSHVVQLVVVLVPQDPSRLASHQEYEDHLPDDLVSLVSCLPRNVNHQEYEDANNAFKDQAPDDDAALQRSCVSRLSSLQRHQEYEHEQLLDPPQRVPNDDPPPPPCPVCRVVRIDGSCPVVDDCLRHRQQSNQNHAEYEYDDDDDDLEDELQSLCSNPVVRLVSCLPRHHLNHAEYEYADPLLPLLPCLVCCVSVVNHQAYAYAPLSVQVVVVQVVQPDQDPLSQHYYDYDPDDDPVCVSSDSVCSVVDPDPSVVSSCVSRVQRDSAPLSSLLSLLVSCVSGSYHYAYPDAQQEREHELCSQAPFWDDDPVDPPDPHRNPCDPSSLSSVLCCCVGRVRAYEYEQQCVQFPCNPVRHDPVTGDPPVVSLVSSQVVLVSCVVSVHAHHYEYAPCVSHDPDLDQARQARFAWHWDWDDDDPNTDTDTDTTQGDSLCLSPLLSHAHYEYAGDQARHPQPHLLPQDDDGDPRNVVRVVSRLLVVLVVQLLRLLSNQQYFKYKYWFFPVSVLSNLQRPSVLLSCQDPQKDKDWDDCPDPPPPPPHPPCVVCVVVVVPDPRPRPTDITTMMIGGPDRHGHPGPDDDDDPCSSVVVPTPDPPPDDPHTDDLVSGHPVNDSDDPPPCPPPPPVPDDDPPDDDDD

Sequence (719 aa):
MVTDENLELDTLQTPRNNATNPILSIPADIFRCIADYLERADALRLKLVCRGLSQSQVIDEVIYKYPIQFEDVREMRLNDWNYKSPGRERWEAFCASVNDGNRRFISKIAMCHFSSIDDFKWIAENLPNLTSLDISNIKDFVWTPAEIWTWNELVQACPNLFSRLQELEVCNWSDFAAHSRVEYNYSYNDYQFKPNFRLSRRRDLSSVPSAILPACTQLKTLGVRGSFRHITWTEWEIHQRVCVFVDALITHGPSTLTTLRVHDLSPFLSLLVSENVKLRKLCKIEVSLCAWVHEHRDSFRSYPYQFLTHRMIPGTQHREEEGEFDTGDYEACERNHMEIGQKVTQGVGHSLCNMFKELHTASQESHIKVLPTESLRDIILHPFHFVSVHRPTRNNQVEYPDCSVDEDMQSALQWMVRTCGFRPIFAWDSLCCDVFPANIDHSTTKPKADIISGLKTFFETLRQLGIPVRLSIGDRGMTYTNNGLDRSVYFSDYKHHVGEGAERKQVLAASQARFNLSRIAHLVDELIIQYSLDMPGVAGWGKSNRQLSKGEVALVAREMKGWRKFWARYALRLTALKKLTLLIPAGIFEAWSLSKQLAQLLGDESWQVLELDVVSRRIEASGIDGYMHMVGRYLHKRHPRMRFLKRSFYRQNDKPLELNAAPMTEDMLDEENIFAEDGEELADLPKEEANRFWCAGRKPEKRPLQYSDMPPTKRPRIE

Secondary structure (DSSP, 8-state):
---------------------TTTTS-HHHHHHHHTT--HHHHHHHHHH-GGGTT-HHHHHHHHHSSS-HHHHTT--HHHHHHSIIIIIHHHHHHHH--TTTTTT--EEE--TT--HHHHHHHHHH-TT--EEE-TT--SEEE-SS----HHHHHHH-HHHHHT-SEEEEE-TT-HHHHH-----S-TT-GGGHHHHEEETTTTS--IIIIIHHH-TT--EEEEE-----SEE-HHHHIIIIIIHHHHHHHH--TT--EEEES--TTTHHHHHHGGGT-TT--EEEE-HHHHHHHHHHHTTTS-------EE-------GGGTTT--S-TTT--S-HHHHHHHHHSSS-SSHHHHHHHHHHHHHH-SSEEEESS--TT-EE-GGGSS--BPPPTT------S----HHHHHHHHHHHHHH----EEE-GGGSSSSTTTTS-TTTBPPHHHHHHHHHHHHHHHHHTT---EEEE---TTT-----GGGT-SSSPEEEEESSGGG-EEEEE--------TTTGGG-SEEEEE--TT-TTSS-TT-TTPPPPHHHHHHHHHHHHHHHHHHHHHGGG-TT--EEEEEEEHHHHHHHTT-HHHHHHT-STTEEEEEE----S-----STHHHHHHHHHTT-----SS-EEEEEEEES--SPP----PPPPHHHHTT-S---TTS---PPPPGGG--TTS-SS----------TT-----PPP--

Organism: NCBI:txid390894

pLDDT: mean 74.98, std 19.16, range [27.08, 98.38]

Radius of gyration: 29.28 Å; chains: 1; bounding box: 75×90×73 Å